Protein AF-A0A1M4WT34-F1 (afdb_monomer)

Foldseek 3Di:
DDDDDDDDDDDDDDDDDDDPDDDDDDDDDDDDDDDDDDDDDDDDDDDDDDDDDDDDDDDDDDDDFPDDFFAFLLQAFAFEDELCLFQADPVHRLGQQAGPVLSVVLNLLHSAYEYEDEVCQQPVDQLAGAAQQGLPSGHHNVRVLVVCVVSVHAYEYEHAFAHPVQLVLDDPVLRDRQFDCFGPPDDLLALLRNQRLQLSLLLCLQAQPQDPPDDLVLHGHHADASDDPHHGDDDHGRNPRHQHYEYYAQLQPPVSPDRNHDALSSQLSNLCQQAQNVVCPNDQSGHNCSSPVRRFYEYHAHAPLDVVRPVNSQVSQCVRVNADPVRARPGSGQAYEHADEAAQCPDPPHDDDGPLEHFQCLPDCNLVSLLVVVVVQVVRGPSHAYEYAEYFAFCQPLASHHADDFDPDDSLRRRQLRSSSVSVSSLASRHHHYYYLHAQAAPPVDSPDSDHSRRGHQADSVGGGLNSLSSLQCCVVRSRWGWDDWPDVAQTWTWIDDPPWIKIKTAGRGRHFDKDKDKDAQQQQQKKWKFARDTPDSYTDIDMDGADRRIDIDIHYSRMMMITGD

pLDDT: mean 86.29, std 23.66, range [21.58, 98.94]

Sequence (566 aa):
MKNLFTLPLYFLIVTSALIMGCHSDKVNHQTEIGEIVNDSIHEDGSHPPVSSKADTSSIAETLPVAAKSGAKMADLTGINAFEWDLLQNPKDPADGSRIYEPKMALAKSFGGVRHYIDWERLEHKPGQYTFNPTNGGGWYFDVMYERFKKEGIPVLSCFQNAPPWLSATYPAKERTFSNIPAPYGSDTEKPTSYLAQAKLGFQFAARYGANKNIDSGLVKVYKEPRWSTDLVNTVKIGLNYVRYVECGNEPDKWWLGKNSQQNGRQYAANLSAFYDGHKGTMGKNVGVKTADPSMKVVMGGIARPDIKFVREMIEWCKENRGYRPDGSVNLCFDVINFHMYSNDYTGWFAKFKSKKRGVAPETNDMGEIADGFVKLARELGHGMEVWTTETGYDLHPKSVQKVIAIGSKSLELTQADWILRTSLMYARHGLDRVFFYQMFDDKDAKLNAGETFGASGLVTLAKRRSAADYLLQVRKLMGEYRYSRTINEDPVVDVYQMGKKSMYILVVPDEKDRKEAYELNMNGAKTATIYYLKPGSDQMEVRQKKTQNGKLKILVSETPVFVQGS

Structure (mmCIF, N/CA/C/O backbone):
data_AF-A0A1M4WT34-F1
#
_entry.id   AF-A0A1M4WT34-F1
#
loop_
_atom_site.group_PDB
_atom_site.id
_atom_site.type_symbol
_atom_site.label_atom_id
_atom_site.label_alt_id
_atom_site.label_comp_id
_atom_site.label_asym_id
_atom_site.label_entity_id
_atom_site.label_seq_id
_atom_site.pdbx_PDB_ins_code
_atom_site.Cartn_x
_atom_site.Cartn_y
_atom_site.Cartn_z
_atom_site.occupancy
_atom_site.B_iso_or_equiv
_atom_site.auth_seq_id
_atom_site.auth_comp_id
_atom_site.auth_asym_id
_atom_site.auth_atom_id
_atom_site.pdbx_PDB_model_num
ATOM 1 N N . MET A 1 1 ? 82.066 26.391 -7.540 1.00 33.06 1 MET A N 1
ATOM 2 C CA . MET A 1 1 ? 81.898 26.518 -9.003 1.00 33.06 1 MET A CA 1
ATOM 3 C C . MET A 1 1 ? 80.533 25.959 -9.380 1.00 33.06 1 MET A C 1
ATOM 5 O O . MET A 1 1 ? 80.299 24.799 -9.093 1.00 33.06 1 MET A O 1
ATOM 9 N N . LYS A 1 2 ? 79.666 26.837 -9.911 1.00 29.38 2 LYS A N 1
ATOM 10 C CA . LYS A 1 2 ? 78.570 26.638 -10.891 1.00 29.38 2 LYS A CA 1
ATOM 11 C C . LYS A 1 2 ? 77.819 25.289 -10.869 1.00 29.38 2 LYS A C 1
ATOM 13 O O . LYS A 1 2 ? 78.396 24.280 -11.238 1.00 29.38 2 LYS A O 1
ATOM 18 N N . ASN A 1 3 ? 76.549 25.273 -10.443 1.00 28.64 3 ASN A N 1
ATOM 19 C CA . ASN A 1 3 ? 75.314 25.374 -11.275 1.00 28.64 3 ASN A CA 1
ATOM 20 C C . ASN A 1 3 ? 74.680 23.972 -11.400 1.00 28.64 3 ASN A C 1
ATOM 22 O O . ASN A 1 3 ? 75.431 23.018 -11.520 1.00 28.64 3 ASN A O 1
ATOM 26 N N . LEU A 1 4 ? 73.377 23.690 -11.454 1.00 28.94 4 LEU A N 1
ATOM 27 C CA . LEU A 1 4 ? 72.051 24.331 -11.337 1.00 28.94 4 LEU A CA 1
ATOM 28 C C . LEU A 1 4 ? 71.101 23.082 -11.321 1.00 28.94 4 LEU A C 1
ATOM 30 O O . LEU A 1 4 ? 71.418 22.101 -11.984 1.00 28.94 4 LEU A O 1
ATOM 34 N N . PHE A 1 5 ? 70.013 22.944 -10.563 1.00 28.08 5 PHE A N 1
ATOM 35 C CA . PHE A 1 5 ? 68.713 23.590 -10.751 1.00 28.08 5 PHE A CA 1
ATOM 36 C C . PHE A 1 5 ? 67.780 23.216 -9.581 1.00 28.08 5 PHE A C 1
ATOM 38 O O . PHE A 1 5 ? 67.841 22.128 -9.015 1.00 28.08 5 PHE A O 1
ATOM 45 N N . THR A 1 6 ? 66.917 24.166 -9.258 1.00 29.25 6 THR A N 1
ATOM 46 C CA . THR A 1 6 ? 65.951 24.268 -8.159 1.00 29.25 6 THR A CA 1
ATOM 47 C C . THR A 1 6 ? 64.620 23.545 -8.391 1.00 29.25 6 THR A C 1
ATOM 49 O O . THR A 1 6 ? 64.102 23.582 -9.504 1.00 29.25 6 THR A O 1
ATOM 52 N N . LEU A 1 7 ? 63.986 23.075 -7.306 1.00 25.02 7 LEU A N 1
ATOM 53 C CA . LEU A 1 7 ? 62.521 23.049 -7.128 1.00 25.02 7 LEU A CA 1
ATOM 54 C C . LEU A 1 7 ? 62.167 23.004 -5.622 1.00 25.02 7 LEU A C 1
ATOM 56 O O . LEU A 1 7 ? 62.684 22.128 -4.927 1.00 25.02 7 LEU A O 1
ATOM 60 N N . PRO A 1 8 ? 61.332 23.925 -5.090 1.00 28.66 8 PRO A N 1
ATOM 61 C CA . PRO A 1 8 ? 60.929 23.921 -3.687 1.00 28.66 8 PRO A CA 1
ATOM 62 C C . PRO A 1 8 ? 59.505 23.381 -3.446 1.00 28.66 8 PRO A C 1
ATOM 64 O O . PRO A 1 8 ? 58.600 23.548 -4.259 1.00 28.66 8 PRO A O 1
ATOM 67 N N . LEU A 1 9 ? 59.370 22.750 -2.274 1.00 23.94 9 LEU A N 1
ATOM 68 C CA . LEU A 1 9 ? 58.255 22.729 -1.312 1.00 23.94 9 LEU A CA 1
ATOM 69 C C . LEU A 1 9 ? 56.954 23.478 -1.690 1.00 23.94 9 LEU A C 1
ATOM 71 O O . LEU A 1 9 ? 56.997 24.676 -1.941 1.00 23.94 9 LEU A O 1
ATOM 75 N N . TYR A 1 10 ? 55.790 22.825 -1.548 1.00 23.31 10 TYR A N 1
ATOM 76 C CA . TYR A 1 10 ? 54.874 23.032 -0.407 1.00 23.31 10 TYR A CA 1
ATOM 77 C C . TYR A 1 10 ? 53.691 22.038 -0.421 1.00 23.31 10 TYR A C 1
ATOM 79 O O . TYR A 1 10 ? 53.159 21.665 -1.461 1.00 23.31 10 TYR A O 1
ATOM 87 N N . PHE A 1 11 ? 53.314 21.616 0.787 1.00 21.81 11 PHE A N 1
ATOM 88 C CA . PHE A 1 11 ? 52.172 20.779 1.164 1.00 21.81 11 PHE A CA 1
ATOM 89 C C . PHE A 1 11 ? 50.816 21.337 0.692 1.00 21.81 11 PHE A C 1
ATOM 91 O O . PHE A 1 11 ? 50.524 22.498 0.963 1.00 21.81 11 PHE A O 1
ATOM 98 N N . LEU A 1 12 ? 49.931 20.477 0.170 1.00 21.62 12 LEU A N 1
ATOM 99 C CA . LEU A 1 12 ? 48.494 20.516 0.479 1.00 21.62 12 LEU A CA 1
ATOM 100 C C . LEU A 1 12 ? 47.875 19.125 0.243 1.00 21.62 12 LEU A C 1
ATOM 102 O O . LEU A 1 12 ? 47.862 18.609 -0.872 1.00 21.62 12 LEU A O 1
ATOM 106 N N . ILE A 1 13 ? 47.388 18.510 1.319 1.00 23.34 13 ILE A N 1
ATOM 107 C CA . ILE A 1 13 ? 46.615 17.265 1.305 1.00 23.34 13 ILE A CA 1
ATOM 108 C C . ILE A 1 13 ? 45.177 17.631 0.924 1.00 23.34 13 ILE A C 1
ATOM 110 O O . ILE A 1 13 ? 44.534 18.392 1.641 1.00 23.34 13 ILE A O 1
ATOM 114 N N . VAL A 1 14 ? 44.670 17.088 -0.185 1.00 22.19 14 VAL A N 1
ATOM 115 C CA . VAL A 1 14 ? 43.246 17.150 -0.547 1.00 22.19 14 VAL A CA 1
ATOM 116 C C . VAL A 1 14 ? 42.664 15.746 -0.437 1.00 22.19 14 VAL A C 1
ATOM 118 O O . VAL A 1 14 ? 42.863 14.893 -1.298 1.00 22.19 14 VAL A O 1
ATOM 121 N N . THR A 1 15 ? 41.945 15.505 0.652 1.00 22.95 15 THR A N 1
ATOM 122 C CA . THR A 1 15 ? 41.002 14.398 0.816 1.00 22.95 15 THR A CA 1
ATOM 123 C C . THR A 1 15 ? 39.659 14.823 0.221 1.00 22.95 15 THR A C 1
ATOM 125 O O . THR A 1 15 ? 38.975 15.678 0.776 1.00 22.95 15 THR A O 1
ATOM 128 N N . SER A 1 16 ? 39.254 14.228 -0.901 1.00 23.42 16 SER A N 1
ATOM 129 C CA . SER A 1 16 ? 37.896 14.372 -1.441 1.00 23.42 16 SER A CA 1
ATOM 130 C C . SER A 1 16 ? 37.067 13.143 -1.074 1.00 23.42 16 SER A C 1
ATOM 132 O O . SER A 1 16 ? 37.122 12.117 -1.745 1.00 23.42 16 SER A O 1
ATOM 134 N N . ALA A 1 17 ? 36.298 13.252 0.009 1.00 21.80 17 ALA A N 1
ATOM 135 C CA . ALA A 1 17 ? 35.186 12.357 0.297 1.00 21.80 17 ALA A CA 1
ATOM 136 C C . ALA A 1 17 ? 33.959 12.844 -0.493 1.00 21.80 17 ALA A C 1
ATOM 138 O O . ALA A 1 17 ? 33.423 13.916 -0.213 1.00 21.80 17 ALA A O 1
ATOM 139 N N . LEU A 1 18 ? 33.529 12.075 -1.498 1.00 21.58 18 LEU A N 1
ATOM 140 C CA . LEU A 1 18 ? 32.251 12.293 -2.177 1.00 21.58 18 LEU A CA 1
ATOM 141 C C . LEU A 1 18 ? 31.113 11.872 -1.237 1.00 21.58 18 LEU A C 1
ATOM 143 O O . LEU A 1 18 ? 30.811 10.691 -1.086 1.00 21.58 18 LEU A O 1
ATOM 147 N N . ILE A 1 19 ? 30.477 12.858 -0.612 1.00 22.27 19 ILE A N 1
ATOM 148 C CA . ILE A 1 19 ? 29.179 12.720 0.047 1.00 22.27 19 ILE A CA 1
ATOM 149 C C . ILE A 1 19 ? 28.119 13.025 -1.018 1.00 22.27 19 ILE A C 1
ATOM 151 O O . ILE A 1 19 ? 27.837 14.184 -1.309 1.00 22.27 19 ILE A O 1
ATOM 155 N N . MET A 1 20 ? 27.542 11.990 -1.633 1.00 23.03 20 MET A N 1
ATOM 156 C CA . MET A 1 20 ? 26.314 12.126 -2.427 1.00 23.03 20 MET A CA 1
ATOM 157 C C . MET A 1 20 ? 25.121 12.161 -1.468 1.00 23.03 20 MET A C 1
ATOM 159 O O . MET A 1 20 ? 24.538 11.135 -1.125 1.00 23.03 20 MET A O 1
ATOM 163 N N . GLY A 1 21 ? 24.791 13.362 -0.993 1.00 22.98 21 GLY A N 1
ATOM 164 C CA . GLY A 1 21 ? 23.510 13.644 -0.356 1.00 22.98 21 GLY A CA 1
ATOM 165 C C . GLY A 1 21 ? 22.432 13.788 -1.427 1.00 22.98 21 GLY A C 1
ATOM 166 O O . GLY A 1 21 ? 22.550 14.650 -2.296 1.00 22.98 21 GLY A O 1
ATOM 167 N N . CYS A 1 22 ? 21.396 12.950 -1.363 1.00 24.23 22 CYS A N 1
ATOM 168 C CA . CYS A 1 22 ? 20.156 13.151 -2.109 1.00 24.23 22 CYS A CA 1
ATOM 169 C C . CYS A 1 22 ? 19.598 14.530 -1.727 1.00 24.23 22 CYS A C 1
ATOM 171 O O . CYS A 1 22 ? 19.214 14.732 -0.580 1.00 24.23 22 CYS A O 1
ATOM 173 N N . HIS A 1 23 ? 19.642 15.483 -2.656 1.00 24.06 23 HIS A N 1
ATOM 174 C CA . HIS A 1 23 ? 18.970 16.771 -2.525 1.00 24.06 23 HIS A CA 1
ATOM 175 C C . HIS A 1 23 ? 17.577 16.626 -3.132 1.00 24.06 23 HIS A C 1
ATOM 177 O O . HIS A 1 23 ? 17.452 16.408 -4.339 1.00 24.06 23 HIS A O 1
ATOM 183 N N . SER A 1 24 ? 16.544 16.760 -2.304 1.00 28.84 24 SER A N 1
ATOM 184 C CA . SER A 1 24 ? 15.274 17.296 -2.771 1.00 28.84 24 SER A CA 1
ATOM 185 C C . SER A 1 24 ? 15.403 18.819 -2.675 1.00 28.84 24 SER A C 1
ATOM 187 O O . SER A 1 24 ? 15.671 19.358 -1.607 1.00 28.84 24 SER A O 1
ATOM 189 N N . ASP A 1 25 ? 15.336 19.533 -3.798 1.00 29.89 25 ASP A N 1
ATOM 190 C CA . ASP A 1 25 ? 15.339 20.995 -3.762 1.00 29.89 25 ASP A CA 1
ATOM 191 C C . ASP A 1 25 ? 14.403 21.583 -4.826 1.00 29.89 25 ASP A C 1
ATOM 193 O O . ASP A 1 25 ? 14.614 21.475 -6.031 1.00 29.89 25 ASP A O 1
ATOM 197 N N . LYS A 1 26 ? 13.342 22.198 -4.294 1.00 24.47 26 LYS A N 1
ATOM 198 C CA . LYS A 1 26 ? 12.779 23.521 -4.601 1.00 24.47 26 LYS A CA 1
ATOM 199 C C . LYS A 1 26 ? 12.735 23.985 -6.059 1.00 24.47 26 LYS A C 1
ATOM 201 O O . LYS A 1 26 ? 13.738 24.382 -6.644 1.00 24.47 26 LYS A O 1
ATOM 206 N N . VAL A 1 27 ? 11.508 24.226 -6.520 1.00 24.80 27 VAL A N 1
ATOM 207 C CA . VAL A 1 27 ? 11.219 25.274 -7.507 1.00 24.80 27 VAL A CA 1
ATOM 208 C C . VAL A 1 27 ? 10.274 26.296 -6.870 1.00 24.80 27 VAL A C 1
ATOM 210 O O . VAL A 1 27 ? 9.103 26.022 -6.625 1.00 24.80 27 VAL A O 1
ATOM 213 N N . ASN A 1 28 ? 10.816 27.481 -6.582 1.00 22.97 28 ASN A N 1
ATOM 214 C CA . ASN A 1 28 ? 10.059 28.703 -6.319 1.00 22.97 28 ASN A CA 1
ATOM 215 C C . ASN A 1 28 ? 9.572 29.259 -7.663 1.00 22.97 28 ASN A C 1
ATOM 217 O O . ASN A 1 28 ? 10.403 29.558 -8.517 1.00 22.97 28 ASN A O 1
ATOM 221 N N . HIS A 1 29 ? 8.272 29.506 -7.818 1.00 26.38 29 HIS A N 1
ATOM 222 C CA . HIS A 1 29 ? 7.788 30.446 -8.829 1.00 26.38 29 HIS A CA 1
ATOM 223 C C . HIS A 1 29 ? 6.887 31.491 -8.178 1.00 26.38 29 HIS A C 1
ATOM 225 O O . HIS A 1 29 ? 5.752 31.221 -7.789 1.00 26.38 29 HIS A O 1
ATOM 231 N N . GLN A 1 30 ? 7.444 32.696 -8.048 1.00 22.56 30 GLN A N 1
ATOM 232 C CA . GLN A 1 30 ? 6.678 33.923 -7.908 1.00 22.56 30 GLN A CA 1
ATOM 233 C C . GLN A 1 30 ? 6.009 34.240 -9.250 1.00 22.56 30 GLN A C 1
ATOM 235 O O . GLN A 1 30 ? 6.614 34.145 -10.314 1.00 22.56 30 GLN A O 1
ATOM 240 N N . THR A 1 31 ? 4.734 34.582 -9.141 1.00 23.81 31 THR A N 1
ATOM 241 C CA . THR A 1 31 ? 3.823 35.126 -10.146 1.00 23.81 31 THR A CA 1
ATOM 242 C C . THR A 1 31 ? 4.336 36.414 -10.786 1.00 23.81 31 THR A C 1
ATOM 244 O O . THR A 1 31 ? 4.588 37.380 -10.072 1.00 23.81 31 THR A O 1
ATOM 247 N N . GLU A 1 32 ? 4.317 36.470 -12.117 1.00 24.19 32 GLU A N 1
ATOM 248 C CA . GLU A 1 32 ? 4.079 37.706 -12.869 1.00 24.19 32 GLU A CA 1
ATOM 249 C C . GLU A 1 32 ? 2.795 37.528 -13.686 1.00 24.19 32 GLU A C 1
ATOM 251 O O . GLU A 1 32 ? 2.607 36.539 -14.395 1.00 24.19 32 GLU A O 1
ATOM 256 N N . ILE A 1 33 ? 1.869 38.462 -13.483 1.00 24.39 33 ILE A N 1
ATOM 257 C CA . ILE A 1 33 ? 0.527 38.497 -14.058 1.00 24.39 33 ILE A CA 1
ATOM 258 C C . ILE A 1 33 ? 0.613 39.389 -15.296 1.00 24.39 33 ILE A C 1
ATOM 260 O O . ILE A 1 33 ? 0.893 40.577 -15.170 1.00 24.39 33 ILE A O 1
ATOM 264 N N . GLY A 1 34 ? 0.382 38.813 -16.475 1.00 22.55 34 GLY A N 1
ATOM 265 C CA . GLY A 1 34 ? 0.143 39.544 -17.717 1.00 22.55 34 GLY A CA 1
ATOM 266 C C . GLY A 1 34 ? -1.341 39.485 -18.066 1.00 22.55 34 GLY A C 1
ATOM 267 O O . GLY A 1 34 ? -1.901 38.399 -18.205 1.00 22.55 34 GLY A O 1
ATOM 268 N N . GLU A 1 35 ? -1.967 40.655 -18.156 1.00 24.48 35 GLU A N 1
ATOM 269 C CA . GLU A 1 35 ? -3.351 40.876 -18.577 1.00 24.48 35 GLU A CA 1
ATOM 270 C C . GLU A 1 35 ? -3.612 40.329 -19.987 1.00 24.48 35 GLU A C 1
ATOM 272 O O . GLU A 1 35 ? -2.896 40.674 -20.925 1.00 24.48 35 GLU A O 1
ATOM 277 N N . ILE A 1 36 ? -4.685 39.547 -20.161 1.00 25.27 36 ILE A N 1
ATOM 278 C CA . ILE A 1 36 ? -5.333 39.359 -21.466 1.00 25.27 36 ILE A CA 1
ATOM 279 C C . ILE A 1 36 ? -6.855 39.456 -21.283 1.00 25.27 36 ILE A C 1
ATOM 281 O O . ILE A 1 36 ? -7.504 38.562 -20.747 1.00 25.27 36 ILE A O 1
ATOM 285 N N . VAL A 1 37 ? -7.342 40.636 -21.669 1.00 24.80 37 VAL A N 1
ATOM 286 C CA . VAL A 1 37 ? -8.584 41.014 -22.367 1.00 24.80 37 VAL A CA 1
ATOM 287 C C . VAL A 1 37 ? -9.747 40.005 -22.391 1.00 24.80 37 VAL A C 1
ATOM 289 O O . VAL A 1 37 ? -9.649 38.905 -22.928 1.00 24.80 37 VAL A O 1
ATOM 292 N N . ASN A 1 38 ? -10.878 40.483 -21.857 1.00 24.05 38 ASN A N 1
ATOM 293 C CA . ASN A 1 38 ? -12.239 39.964 -22.003 1.00 24.05 38 ASN A CA 1
ATOM 294 C C . ASN A 1 38 ? -12.640 39.794 -23.473 1.00 24.05 38 ASN A C 1
ATOM 296 O O . ASN A 1 38 ? -12.589 40.772 -24.210 1.00 24.05 38 ASN A O 1
ATOM 300 N N . ASP A 1 39 ? -13.215 38.642 -23.819 1.00 25.53 39 ASP A N 1
ATOM 301 C CA . ASP A 1 39 ? -14.242 38.585 -24.859 1.00 25.53 39 ASP A CA 1
ATOM 302 C C . ASP A 1 39 ? -15.435 37.751 -24.381 1.00 25.53 39 ASP A C 1
ATOM 304 O O . ASP A 1 39 ? -15.334 36.584 -23.997 1.00 25.53 39 ASP A O 1
ATOM 308 N N . SER A 1 40 ? -16.575 38.431 -24.351 1.00 25.31 40 SER A N 1
ATOM 309 C CA . SER A 1 40 ? -17.911 37.962 -24.007 1.00 25.31 40 SER A CA 1
ATOM 310 C C . SER A 1 40 ? -18.501 37.116 -25.133 1.00 25.31 40 SER A C 1
ATOM 312 O O . SER A 1 40 ? -18.559 37.574 -26.273 1.00 25.31 40 SER A O 1
ATOM 314 N N . ILE A 1 41 ? -19.019 35.929 -24.810 1.00 28.09 41 ILE A N 1
ATOM 315 C CA . ILE A 1 41 ? -19.819 35.123 -25.740 1.00 28.09 41 ILE A CA 1
ATOM 316 C C . ILE A 1 41 ? -21.282 35.162 -25.298 1.00 28.09 41 ILE A C 1
ATOM 318 O O . ILE A 1 41 ? -21.623 34.799 -24.173 1.00 28.09 41 ILE A O 1
ATOM 322 N N . HIS A 1 42 ? -22.106 35.650 -26.222 1.00 26.27 42 HIS A N 1
ATOM 323 C CA . HIS A 1 42 ? -23.561 35.687 -26.200 1.00 26.27 42 HIS A CA 1
ATOM 324 C C . HIS A 1 42 ? -24.172 34.277 -26.201 1.00 26.27 42 HIS A C 1
ATOM 326 O O . HIS A 1 42 ? -23.754 33.412 -26.970 1.00 26.27 42 HIS A O 1
ATOM 332 N N . GLU A 1 43 ? -25.204 34.081 -25.381 1.00 28.69 43 GLU A N 1
ATOM 333 C CA . GLU A 1 43 ? -26.167 32.987 -25.515 1.00 28.69 43 GLU A CA 1
ATOM 334 C C . GLU A 1 43 ? -27.180 33.315 -26.621 1.00 28.69 43 GLU A C 1
ATOM 336 O O . GLU A 1 43 ? -27.781 34.390 -26.599 1.00 28.69 43 GLU A O 1
ATOM 341 N N . ASP A 1 44 ? -27.419 32.369 -27.533 1.00 26.25 44 ASP A N 1
ATOM 342 C CA . ASP A 1 44 ? -28.693 32.260 -28.250 1.00 26.25 44 ASP A CA 1
ATOM 343 C C . ASP A 1 44 ? -29.010 30.795 -28.622 1.00 26.25 44 ASP A C 1
ATOM 345 O O . ASP A 1 44 ? -28.211 30.094 -29.242 1.00 26.25 44 ASP A O 1
ATOM 349 N N . GLY A 1 45 ? -30.184 30.341 -28.174 1.00 23.47 45 GLY A N 1
ATOM 350 C CA . GLY A 1 45 ? -31.224 29.745 -29.017 1.00 23.47 45 GLY A CA 1
ATOM 351 C C . GLY A 1 45 ? -30.993 28.463 -29.831 1.00 23.47 45 GLY A C 1
ATOM 352 O O . GLY A 1 45 ? -30.575 28.503 -30.981 1.00 23.47 45 GLY A O 1
ATOM 353 N N . SER A 1 46 ? -31.641 27.393 -29.346 1.00 22.98 46 SER A N 1
ATOM 354 C CA . SER A 1 46 ? -32.709 26.646 -30.059 1.00 22.98 46 SER A CA 1
ATOM 355 C C . SER A 1 46 ? -32.422 25.331 -30.843 1.00 22.98 46 SER A C 1
ATOM 357 O O . SER A 1 46 ? -31.737 25.303 -31.857 1.00 22.98 46 SER A O 1
ATOM 359 N N . HIS A 1 47 ? -33.153 24.283 -30.394 1.00 26.36 47 HIS A N 1
ATOM 360 C CA . HIS A 1 47 ? -33.704 23.083 -31.086 1.00 26.36 47 HIS A CA 1
ATOM 361 C C . HIS A 1 47 ? -32.800 21.886 -31.484 1.00 26.36 47 HIS A C 1
ATOM 363 O O . HIS A 1 47 ? -31.630 22.082 -31.784 1.00 26.36 47 HIS A O 1
ATOM 369 N N . PRO A 1 48 ? -33.346 20.649 -31.677 1.00 28.66 48 PRO A N 1
ATOM 370 C CA . PRO A 1 48 ? -34.499 19.932 -31.072 1.00 28.66 48 PRO A CA 1
ATOM 371 C C . PRO A 1 48 ? -34.130 18.479 -30.596 1.00 28.66 48 PRO A C 1
ATOM 373 O O . PRO A 1 48 ? -32.983 18.061 -30.753 1.00 28.66 48 PRO A O 1
ATOM 376 N N . PRO A 1 49 ? -35.049 17.669 -30.008 1.00 28.23 49 PRO A N 1
ATOM 377 C CA . PRO A 1 49 ? -34.697 16.366 -29.430 1.00 28.23 49 PRO A CA 1
ATOM 378 C C . PRO A 1 49 ? -34.754 15.225 -30.459 1.00 28.23 49 PRO A C 1
ATOM 380 O O . PRO A 1 49 ? -35.755 15.046 -31.152 1.00 28.23 49 PRO A O 1
ATOM 383 N N . VAL A 1 50 ? -33.705 14.398 -30.510 1.00 29.41 50 VAL A N 1
ATOM 384 C CA . VAL A 1 50 ? -33.679 13.157 -31.299 1.00 29.41 50 VAL A CA 1
ATOM 385 C C . VAL A 1 50 ? -33.921 11.967 -30.375 1.00 29.41 50 VAL A C 1
ATOM 387 O O . VAL A 1 50 ? -33.087 11.619 -29.543 1.00 29.41 50 VAL A O 1
ATOM 390 N N . SER A 1 51 ? -35.078 11.327 -30.544 1.00 27.86 51 SER A N 1
ATOM 391 C CA . SER A 1 51 ? -35.350 9.996 -30.009 1.00 27.86 51 SER A CA 1
ATOM 392 C C . SER A 1 51 ? -34.575 8.951 -30.812 1.00 27.86 51 SER A C 1
ATOM 394 O O . SER A 1 51 ? -34.727 8.891 -32.033 1.00 27.86 51 SER A O 1
ATOM 396 N N . SER A 1 52 ? -33.841 8.062 -30.150 1.00 28.17 52 SER A N 1
ATOM 397 C CA . SER A 1 52 ? -33.503 6.765 -30.739 1.00 28.17 52 SER A CA 1
ATOM 398 C C . SER A 1 52 ? -33.758 5.661 -29.718 1.00 28.17 52 SER A C 1
ATOM 400 O O . SER A 1 52 ? -33.361 5.736 -28.557 1.00 28.17 52 SER A O 1
ATOM 402 N N . LYS A 1 53 ? -34.551 4.687 -30.165 1.00 26.88 53 LYS A N 1
ATOM 403 C CA . LYS A 1 53 ? -34.949 3.484 -29.442 1.00 26.88 53 LYS A CA 1
ATOM 404 C C . LYS A 1 53 ? -33.711 2.613 -29.231 1.00 26.88 53 LYS A C 1
ATOM 406 O O . LYS A 1 53 ? -32.990 2.344 -30.185 1.00 26.88 53 LYS A O 1
ATOM 411 N N . ALA A 1 54 ? -33.492 2.176 -27.996 1.00 27.58 54 ALA A N 1
ATOM 412 C CA . ALA A 1 54 ? -32.494 1.169 -27.675 1.00 27.58 54 ALA A CA 1
ATOM 413 C C . ALA A 1 54 ? -33.011 -0.211 -28.105 1.00 27.58 54 ALA A C 1
ATOM 415 O O . ALA A 1 54 ? -34.047 -0.664 -27.618 1.00 27.58 54 ALA A O 1
ATOM 416 N N . ASP A 1 55 ? -32.282 -0.860 -29.011 1.00 27.55 55 ASP A N 1
ATOM 417 C CA . ASP A 1 55 ? -32.420 -2.283 -29.302 1.00 27.55 55 ASP A CA 1
ATOM 418 C C . ASP A 1 55 ? -31.895 -3.084 -28.106 1.00 27.55 55 ASP A C 1
ATOM 420 O O . ASP A 1 55 ? -30.700 -3.111 -27.808 1.00 27.55 55 ASP A O 1
ATOM 424 N N . THR A 1 56 ? -32.805 -3.739 -27.396 1.00 31.58 56 THR A N 1
ATOM 425 C CA . THR A 1 56 ? -32.488 -4.730 -26.370 1.00 31.58 56 THR A CA 1
ATOM 426 C C . THR A 1 56 ? -32.362 -6.098 -27.032 1.00 31.58 56 THR A C 1
ATOM 428 O O . THR A 1 56 ? -33.376 -6.722 -27.345 1.00 31.58 56 THR A O 1
ATOM 431 N N . SER A 1 57 ? -31.138 -6.602 -27.210 1.00 28.59 57 SER A N 1
ATOM 432 C CA . SER A 1 57 ? -30.920 -8.030 -27.469 1.00 28.59 57 SER A CA 1
ATOM 433 C C . SER A 1 57 ? -29.819 -8.612 -26.572 1.00 28.59 57 SER A C 1
ATOM 435 O O . SER A 1 57 ? -28.688 -8.140 -26.533 1.00 28.59 57 SER A O 1
ATOM 437 N N . SER A 1 58 ? -30.250 -9.610 -25.793 1.00 28.12 58 SER A N 1
ATOM 438 C CA . SER A 1 58 ? -29.514 -10.666 -25.084 1.00 28.12 58 SER A CA 1
ATOM 439 C C . SER A 1 58 ? -28.201 -10.309 -24.376 1.00 28.12 58 SER A C 1
ATOM 441 O O . SER A 1 58 ? -27.109 -10.488 -24.915 1.00 28.12 58 SER A O 1
ATOM 443 N N . ILE A 1 59 ? -28.309 -9.962 -23.093 1.00 33.19 59 ILE A N 1
ATOM 444 C CA . ILE A 1 59 ? -27.220 -10.146 -22.129 1.00 33.19 59 ILE A CA 1
ATOM 445 C C . ILE A 1 59 ? -27.280 -11.616 -21.701 1.00 33.19 59 ILE A C 1
ATOM 447 O O . ILE A 1 59 ? -28.278 -12.050 -21.127 1.00 33.19 59 ILE A O 1
ATOM 451 N N . ALA A 1 60 ? -26.251 -12.393 -22.032 1.00 31.11 60 ALA A N 1
ATOM 452 C CA . ALA A 1 60 ? -26.095 -13.748 -21.521 1.00 31.11 60 ALA A CA 1
ATOM 453 C C . ALA A 1 60 ? -26.037 -13.709 -19.984 1.00 31.11 60 ALA A C 1
ATOM 455 O O . ALA A 1 60 ? -25.293 -12.908 -19.416 1.00 31.11 60 ALA A O 1
ATOM 456 N N . GLU A 1 61 ? -26.829 -14.554 -19.321 1.00 32.00 61 GLU A N 1
ATOM 457 C CA . GLU A 1 61 ? -26.816 -14.721 -17.867 1.00 32.00 61 GLU A CA 1
ATOM 458 C C . GLU A 1 61 ? -25.406 -15.100 -17.395 1.00 32.00 61 GLU A C 1
ATOM 460 O O . GLU A 1 61 ? -24.940 -16.228 -17.561 1.00 32.00 61 GLU A O 1
ATOM 465 N N . THR A 1 62 ? -24.702 -14.137 -16.804 1.00 33.81 62 THR A N 1
ATOM 466 C CA . THR A 1 62 ? -23.448 -14.383 -16.098 1.00 33.81 62 THR A CA 1
ATOM 467 C C . THR A 1 62 ? -23.745 -15.206 -14.851 1.00 33.81 62 THR A C 1
ATOM 469 O O . THR A 1 62 ? -24.514 -14.772 -13.990 1.00 33.81 62 THR A O 1
ATOM 472 N N . LEU A 1 63 ? -23.118 -16.381 -14.748 1.00 33.53 63 LEU A N 1
ATOM 473 C CA . LEU A 1 63 ? -23.104 -17.213 -13.543 1.00 33.53 63 LEU A CA 1
ATOM 474 C C . LEU A 1 63 ? -22.839 -16.351 -12.291 1.00 33.53 63 LEU A C 1
ATOM 476 O O . LEU A 1 63 ? -21.998 -15.447 -12.349 1.00 33.53 63 LEU A O 1
ATOM 480 N N . PRO A 1 64 ? -23.506 -16.617 -11.153 1.00 35.31 64 PRO A N 1
ATOM 481 C CA . PRO A 1 64 ? -23.332 -15.818 -9.949 1.00 35.31 64 PRO A CA 1
ATOM 482 C C . PRO A 1 64 ? -21.879 -15.901 -9.473 1.00 35.31 64 PRO A C 1
ATOM 484 O O . PRO A 1 64 ? -21.395 -16.955 -9.055 1.00 35.31 64 PRO A O 1
ATOM 487 N N . VAL A 1 65 ? -21.176 -14.770 -9.535 1.00 44.75 65 VAL A N 1
ATOM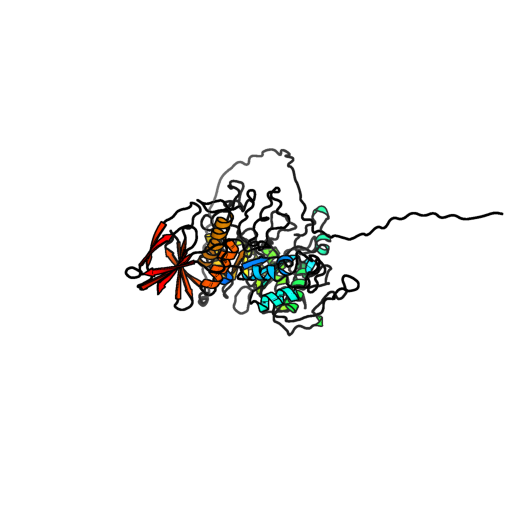 488 C CA . VAL A 1 65 ? -19.848 -14.613 -8.941 1.00 44.75 65 VAL A CA 1
ATOM 489 C C . VAL A 1 65 ? -20.003 -14.829 -7.436 1.00 44.75 65 VAL A C 1
ATOM 491 O O . VAL A 1 65 ? -20.747 -14.103 -6.776 1.00 44.75 65 VAL A O 1
ATOM 494 N N . ALA A 1 66 ? -19.333 -15.847 -6.889 1.00 44.75 66 ALA A N 1
ATOM 495 C CA . ALA A 1 66 ? -19.346 -16.115 -5.455 1.00 44.75 66 ALA A CA 1
ATOM 496 C C . ALA A 1 66 ? -18.985 -14.839 -4.676 1.00 44.75 66 ALA A C 1
ATOM 498 O O . ALA A 1 66 ? -18.000 -14.168 -4.997 1.00 44.75 66 ALA A O 1
ATOM 499 N N . ALA A 1 67 ? -19.783 -14.500 -3.659 1.00 52.69 67 ALA A N 1
ATOM 500 C CA . ALA A 1 67 ? -19.547 -13.318 -2.841 1.00 52.69 67 ALA A CA 1
ATOM 501 C C . ALA A 1 67 ? -18.143 -13.385 -2.220 1.00 52.69 67 ALA A C 1
ATOM 503 O O . ALA A 1 67 ? -17.813 -14.316 -1.482 1.00 52.69 67 ALA A O 1
ATOM 504 N N . LYS A 1 68 ? -17.303 -12.398 -2.539 1.00 66.88 68 LYS A N 1
ATOM 505 C CA . LYS A 1 68 ? -15.956 -12.279 -1.984 1.00 66.88 68 LYS A CA 1
ATOM 506 C C . LYS A 1 68 ? -16.051 -12.107 -0.468 1.00 66.88 68 LYS A C 1
ATOM 508 O O . LYS A 1 68 ? -16.776 -11.240 0.014 1.00 66.88 68 LYS A O 1
ATOM 513 N N . SER A 1 69 ? -15.306 -12.908 0.294 1.00 68.94 69 SER A N 1
ATOM 514 C CA . SER A 1 69 ? -15.158 -12.666 1.731 1.00 68.94 69 SER A CA 1
ATOM 515 C C . SER A 1 69 ? -14.445 -11.325 1.941 1.00 68.94 69 SER A C 1
ATOM 517 O O . SER A 1 69 ? -13.346 -11.165 1.410 1.00 68.94 69 SER A O 1
ATOM 519 N N . GLY A 1 70 ? -15.032 -10.395 2.706 1.00 82.00 70 GLY A N 1
ATOM 520 C CA . GLY A 1 70 ? -14.431 -9.079 2.989 1.00 82.00 70 GLY A CA 1
ATOM 521 C C . GLY A 1 70 ? -13.037 -9.184 3.615 1.00 82.00 70 GLY A C 1
ATOM 522 O O . GLY A 1 70 ? -12.706 -10.233 4.159 1.00 82.00 70 GLY A O 1
ATOM 523 N N . ALA A 1 71 ? -12.205 -8.145 3.535 1.00 94.31 71 ALA A N 1
ATOM 524 C CA . ALA A 1 71 ? -10.791 -8.184 3.931 1.00 94.31 71 ALA A CA 1
ATOM 525 C C . ALA A 1 71 ? -10.544 -8.634 5.378 1.00 94.31 71 ALA A C 1
ATOM 527 O O . ALA A 1 71 ? -11.360 -8.391 6.270 1.00 94.31 71 ALA A O 1
ATOM 528 N N . LYS A 1 72 ? -9.391 -9.272 5.621 1.00 97.44 72 LYS A N 1
ATOM 529 C CA . LYS A 1 72 ? -8.909 -9.463 6.992 1.00 97.44 72 LYS A CA 1
ATOM 530 C C . LYS A 1 72 ? -8.502 -8.103 7.537 1.00 97.44 72 LYS A C 1
ATOM 532 O O . LYS A 1 72 ? -7.826 -7.357 6.834 1.00 97.44 72 LYS A O 1
ATOM 537 N N . MET A 1 73 ? -8.795 -7.815 8.801 1.00 97.94 73 MET A N 1
ATOM 538 C CA . MET A 1 73 ? -8.357 -6.548 9.392 1.00 97.94 73 MET A CA 1
ATOM 539 C C . MET A 1 73 ? -6.844 -6.351 9.327 1.00 97.94 73 MET A C 1
ATOM 541 O O . MET A 1 73 ? -6.399 -5.224 9.152 1.00 97.94 73 MET A O 1
ATOM 545 N N . ALA A 1 74 ? -6.042 -7.420 9.404 1.00 98.00 74 ALA A N 1
ATOM 546 C CA . ALA A 1 74 ? -4.595 -7.302 9.237 1.00 98.00 74 ALA A CA 1
ATOM 547 C C . ALA A 1 74 ? -4.199 -6.692 7.879 1.00 98.00 74 ALA A C 1
ATOM 549 O O . ALA A 1 74 ? -3.275 -5.886 7.829 1.00 98.00 74 ALA A O 1
ATOM 550 N N . ASP A 1 75 ? -4.918 -7.008 6.800 1.00 98.25 75 ASP A N 1
ATOM 551 C CA . ASP A 1 75 ? -4.609 -6.531 5.447 1.00 98.25 75 ASP A CA 1
ATOM 552 C C . ASP A 1 75 ? -4.887 -5.021 5.264 1.00 98.25 75 ASP A C 1
ATOM 554 O O . ASP A 1 75 ? -4.352 -4.400 4.346 1.00 98.25 75 ASP A O 1
ATOM 558 N N . LEU A 1 76 ? -5.644 -4.406 6.180 1.00 98.62 76 LEU A N 1
ATOM 559 C CA . LEU A 1 76 ? -6.020 -2.985 6.178 1.00 98.62 76 LEU A CA 1
ATOM 560 C C . LEU A 1 76 ? -5.121 -2.118 7.079 1.00 98.62 76 LEU A C 1
ATOM 562 O O . LEU A 1 76 ? -5.504 -1.018 7.469 1.00 98.62 76 LEU A O 1
ATOM 566 N N . THR A 1 77 ? -3.943 -2.620 7.461 1.00 98.50 77 THR A N 1
ATOM 567 C CA . THR A 1 77 ? -3.013 -1.949 8.394 1.00 98.50 77 THR A CA 1
ATOM 568 C C . THR A 1 77 ? -1.588 -1.842 7.840 1.00 98.50 77 THR A C 1
ATOM 570 O O . THR A 1 77 ? -0.613 -1.898 8.593 1.00 98.50 77 THR A O 1
ATOM 573 N N . GLY A 1 78 ? -1.447 -1.768 6.515 1.00 98.62 78 GLY A N 1
ATOM 574 C CA . GLY A 1 78 ? -0.157 -1.658 5.841 1.00 98.62 78 GLY A CA 1
ATOM 575 C C . GLY A 1 78 ? 0.494 -0.283 6.003 1.00 98.62 78 GLY A C 1
ATOM 576 O O . GLY A 1 78 ? -0.147 0.687 6.406 1.00 98.62 78 GLY A O 1
ATOM 577 N N . ILE A 1 79 ? 1.777 -0.193 5.661 1.00 98.75 79 ILE A N 1
ATOM 578 C CA . ILE A 1 79 ? 2.571 1.038 5.747 1.00 98.75 79 ILE A CA 1
ATOM 579 C C . ILE A 1 79 ? 3.422 1.227 4.488 1.00 98.75 79 ILE A C 1
ATOM 581 O O . ILE A 1 79 ? 3.932 0.251 3.936 1.00 98.75 79 ILE A O 1
ATOM 585 N N . ASN A 1 80 ? 3.599 2.470 4.053 1.00 98.62 80 ASN A N 1
ATOM 586 C CA . ASN A 1 80 ? 4.620 2.855 3.085 1.00 98.62 80 ASN A CA 1
ATOM 587 C C . ASN A 1 80 ? 5.970 2.971 3.788 1.00 98.62 80 ASN A C 1
ATOM 589 O O . ASN A 1 80 ? 6.068 3.576 4.859 1.00 98.62 80 ASN A O 1
ATOM 593 N N . ALA A 1 81 ? 6.998 2.383 3.192 1.00 97.44 81 ALA A N 1
ATOM 594 C CA . ALA A 1 81 ? 8.357 2.447 3.700 1.00 97.44 81 ALA A CA 1
ATOM 595 C C . ALA A 1 81 ? 9.367 2.407 2.554 1.00 97.44 81 ALA A C 1
ATOM 597 O O . ALA A 1 81 ? 9.095 1.893 1.464 1.00 97.44 81 ALA A O 1
ATOM 598 N N . PHE A 1 82 ? 10.562 2.886 2.853 1.00 96.00 82 PHE A N 1
ATOM 599 C CA . PHE A 1 82 ? 11.717 2.833 1.972 1.00 96.00 82 PHE A CA 1
ATOM 600 C C . PHE A 1 82 ? 12.738 1.822 2.480 1.00 96.00 82 PHE A C 1
ATOM 602 O O . PHE A 1 82 ? 12.735 1.425 3.645 1.00 96.00 82 PHE A O 1
ATOM 609 N N . GLU A 1 83 ? 13.686 1.428 1.642 1.00 95.44 83 GLU A N 1
ATOM 610 C CA . GLU A 1 83 ? 14.720 0.473 2.023 1.00 95.44 83 GLU A CA 1
ATOM 611 C C . GLU A 1 83 ? 15.584 0.944 3.207 1.00 95.44 83 GLU A C 1
ATOM 613 O O . GLU A 1 83 ? 15.983 0.141 4.060 1.00 95.44 83 GLU A O 1
ATOM 618 N N . TRP A 1 84 ? 15.827 2.253 3.333 1.00 95.19 84 TRP A N 1
ATOM 619 C CA . TRP A 1 84 ? 16.570 2.818 4.464 1.00 95.19 84 TRP A CA 1
ATOM 620 C C . TRP A 1 84 ? 15.780 2.784 5.775 1.00 95.19 84 TRP A C 1
ATOM 622 O O . TRP A 1 84 ? 16.380 2.872 6.853 1.00 95.19 84 TRP A O 1
ATOM 632 N N . ASP A 1 85 ? 14.462 2.604 5.722 1.00 95.88 85 ASP A N 1
ATOM 633 C CA . ASP A 1 85 ? 13.626 2.415 6.907 1.00 95.88 85 ASP A CA 1
ATOM 634 C C . ASP A 1 85 ? 13.811 1.028 7.519 1.00 95.88 85 ASP A C 1
ATOM 636 O O . ASP A 1 85 ? 13.306 0.772 8.606 1.00 95.88 85 ASP A O 1
ATOM 640 N N . LEU A 1 86 ? 14.559 0.135 6.865 1.00 96.56 86 LEU A N 1
ATOM 641 C CA . LEU A 1 86 ? 14.841 -1.211 7.356 1.00 96.56 86 LEU A CA 1
ATOM 642 C C . LEU A 1 86 ? 16.342 -1.492 7.445 1.00 96.56 86 LEU A C 1
ATOM 644 O O . LEU A 1 86 ? 16.792 -2.096 8.418 1.00 96.56 86 LEU A O 1
ATOM 648 N N . LEU A 1 87 ? 17.111 -1.075 6.437 1.00 96.88 87 LEU A N 1
ATOM 649 C CA . LEU A 1 87 ? 18.519 -1.451 6.286 1.00 96.88 87 LEU A CA 1
ATOM 650 C C . LEU A 1 87 ? 19.480 -0.437 6.912 1.00 96.88 87 LEU A C 1
ATOM 652 O O . LEU A 1 87 ? 20.500 -0.818 7.476 1.00 96.88 87 LEU A O 1
ATOM 656 N N . GLN A 1 88 ? 19.160 0.860 6.862 1.00 95.12 88 GLN A N 1
ATOM 657 C CA . GLN A 1 88 ? 20.102 1.885 7.311 1.00 95.12 88 GLN A CA 1
ATOM 658 C C . GLN A 1 88 ? 20.228 1.907 8.837 1.00 95.12 88 GLN A C 1
ATOM 660 O O . GLN A 1 88 ? 19.286 2.290 9.546 1.00 95.12 88 GLN A O 1
ATOM 665 N N . ASN A 1 89 ? 21.430 1.613 9.329 1.00 94.06 89 ASN A N 1
ATOM 666 C CA . ASN A 1 89 ? 21.826 1.856 10.709 1.00 94.06 89 ASN A CA 1
ATOM 667 C C . ASN A 1 89 ? 22.185 3.344 10.900 1.00 94.06 89 ASN A C 1
ATOM 669 O O . ASN A 1 89 ? 23.131 3.817 10.280 1.00 94.06 89 ASN A O 1
ATOM 673 N N . PRO A 1 90 ? 21.517 4.102 11.790 1.00 91.56 90 PRO A N 1
ATOM 674 C CA . PRO A 1 90 ? 21.865 5.506 12.032 1.00 91.56 90 PRO A CA 1
ATOM 675 C C . PRO A 1 90 ? 23.306 5.732 12.520 1.00 91.56 90 PRO A C 1
ATOM 677 O O . PRO A 1 90 ? 23.836 6.825 12.355 1.00 91.56 90 PRO A O 1
ATOM 680 N N . LYS A 1 91 ? 23.938 4.717 13.130 1.00 92.69 91 LYS A N 1
ATOM 681 C CA . LYS A 1 91 ? 25.338 4.774 13.591 1.00 92.69 91 LYS A CA 1
ATOM 682 C C . LYS A 1 91 ? 26.354 4.383 12.515 1.00 92.69 91 LYS A C 1
ATOM 684 O O . LYS A 1 91 ? 27.539 4.619 12.705 1.00 92.69 91 LYS A O 1
ATOM 689 N N . ASP A 1 92 ? 25.890 3.768 11.432 1.00 92.81 92 ASP A N 1
ATOM 690 C CA . ASP A 1 92 ? 26.704 3.353 10.291 1.00 92.81 92 ASP A CA 1
ATOM 691 C C . ASP A 1 92 ? 25.871 3.505 9.005 1.00 92.81 92 ASP A C 1
ATOM 693 O O . ASP A 1 92 ? 25.393 2.524 8.433 1.00 92.81 92 ASP A O 1
ATOM 697 N N . PRO A 1 93 ? 25.572 4.755 8.600 1.00 88.50 93 PRO A N 1
ATOM 698 C CA . PRO A 1 93 ? 24.555 5.031 7.589 1.00 88.50 93 PRO A CA 1
ATOM 699 C C . PRO A 1 93 ? 24.954 4.610 6.171 1.00 88.50 93 PRO A C 1
ATOM 701 O O . PRO A 1 93 ? 24.091 4.615 5.292 1.00 88.50 93 PRO A O 1
ATOM 704 N N . ALA A 1 94 ? 26.232 4.278 5.957 1.00 87.25 94 ALA A N 1
ATOM 705 C CA . ALA A 1 94 ? 26.767 3.782 4.693 1.00 87.25 94 ALA A CA 1
ATOM 706 C C . ALA A 1 94 ? 26.557 2.268 4.512 1.00 87.25 94 ALA A C 1
ATOM 708 O O . ALA A 1 94 ? 26.638 1.771 3.389 1.00 87.25 94 ALA A O 1
ATOM 709 N N . ASP A 1 95 ? 26.278 1.536 5.594 1.00 89.81 95 ASP A N 1
ATOM 710 C CA . ASP A 1 95 ? 26.049 0.099 5.547 1.00 89.81 95 ASP A CA 1
ATOM 711 C C . ASP A 1 95 ? 24.560 -0.227 5.363 1.00 89.81 95 ASP A C 1
ATOM 713 O O . ASP A 1 95 ? 23.761 -0.199 6.301 1.00 89.81 95 ASP A O 1
ATOM 717 N N . GLY A 1 96 ? 24.196 -0.557 4.123 1.00 91.94 96 GLY A N 1
ATOM 718 C CA . GLY A 1 96 ? 22.877 -1.065 3.744 1.00 91.94 96 GLY A CA 1
ATOM 719 C C . GLY A 1 96 ? 22.793 -2.592 3.661 1.00 91.94 96 GLY A C 1
ATOM 720 O O . GLY A 1 96 ? 21.832 -3.099 3.080 1.00 91.94 96 GLY A O 1
ATOM 721 N N . SER A 1 97 ? 23.789 -3.333 4.170 1.00 94.69 97 SER A N 1
ATOM 722 C CA . SER A 1 97 ? 23.924 -4.784 3.944 1.00 94.69 97 SER A CA 1
ATOM 723 C C . SER A 1 97 ? 23.151 -5.681 4.905 1.00 94.69 97 SER A C 1
ATOM 725 O O . SER A 1 97 ? 23.015 -6.882 4.664 1.00 94.69 97 SER A O 1
ATOM 727 N N . ARG A 1 98 ? 22.615 -5.117 5.988 1.00 96.12 98 ARG A N 1
ATOM 728 C CA . ARG A 1 98 ? 21.952 -5.861 7.064 1.00 96.12 98 ARG A CA 1
ATOM 729 C C . ARG A 1 98 ? 20.687 -5.170 7.536 1.00 96.12 98 ARG A C 1
ATOM 731 O O . ARG A 1 98 ? 20.545 -3.959 7.436 1.00 96.12 98 ARG A O 1
ATOM 738 N N . ILE A 1 99 ? 19.788 -5.958 8.116 1.00 97.94 99 ILE A N 1
ATOM 739 C CA . ILE A 1 99 ? 18.626 -5.431 8.827 1.00 97.94 99 ILE A CA 1
ATOM 740 C C . ILE A 1 99 ? 19.099 -4.644 10.048 1.00 97.94 99 ILE A C 1
ATOM 742 O O . ILE A 1 99 ? 19.816 -5.171 10.902 1.00 97.94 99 ILE A O 1
ATOM 746 N N . TYR A 1 100 ? 18.630 -3.408 10.179 1.00 97.44 100 TYR A N 1
ATOM 747 C CA . TYR A 1 100 ? 18.729 -2.677 11.427 1.00 97.44 100 TYR A CA 1
ATOM 748 C C . TYR A 1 100 ? 17.557 -3.070 12.336 1.00 97.44 100 TYR A C 1
ATOM 750 O O . TYR A 1 100 ? 16.445 -2.546 12.234 1.00 97.44 100 TYR A O 1
ATOM 758 N N . GLU A 1 101 ? 17.807 -4.036 13.225 1.00 97.12 101 GLU A N 1
ATOM 759 C CA . GLU A 1 101 ? 16.779 -4.686 14.055 1.00 97.12 101 GLU A CA 1
ATOM 760 C C . GLU A 1 101 ? 15.843 -3.721 14.810 1.00 97.12 101 GLU A C 1
ATOM 762 O O . GLU A 1 101 ? 14.642 -3.995 14.828 1.00 97.12 101 GLU A O 1
ATOM 767 N N . PRO A 1 102 ? 16.294 -2.573 15.366 1.00 96.94 102 PRO A N 1
ATOM 768 C CA . PRO A 1 102 ? 15.374 -1.625 15.997 1.00 96.94 102 PRO A CA 1
ATOM 769 C C . PRO A 1 102 ? 14.289 -1.097 15.050 1.00 96.94 102 PRO A C 1
ATOM 771 O O . PRO A 1 102 ? 13.133 -0.981 15.451 1.00 96.94 102 PRO A O 1
ATOM 774 N N . LYS A 1 103 ? 14.615 -0.835 13.778 1.00 97.31 103 LYS A N 1
ATOM 775 C CA . LYS A 1 103 ? 13.612 -0.414 12.792 1.00 97.31 103 LYS A CA 1
ATOM 776 C C . LYS A 1 103 ? 12.737 -1.581 12.325 1.00 97.31 103 LYS A C 1
ATOM 778 O O . LYS A 1 103 ? 11.531 -1.408 12.181 1.00 97.31 103 LYS A O 1
ATOM 783 N N . MET A 1 104 ? 13.290 -2.789 12.186 1.00 97.94 104 MET A N 1
ATOM 784 C CA . MET A 1 104 ? 12.484 -3.986 11.897 1.00 97.94 104 MET A CA 1
ATOM 785 C C . MET A 1 104 ? 11.465 -4.272 13.012 1.00 97.94 104 MET A C 1
ATOM 787 O O . MET A 1 104 ? 10.319 -4.619 12.732 1.00 97.94 104 MET A O 1
ATOM 791 N N . ALA A 1 105 ? 11.832 -4.066 14.280 1.00 97.69 105 ALA A N 1
ATOM 792 C CA . ALA A 1 105 ? 10.905 -4.182 15.405 1.00 97.69 105 ALA A CA 1
ATOM 793 C C . ALA A 1 105 ? 9.727 -3.195 15.300 1.00 97.69 105 ALA A C 1
ATOM 795 O O . ALA A 1 105 ? 8.601 -3.548 15.649 1.00 97.69 105 ALA A O 1
ATOM 796 N N . LEU A 1 106 ? 9.960 -1.991 14.766 1.00 98.12 106 LEU A N 1
ATOM 797 C CA . LEU A 1 106 ? 8.905 -1.019 14.469 1.00 98.12 106 LEU A CA 1
ATOM 798 C C . LEU A 1 106 ? 8.060 -1.447 13.261 1.00 98.12 106 LEU A C 1
ATOM 800 O O . LEU A 1 106 ? 6.835 -1.366 13.331 1.00 98.12 106 LEU A O 1
ATOM 804 N N . ALA A 1 107 ? 8.679 -1.964 12.193 1.00 98.00 107 ALA A N 1
ATOM 805 C CA . ALA A 1 107 ? 7.982 -2.433 10.988 1.00 98.00 107 ALA A CA 1
ATOM 806 C C . ALA A 1 107 ? 6.991 -3.568 11.294 1.00 98.00 107 ALA A C 1
ATOM 808 O O . ALA A 1 107 ? 5.911 -3.642 10.711 1.00 98.00 107 ALA A O 1
ATOM 809 N N . LYS A 1 108 ? 7.302 -4.400 12.297 1.00 97.50 108 LYS A N 1
ATOM 810 C CA . LYS A 1 108 ? 6.394 -5.433 12.814 1.00 97.50 108 LYS A CA 1
ATOM 811 C C . LYS A 1 108 ? 5.088 -4.884 13.380 1.00 97.50 108 LYS A C 1
ATOM 813 O O . LYS A 1 108 ? 4.230 -5.694 13.704 1.00 97.50 108 LYS A O 1
ATOM 818 N N . SER A 1 109 ? 4.883 -3.574 13.491 1.00 97.94 109 SER A N 1
ATOM 819 C CA . SER A 1 109 ? 3.597 -2.987 13.899 1.00 97.94 109 SER A CA 1
ATOM 820 C C . SER A 1 109 ? 2.514 -3.099 12.822 1.00 97.94 109 SER A C 1
ATOM 822 O O . SER A 1 109 ? 1.332 -3.084 13.150 1.00 97.94 109 SER A O 1
ATOM 824 N N . PHE A 1 110 ? 2.911 -3.262 11.558 1.00 98.56 110 PHE A N 1
ATOM 825 C CA . PHE A 1 110 ? 2.037 -3.094 10.395 1.00 98.56 110 PHE A CA 1
ATOM 826 C C . PHE A 1 110 ? 1.711 -4.417 9.705 1.00 98.56 110 PHE A C 1
ATOM 828 O O . PHE A 1 110 ? 2.505 -5.358 9.714 1.00 98.56 110 PHE A O 1
ATOM 835 N N . GLY A 1 111 ? 0.520 -4.523 9.124 1.00 97.50 111 GLY A N 1
ATOM 836 C CA . GLY A 1 111 ? 0.035 -5.744 8.472 1.00 97.50 111 GLY A CA 1
ATOM 837 C C . GLY A 1 111 ? 0.697 -6.077 7.134 1.00 97.50 111 GLY A C 1
ATOM 838 O O . GLY A 1 111 ? 0.544 -7.190 6.642 1.00 97.50 111 GLY A O 1
ATOM 839 N N . GLY A 1 112 ? 1.449 -5.140 6.563 1.00 98.06 112 GLY A N 1
ATOM 840 C CA . GLY A 1 112 ? 2.191 -5.290 5.318 1.00 98.06 112 GLY A CA 1
ATOM 841 C C . GLY A 1 112 ? 3.018 -4.043 5.028 1.00 98.06 112 GLY A C 1
ATOM 842 O O . GLY A 1 112 ? 2.809 -2.998 5.647 1.00 98.06 112 GLY A O 1
ATOM 843 N N . VAL A 1 113 ? 3.954 -4.154 4.090 1.00 98.62 113 VAL A N 1
ATOM 844 C CA . VAL A 1 113 ? 4.822 -3.047 3.677 1.00 98.62 113 VAL A CA 1
ATOM 845 C C . VAL A 1 113 ? 4.667 -2.801 2.184 1.00 98.62 113 VAL A C 1
ATOM 847 O O . VAL A 1 113 ? 4.824 -3.717 1.376 1.00 98.62 113 VAL A O 1
ATOM 850 N N . ARG A 1 114 ? 4.385 -1.554 1.817 1.00 98.75 114 ARG A N 1
ATOM 851 C CA . ARG A 1 114 ? 4.586 -1.053 0.464 1.00 98.75 114 ARG A CA 1
ATOM 852 C C . ARG A 1 114 ? 5.980 -0.450 0.398 1.00 98.75 114 ARG A C 1
ATOM 854 O O . ARG A 1 114 ? 6.242 0.577 1.015 1.00 98.75 114 ARG A O 1
ATOM 861 N N . HIS A 1 115 ? 6.875 -1.138 -0.297 1.00 98.50 115 HIS A N 1
ATOM 862 C CA . HIS A 1 115 ? 8.234 -0.685 -0.530 1.00 98.50 115 HIS A CA 1
ATOM 863 C C . HIS A 1 115 ? 8.245 0.241 -1.745 1.00 98.50 115 HIS A C 1
ATOM 865 O O . HIS A 1 115 ? 7.971 -0.202 -2.865 1.00 98.50 115 HIS A O 1
ATOM 871 N N . TYR A 1 116 ? 8.533 1.515 -1.502 1.00 95.38 116 TYR A N 1
ATOM 872 C CA . TYR A 1 116 ? 8.593 2.555 -2.520 1.00 95.38 116 TYR A CA 1
ATOM 873 C C . TYR A 1 116 ? 10.008 2.629 -3.107 1.00 95.38 116 TYR A C 1
ATOM 875 O O . TYR A 1 116 ? 10.956 2.895 -2.377 1.00 95.38 116 TYR A O 1
ATOM 883 N N . ILE A 1 117 ? 10.168 2.339 -4.406 1.00 95.56 117 ILE A N 1
ATOM 884 C CA . ILE A 1 117 ? 11.482 2.090 -5.025 1.00 95.56 117 ILE A CA 1
ATOM 885 C C . ILE A 1 117 ? 11.667 2.977 -6.248 1.00 95.56 117 ILE A C 1
ATOM 887 O O . ILE A 1 117 ? 10.945 2.825 -7.236 1.00 95.56 117 ILE A O 1
ATOM 891 N N . ASP A 1 118 ? 12.686 3.835 -6.240 1.00 94.88 118 ASP A N 1
ATOM 892 C CA . ASP A 1 118 ? 13.117 4.501 -7.472 1.00 94.88 118 ASP A CA 1
ATOM 893 C C . ASP A 1 118 ? 13.670 3.466 -8.465 1.00 94.88 118 ASP A C 1
ATOM 895 O O . ASP A 1 118 ? 14.571 2.688 -8.128 1.00 94.88 118 ASP A O 1
ATOM 899 N N . TRP A 1 119 ? 13.186 3.470 -9.712 1.00 96.31 119 TRP A N 1
ATOM 900 C CA . TRP A 1 119 ? 13.635 2.541 -10.758 1.00 96.31 119 TRP A CA 1
ATOM 901 C C . TRP A 1 119 ? 15.165 2.548 -10.902 1.00 96.31 119 TRP A C 1
ATOM 903 O O . TRP A 1 119 ? 15.781 1.487 -11.011 1.00 96.31 119 TRP A O 1
ATOM 913 N N . GLU A 1 120 ? 15.827 3.701 -10.789 1.00 95.44 120 GLU A N 1
ATOM 914 C CA . GLU A 1 120 ? 17.292 3.785 -10.884 1.00 95.44 120 GLU A CA 1
ATOM 915 C C . GLU A 1 120 ? 18.049 2.862 -9.907 1.00 95.44 120 GLU A C 1
ATOM 917 O O . GLU A 1 120 ? 19.155 2.416 -10.224 1.00 95.44 120 GLU A O 1
ATOM 922 N N . ARG A 1 121 ? 17.458 2.518 -8.749 1.00 95.56 121 ARG A N 1
ATOM 923 C CA . ARG A 1 121 ? 18.046 1.574 -7.778 1.00 95.56 121 ARG A CA 1
ATOM 924 C C . ARG A 1 121 ? 18.159 0.175 -8.371 1.00 95.56 121 ARG A C 1
ATOM 926 O O . ARG A 1 121 ? 19.110 -0.553 -8.082 1.00 95.56 121 ARG A O 1
ATOM 933 N N . LEU A 1 122 ? 17.189 -0.191 -9.201 1.00 97.25 122 LEU A N 1
ATOM 934 C CA . LEU A 1 122 ? 17.106 -1.484 -9.858 1.00 97.25 122 LEU A CA 1
ATOM 935 C C . LEU A 1 122 ? 17.799 -1.497 -11.224 1.00 97.25 122 LEU A C 1
ATOM 937 O O . LEU A 1 122 ? 18.252 -2.558 -11.632 1.00 97.25 122 LEU A O 1
ATOM 941 N N . GLU A 1 123 ? 17.898 -0.362 -11.924 1.00 97.25 123 GLU A N 1
ATOM 942 C CA . GLU A 1 123 ? 18.487 -0.262 -13.270 1.00 97.25 123 GLU A CA 1
ATOM 943 C C . GLU A 1 123 ? 19.143 1.113 -13.513 1.00 97.25 123 GLU A C 1
ATOM 945 O O . GLU A 1 123 ? 18.616 1.995 -14.196 1.00 97.25 123 GLU A O 1
ATOM 950 N N . HIS A 1 124 ? 20.341 1.298 -12.960 1.00 93.75 124 HIS A N 1
ATOM 951 C CA . HIS A 1 124 ? 21.092 2.557 -13.064 1.00 93.75 124 HIS A CA 1
ATOM 952 C C . HIS A 1 124 ? 21.568 2.898 -14.491 1.00 93.75 124 HIS A C 1
ATOM 954 O O . HIS A 1 124 ? 21.844 4.056 -14.802 1.00 93.75 124 HIS A O 1
ATOM 960 N N . LYS A 1 125 ? 21.679 1.888 -15.361 1.00 95.25 125 LYS A N 1
ATOM 961 C CA . LYS A 1 125 ? 21.990 1.996 -16.792 1.00 95.25 125 LYS A CA 1
ATOM 962 C C . LYS A 1 125 ? 21.127 0.994 -17.561 1.00 95.25 125 LYS A C 1
ATOM 964 O O . LYS A 1 125 ? 20.840 -0.069 -17.005 1.00 95.25 125 LYS A O 1
ATOM 969 N N . PRO A 1 126 ? 20.777 1.266 -18.833 1.00 96.94 126 PRO A N 1
ATOM 970 C CA . PRO A 1 126 ? 19.937 0.369 -19.622 1.00 96.94 126 PRO A CA 1
ATOM 971 C C . PRO A 1 126 ? 20.455 -1.078 -19.625 1.00 96.94 126 PRO A C 1
ATOM 973 O O . PRO A 1 126 ? 21.605 -1.337 -19.984 1.00 96.94 126 PRO A O 1
ATOM 976 N N . GLY A 1 127 ? 19.607 -2.023 -19.218 1.00 96.50 127 GLY A N 1
ATOM 977 C CA . GLY A 1 127 ? 19.900 -3.457 -19.156 1.00 96.50 127 GLY A CA 1
ATOM 978 C C . GLY A 1 127 ? 20.832 -3.897 -18.020 1.00 96.50 127 GLY A C 1
ATOM 979 O O . GLY A 1 127 ? 21.194 -5.075 -17.961 1.00 96.50 127 GLY A O 1
ATOM 980 N N . GLN A 1 128 ? 21.239 -2.989 -17.127 1.00 96.62 128 GLN A N 1
ATOM 981 C CA . GLN A 1 128 ? 22.179 -3.263 -16.037 1.00 96.62 128 GLN A CA 1
ATOM 982 C C . GLN A 1 128 ? 21.463 -3.297 -14.685 1.00 96.62 128 GLN A C 1
ATOM 984 O O . GLN A 1 128 ? 21.453 -2.316 -13.937 1.00 96.62 128 GLN A O 1
ATOM 989 N N . TYR A 1 129 ? 20.880 -4.458 -14.382 1.00 98.25 129 TYR A N 1
ATOM 990 C CA . TYR A 1 129 ? 20.029 -4.635 -13.208 1.00 98.25 129 TYR A CA 1
ATOM 991 C C . TYR A 1 129 ? 20.811 -4.906 -11.921 1.00 98.25 129 TYR A C 1
ATOM 993 O O . TYR A 1 129 ? 21.743 -5.714 -11.910 1.00 98.25 129 TYR A O 1
ATOM 1001 N N . THR A 1 130 ? 20.401 -4.282 -10.821 1.00 97.31 130 THR A N 1
ATOM 1002 C CA . THR A 1 130 ? 21.015 -4.449 -9.499 1.00 97.31 130 THR A CA 1
ATOM 1003 C C . THR A 1 130 ? 19.973 -4.659 -8.413 1.00 97.31 130 THR A C 1
ATOM 1005 O O . THR A 1 130 ? 18.893 -4.085 -8.452 1.00 97.31 130 THR A O 1
ATOM 1008 N N . PHE A 1 131 ? 20.312 -5.477 -7.425 1.00 97.25 131 PHE A N 1
ATOM 1009 C CA . PHE A 1 131 ? 19.398 -5.916 -6.374 1.00 97.25 131 PHE A CA 1
ATOM 1010 C C . PHE A 1 131 ? 20.093 -6.028 -5.019 1.00 97.25 131 PHE A C 1
ATOM 1012 O O . PHE A 1 131 ? 19.507 -5.696 -3.992 1.00 97.25 131 PHE A O 1
ATOM 1019 N N . ASN A 1 132 ? 21.322 -6.551 -5.005 1.00 96.50 132 ASN A N 1
ATOM 1020 C CA . ASN A 1 132 ? 22.009 -6.912 -3.776 1.00 96.50 132 ASN A CA 1
ATOM 1021 C C . ASN A 1 132 ? 23.540 -6.962 -3.976 1.00 96.50 132 ASN A C 1
ATOM 1023 O O . ASN A 1 132 ? 24.076 -8.048 -4.221 1.00 96.50 132 ASN A O 1
ATOM 1027 N N . PRO A 1 133 ? 24.248 -5.825 -3.865 1.00 96.19 133 PRO A N 1
ATOM 1028 C CA . PRO A 1 133 ? 23.724 -4.478 -3.614 1.00 96.19 133 PRO A CA 1
ATOM 1029 C C . PRO A 1 133 ? 23.071 -3.828 -4.847 1.00 96.19 133 PRO A C 1
ATOM 1031 O O . PRO A 1 133 ? 23.420 -4.138 -5.990 1.00 96.19 133 PRO A O 1
ATOM 1034 N N . THR A 1 134 ? 22.155 -2.884 -4.625 1.00 95.88 134 THR A N 1
ATOM 1035 C CA . THR A 1 134 ? 21.733 -1.908 -5.644 1.00 95.88 134 THR A CA 1
ATOM 1036 C C . THR A 1 134 ? 22.893 -0.984 -6.025 1.00 95.88 134 THR A C 1
ATOM 1038 O O . THR A 1 134 ? 23.764 -0.698 -5.198 1.00 95.88 134 THR A O 1
ATOM 1041 N N . ASN A 1 135 ? 22.916 -0.482 -7.267 1.00 91.94 135 ASN A N 1
ATOM 1042 C CA . ASN A 1 135 ? 23.956 0.461 -7.686 1.00 91.94 135 ASN A CA 1
ATOM 1043 C C . ASN A 1 135 ? 23.874 1.762 -6.874 1.00 91.94 135 ASN A C 1
ATOM 1045 O O . ASN A 1 135 ? 24.784 2.086 -6.108 1.00 91.94 135 ASN A O 1
ATOM 1049 N N . GLY A 1 136 ? 22.729 2.441 -6.965 1.00 87.81 136 GLY A N 1
ATOM 1050 C CA . GLY A 1 136 ? 22.429 3.600 -6.138 1.00 87.81 136 GLY A CA 1
ATOM 1051 C C . GLY A 1 136 ? 22.128 3.185 -4.699 1.00 87.81 136 GLY A C 1
ATOM 1052 O O . GLY A 1 136 ? 21.230 2.379 -4.454 1.00 87.81 136 GLY A O 1
ATOM 1053 N N . GLY A 1 137 ? 22.822 3.786 -3.732 1.00 88.31 137 GLY A N 1
ATOM 1054 C CA . GLY A 1 137 ? 22.548 3.645 -2.292 1.00 88.31 137 GLY A CA 1
ATOM 1055 C C . GLY A 1 137 ? 23.105 2.381 -1.631 1.00 88.31 137 GLY A C 1
ATOM 1056 O O . GLY A 1 137 ? 23.301 2.380 -0.424 1.00 88.31 137 GLY A O 1
ATOM 1057 N N . GLY A 1 138 ? 23.441 1.337 -2.396 1.00 93.25 138 GLY A N 1
ATOM 1058 C CA . GLY A 1 138 ? 24.065 0.128 -1.851 1.00 93.25 138 GLY A CA 1
ATOM 1059 C C . GLY A 1 138 ? 23.181 -0.713 -0.959 1.00 93.25 138 GLY A C 1
ATOM 1060 O O . GLY A 1 138 ? 23.655 -1.282 0.021 1.00 93.25 138 GLY A O 1
ATOM 1061 N N . TRP A 1 139 ? 21.910 -0.804 -1.320 1.00 96.31 139 TRP A N 1
ATOM 1062 C CA . TRP A 1 139 ? 20.899 -1.499 -0.551 1.00 96.31 139 TRP A CA 1
ATOM 1063 C C . TRP A 1 139 ? 20.839 -2.977 -0.906 1.00 96.31 139 TRP A C 1
ATOM 1065 O O . TRP A 1 139 ? 20.985 -3.368 -2.065 1.00 96.31 139 TRP A O 1
ATOM 1075 N N . TYR A 1 140 ? 20.615 -3.807 0.106 1.00 97.62 140 TYR A N 1
ATOM 1076 C CA . TYR A 1 140 ? 20.578 -5.258 -0.021 1.00 97.62 140 TYR A CA 1
ATOM 1077 C C . TYR A 1 140 ? 19.127 -5.747 0.007 1.00 97.62 140 TYR A C 1
ATOM 1079 O O . TYR A 1 140 ? 18.605 -6.168 1.043 1.00 97.62 140 TYR A O 1
ATOM 1087 N N . PHE A 1 141 ? 18.440 -5.666 -1.138 1.00 98.31 141 PHE A N 1
ATOM 1088 C CA . PHE A 1 141 ? 17.014 -6.009 -1.223 1.00 98.31 141 PHE A CA 1
ATOM 1089 C C . PHE A 1 141 ? 16.741 -7.491 -0.949 1.00 98.31 141 PHE A C 1
ATOM 1091 O O . PHE A 1 141 ? 15.691 -7.805 -0.387 1.00 98.31 141 PHE A O 1
ATOM 1098 N N . ASP A 1 142 ? 17.684 -8.394 -1.253 1.00 98.50 142 ASP A N 1
ATOM 1099 C CA . ASP A 1 142 ? 17.542 -9.810 -0.889 1.00 98.50 142 ASP A CA 1
ATOM 1100 C C . ASP A 1 142 ? 17.388 -9.961 0.629 1.00 98.50 142 ASP A C 1
ATOM 1102 O O . ASP A 1 142 ? 16.489 -10.663 1.081 1.00 98.50 142 ASP A O 1
ATOM 1106 N N . VAL A 1 143 ? 18.232 -9.267 1.403 1.00 98.31 143 VAL A N 1
ATOM 1107 C CA . VAL A 1 143 ? 18.242 -9.319 2.874 1.00 98.31 143 VAL A CA 1
ATOM 1108 C C . VAL A 1 143 ? 16.932 -8.779 3.442 1.00 98.31 143 VAL A C 1
ATOM 1110 O O . VAL A 1 143 ? 16.338 -9.377 4.342 1.00 98.31 143 VAL A O 1
ATOM 1113 N N . MET A 1 144 ? 16.452 -7.662 2.897 1.00 98.50 144 MET A N 1
ATOM 1114 C CA . MET A 1 144 ? 15.198 -7.053 3.329 1.00 98.50 144 MET A CA 1
ATOM 1115 C C . MET A 1 144 ? 13.987 -7.945 3.043 1.00 98.50 144 MET A C 1
ATOM 1117 O O . MET A 1 144 ? 13.194 -8.219 3.946 1.00 98.50 144 MET A O 1
ATOM 1121 N N . TYR A 1 145 ? 13.838 -8.416 1.805 1.00 98.81 145 TYR A N 1
ATOM 1122 C CA . TYR A 1 145 ? 12.672 -9.206 1.421 1.00 98.81 145 TYR A CA 1
ATOM 1123 C C . TYR A 1 145 ? 12.685 -10.611 2.024 1.00 98.81 145 TYR A C 1
ATOM 1125 O O . TYR A 1 145 ? 11.628 -11.106 2.420 1.00 98.81 145 TYR A O 1
ATOM 1133 N N . GLU A 1 146 ? 13.859 -11.229 2.183 1.00 98.69 146 GLU A N 1
ATOM 1134 C CA . GLU A 1 146 ? 13.994 -12.468 2.951 1.00 98.69 146 GLU A CA 1
ATOM 1135 C C . GLU A 1 146 ? 13.514 -12.265 4.390 1.00 98.69 146 GLU A C 1
ATOM 1137 O O . GLU A 1 146 ? 12.757 -13.086 4.921 1.00 98.69 146 GLU A O 1
ATOM 1142 N N . ARG A 1 147 ? 13.893 -11.142 5.021 1.00 98.50 147 ARG A N 1
ATOM 1143 C CA . ARG A 1 147 ? 13.450 -10.866 6.385 1.00 98.50 147 ARG A CA 1
ATOM 1144 C C . ARG A 1 147 ? 11.943 -10.664 6.467 1.00 98.50 147 ARG A C 1
ATOM 1146 O O . ARG A 1 147 ? 11.323 -11.263 7.343 1.00 98.50 147 ARG A O 1
ATOM 1153 N N . PHE A 1 148 ? 11.337 -9.891 5.569 1.00 98.56 148 PHE A N 1
ATOM 1154 C CA . PHE A 1 148 ? 9.880 -9.734 5.554 1.00 98.56 148 PHE A CA 1
ATOM 1155 C C . PHE A 1 148 ? 9.155 -11.069 5.370 1.00 98.56 148 PHE A C 1
ATOM 1157 O O . PHE A 1 148 ? 8.221 -11.366 6.119 1.00 98.56 148 PHE A O 1
ATOM 1164 N N . LYS A 1 149 ? 9.641 -11.923 4.461 1.00 98.19 149 LYS A N 1
ATOM 1165 C CA . LYS A 1 149 ? 9.098 -13.271 4.262 1.00 98.19 149 LYS A CA 1
ATOM 1166 C C . LYS A 1 149 ? 9.160 -14.105 5.542 1.00 98.19 149 LYS A C 1
ATOM 1168 O O . LYS A 1 149 ? 8.164 -14.732 5.899 1.00 98.19 149 LYS A O 1
ATOM 1173 N N . LYS A 1 150 ? 10.300 -14.095 6.241 1.00 98.25 150 LYS A N 1
ATOM 1174 C CA . LYS A 1 150 ? 10.501 -14.828 7.503 1.00 98.25 150 LYS A CA 1
ATOM 1175 C C . LYS A 1 150 ? 9.556 -14.362 8.614 1.00 98.25 150 LYS A C 1
ATOM 1177 O O . LYS A 1 150 ? 9.111 -15.177 9.413 1.00 98.25 150 LYS A O 1
ATOM 1182 N N . GLU A 1 151 ? 9.252 -13.070 8.657 1.00 97.69 151 GLU A N 1
ATOM 1183 C CA . GLU A 1 151 ? 8.345 -12.470 9.646 1.00 97.69 151 GLU A CA 1
ATOM 1184 C C . GLU A 1 151 ? 6.864 -12.581 9.248 1.00 97.69 151 GLU A C 1
ATOM 1186 O O . GLU A 1 151 ? 5.991 -12.147 9.997 1.00 97.69 151 GLU A O 1
ATOM 1191 N N . GLY A 1 152 ? 6.563 -13.146 8.072 1.00 96.94 152 GLY A N 1
ATOM 1192 C CA . GLY A 1 152 ? 5.200 -13.233 7.553 1.00 96.94 152 GLY A CA 1
ATOM 1193 C C . GLY A 1 152 ? 4.598 -11.875 7.181 1.00 96.94 152 GLY A C 1
ATOM 1194 O O . GLY A 1 152 ? 3.378 -11.753 7.158 1.00 96.94 152 GLY A O 1
ATOM 1195 N N . ILE A 1 153 ? 5.431 -10.867 6.896 1.00 97.69 153 ILE A N 1
ATOM 1196 C CA . ILE A 1 153 ? 5.004 -9.521 6.493 1.00 97.69 153 ILE A CA 1
ATOM 1197 C C . ILE A 1 153 ? 4.896 -9.491 4.959 1.00 97.69 153 ILE A C 1
ATOM 1199 O O . ILE A 1 153 ? 5.916 -9.614 4.277 1.00 97.69 153 ILE A O 1
ATOM 1203 N N . PRO A 1 154 ? 3.689 -9.347 4.381 1.00 97.12 154 PRO A N 1
ATOM 1204 C CA . PRO A 1 154 ? 3.519 -9.213 2.940 1.00 97.12 154 PRO A CA 1
ATOM 1205 C C . PRO A 1 154 ? 4.159 -7.925 2.419 1.00 97.12 154 PRO A C 1
ATOM 1207 O O . PRO A 1 154 ? 4.076 -6.879 3.064 1.00 97.12 154 PRO A O 1
ATOM 1210 N N . VAL A 1 155 ? 4.738 -8.004 1.220 1.00 98.00 155 VAL A N 1
ATOM 1211 C CA . VAL A 1 155 ? 5.371 -6.867 0.545 1.00 98.00 155 VAL A CA 1
ATOM 1212 C C . VAL A 1 155 ? 4.689 -6.590 -0.791 1.00 98.00 155 VAL A C 1
ATOM 1214 O O . VAL A 1 155 ? 4.488 -7.510 -1.591 1.00 98.00 155 VAL A O 1
ATOM 1217 N N . LEU A 1 156 ? 4.377 -5.316 -1.017 1.00 98.75 156 LEU A N 1
ATOM 1218 C CA . LEU A 1 156 ? 4.102 -4.724 -2.323 1.00 98.75 156 LEU A CA 1
ATOM 1219 C C . LEU A 1 156 ? 5.316 -3.891 -2.740 1.00 98.75 156 LEU A C 1
ATOM 1221 O O . LEU A 1 156 ? 5.706 -2.991 -2.007 1.00 98.75 156 LEU A O 1
ATOM 1225 N N . SER A 1 157 ? 5.910 -4.169 -3.897 1.00 98.62 157 SER A N 1
ATOM 1226 C CA . SER A 1 157 ? 7.023 -3.368 -4.425 1.00 98.62 157 SER A CA 1
ATOM 1227 C C . SER A 1 157 ? 6.529 -2.408 -5.503 1.00 98.62 157 SER A C 1
ATOM 1229 O O . SER A 1 157 ? 6.073 -2.869 -6.546 1.00 98.62 157 SER A O 1
ATOM 1231 N N . CYS A 1 158 ? 6.638 -1.101 -5.272 1.00 98.44 158 CYS A N 1
ATOM 1232 C CA . CYS A 1 158 ? 6.246 -0.061 -6.223 1.00 98.44 158 CYS A CA 1
ATOM 1233 C C . CYS A 1 158 ? 7.468 0.489 -6.957 1.00 98.44 158 CYS A C 1
ATOM 1235 O O . CYS A 1 158 ? 8.366 1.047 -6.326 1.00 98.44 158 CYS A O 1
ATOM 1237 N N . PHE A 1 159 ? 7.501 0.349 -8.286 1.00 96.44 159 PHE A N 1
ATOM 1238 C CA . PHE A 1 159 ? 8.559 0.938 -9.114 1.00 96.44 159 PHE A CA 1
ATOM 1239 C C . PHE A 1 159 ? 8.123 2.306 -9.599 1.00 96.44 159 PHE A C 1
ATOM 1241 O O . PHE A 1 159 ? 7.268 2.408 -10.474 1.00 96.44 159 PHE A O 1
ATOM 1248 N N . GLN A 1 160 ? 8.730 3.351 -9.063 1.00 92.88 160 GLN A N 1
ATOM 1249 C CA . GLN A 1 160 ? 8.418 4.732 -9.406 1.00 92.88 160 GLN A CA 1
ATOM 1250 C C . GLN A 1 160 ? 9.639 5.443 -9.983 1.00 92.88 160 GLN A C 1
ATOM 1252 O O . GLN A 1 160 ? 10.760 4.938 -9.920 1.00 92.88 160 GLN A O 1
ATOM 1257 N N . ASN A 1 161 ? 9.388 6.618 -10.553 1.00 92.88 161 ASN A N 1
ATOM 1258 C CA . ASN A 1 161 ? 10.371 7.484 -11.195 1.00 92.88 161 ASN A CA 1
ATOM 1259 C C . ASN A 1 161 ? 11.044 6.909 -12.454 1.00 92.88 161 ASN A C 1
ATOM 1261 O O . ASN A 1 161 ? 11.263 5.709 -12.619 1.00 92.88 161 ASN A O 1
ATOM 1265 N N . ALA A 1 162 ? 11.346 7.805 -13.387 1.00 94.00 162 ALA A N 1
ATOM 1266 C CA . ALA A 1 162 ? 12.163 7.523 -14.549 1.00 94.00 162 ALA A CA 1
ATOM 1267 C C . ALA A 1 162 ? 13.643 7.600 -14.142 1.00 94.00 162 ALA A C 1
ATOM 1269 O O . ALA A 1 162 ? 14.053 8.569 -13.497 1.00 94.00 162 ALA A O 1
ATOM 1270 N N . PRO A 1 163 ? 14.470 6.611 -14.517 1.00 96.00 163 PRO A N 1
ATOM 1271 C CA . PRO A 1 163 ? 15.890 6.665 -14.226 1.00 96.00 163 PRO A CA 1
ATOM 1272 C C . PRO A 1 163 ? 16.554 7.793 -15.035 1.00 96.00 163 PRO A C 1
ATOM 1274 O O . PRO A 1 163 ? 16.103 8.102 -16.145 1.00 96.00 163 PRO A O 1
ATOM 1277 N N . PRO A 1 164 ? 17.675 8.366 -14.558 1.00 95.88 164 PRO A N 1
ATOM 1278 C CA . PRO A 1 164 ? 18.312 9.517 -15.200 1.00 95.88 164 PRO A CA 1
ATOM 1279 C C . PRO A 1 164 ? 18.632 9.323 -16.687 1.00 95.88 164 PRO A C 1
ATOM 1281 O O . PRO A 1 164 ? 18.511 10.261 -17.471 1.00 95.88 164 PRO A O 1
ATOM 1284 N N . TRP A 1 165 ? 19.001 8.106 -17.104 1.00 96.75 165 TRP A N 1
ATOM 1285 C CA . TRP A 1 165 ? 19.282 7.795 -18.510 1.00 96.75 165 TRP A CA 1
ATOM 1286 C C . TRP A 1 165 ? 18.036 7.868 -19.404 1.00 96.75 165 TRP A C 1
ATOM 1288 O O . TRP A 1 165 ? 18.157 8.173 -20.589 1.00 96.75 165 TRP A O 1
ATOM 1298 N N . LEU A 1 166 ? 16.847 7.617 -18.852 1.00 97.31 166 LEU A N 1
ATOM 1299 C CA . LEU A 1 166 ? 15.582 7.739 -19.568 1.00 97.31 166 LEU A CA 1
ATOM 1300 C C . LEU A 1 166 ? 15.142 9.200 -19.610 1.00 97.31 166 LEU A C 1
ATOM 1302 O O . LEU A 1 166 ? 14.849 9.716 -20.688 1.00 97.31 166 LEU A O 1
ATOM 1306 N N . SER A 1 167 ? 15.186 9.896 -18.470 1.00 96.00 167 SER A N 1
ATOM 1307 C CA . SER A 1 167 ? 14.905 11.335 -18.409 1.00 96.00 167 SER A CA 1
ATOM 1308 C C . SER A 1 167 ? 15.856 12.137 -19.304 1.00 96.00 167 SER A C 1
ATOM 1310 O O . SER A 1 167 ? 15.459 13.142 -19.882 1.00 96.00 167 SER A O 1
ATOM 1312 N N . ALA A 1 168 ? 17.095 11.678 -19.514 1.00 97.00 168 ALA A N 1
ATOM 1313 C CA . ALA A 1 168 ? 18.043 12.314 -20.430 1.00 97.00 168 ALA A CA 1
ATOM 1314 C C . ALA A 1 168 ? 17.574 12.343 -21.898 1.00 97.00 168 ALA A C 1
ATOM 1316 O O . ALA A 1 168 ? 18.054 13.188 -22.657 1.00 97.00 168 ALA A O 1
ATOM 1317 N N . THR A 1 169 ? 16.627 11.481 -22.290 1.00 97.38 169 THR A N 1
ATOM 1318 C CA . THR A 1 169 ? 16.018 11.516 -23.632 1.00 97.38 169 THR A CA 1
ATOM 1319 C C . THR A 1 169 ? 15.112 12.735 -23.837 1.00 97.38 169 THR A C 1
ATOM 1321 O O . THR A 1 169 ? 14.915 13.152 -24.974 1.00 97.38 169 THR A O 1
ATOM 1324 N N . TYR A 1 170 ? 14.607 13.340 -22.756 1.00 97.69 170 TYR A N 1
ATOM 1325 C CA . TYR A 1 170 ? 13.759 14.532 -22.795 1.00 97.69 170 TYR A CA 1
ATOM 1326 C C . TYR A 1 170 ? 14.598 15.806 -22.996 1.00 97.69 170 TYR A C 1
ATOM 1328 O O . TYR A 1 170 ? 15.760 15.861 -22.558 1.00 97.69 170 TYR A O 1
ATOM 1336 N N . PRO A 1 171 ? 14.027 16.864 -23.608 1.00 96.69 171 PRO A N 1
ATOM 1337 C CA . PRO A 1 171 ? 14.639 18.187 -23.651 1.00 96.69 171 PRO A CA 1
ATOM 1338 C C . PRO A 1 171 ? 15.009 18.658 -22.247 1.00 96.69 171 PRO A C 1
ATOM 1340 O O . PRO A 1 171 ? 14.254 18.441 -21.307 1.00 96.69 171 PRO A O 1
ATOM 1343 N N . ALA A 1 172 ? 16.151 19.334 -22.087 1.00 95.62 172 ALA A N 1
ATOM 1344 C CA . ALA A 1 172 ? 16.711 19.661 -20.770 1.00 95.62 172 ALA A CA 1
ATOM 1345 C C . ALA A 1 172 ? 15.724 20.360 -19.810 1.00 95.62 172 ALA A C 1
ATOM 1347 O O . ALA A 1 172 ? 15.744 20.077 -18.618 1.00 95.62 172 ALA A O 1
ATOM 1348 N N . LYS A 1 173 ? 14.843 21.226 -20.333 1.00 94.19 173 LYS A N 1
ATOM 1349 C CA . LYS A 1 173 ? 13.822 21.963 -19.561 1.00 94.19 173 LYS A CA 1
ATOM 1350 C C . LYS A 1 173 ? 12.588 21.128 -19.188 1.00 94.19 173 LYS A C 1
ATOM 1352 O O . LYS A 1 173 ? 11.773 21.572 -18.392 1.00 94.19 173 LYS A O 1
ATOM 1357 N N . GLU A 1 174 ? 12.442 19.949 -19.781 1.00 93.56 174 GLU A N 1
ATOM 1358 C CA . GLU A 1 174 ? 11.310 19.030 -19.619 1.00 93.56 174 GLU A CA 1
ATOM 1359 C C . GLU A 1 174 ? 11.682 17.775 -18.813 1.00 93.56 174 GLU A C 1
ATOM 1361 O O . GLU A 1 174 ? 10.834 16.910 -18.567 1.00 93.56 174 GLU A O 1
ATOM 1366 N N . ARG A 1 175 ? 12.954 17.665 -18.408 1.00 93.44 175 ARG A N 1
ATOM 1367 C CA . ARG A 1 175 ? 13.457 16.554 -17.603 1.00 93.44 175 ARG A CA 1
ATOM 1368 C C . ARG A 1 175 ? 12.940 16.672 -16.181 1.00 93.44 175 ARG A C 1
ATOM 1370 O O . ARG A 1 175 ? 13.135 17.681 -15.512 1.00 93.44 175 ARG A O 1
ATOM 1377 N N . THR A 1 176 ? 12.359 15.590 -15.700 1.00 89.81 176 THR A N 1
ATOM 1378 C CA . THR A 1 176 ? 12.023 15.388 -14.298 1.00 89.81 176 THR A CA 1
ATOM 1379 C C . THR A 1 176 ? 12.273 13.928 -13.942 1.00 89.81 176 THR A C 1
ATOM 1381 O O . THR A 1 176 ? 12.224 13.033 -14.789 1.00 89.81 176 THR A O 1
ATOM 1384 N N . PHE A 1 177 ? 12.546 13.669 -12.668 1.00 85.75 177 PHE A N 1
ATOM 1385 C CA . PHE A 1 177 ? 12.637 12.307 -12.148 1.00 85.75 177 PHE A CA 1
ATOM 1386 C C . PHE A 1 177 ? 11.307 11.551 -12.317 1.00 85.75 177 PHE A C 1
ATOM 1388 O O . PHE A 1 177 ? 11.280 10.332 -12.289 1.00 85.75 177 PHE A O 1
ATOM 1395 N N . SER A 1 178 ? 10.196 12.259 -12.536 1.00 91.25 178 SER A N 1
ATOM 1396 C CA . SER A 1 178 ? 8.857 11.687 -12.660 1.00 91.25 178 SER A CA 1
ATOM 1397 C C . SER A 1 178 ? 8.322 11.623 -14.097 1.00 91.25 178 SER A C 1
ATOM 1399 O O . SER A 1 178 ? 7.115 11.422 -14.264 1.00 91.25 178 SER A O 1
ATOM 1401 N N . ASN A 1 179 ? 9.185 11.768 -15.115 1.00 95.31 179 ASN A N 1
ATOM 1402 C CA . ASN A 1 179 ? 8.784 11.647 -16.520 1.00 95.31 179 ASN A CA 1
ATOM 1403 C C . ASN A 1 179 ? 8.066 10.309 -16.788 1.00 95.31 179 ASN A C 1
ATOM 1405 O O . ASN A 1 179 ? 8.316 9.310 -16.110 1.00 95.31 179 ASN A O 1
ATOM 1409 N N . ILE A 1 180 ? 7.195 10.280 -17.803 1.00 96.75 180 ILE A N 1
ATOM 1410 C CA . ILE A 1 180 ? 6.571 9.045 -18.295 1.00 96.75 180 ILE A CA 1
ATOM 1411 C C . ILE A 1 180 ? 7.683 8.018 -18.575 1.00 96.75 180 ILE A C 1
ATOM 1413 O O . ILE A 1 180 ? 8.705 8.385 -19.164 1.00 96.75 180 ILE A O 1
ATOM 1417 N N . PRO A 1 181 ? 7.513 6.737 -18.190 1.00 96.31 181 PRO A N 1
ATOM 1418 C CA . PRO A 1 181 ? 8.541 5.699 -18.314 1.00 96.31 181 PRO A CA 1
ATOM 1419 C C . PRO A 1 181 ? 8.737 5.199 -19.764 1.00 96.31 181 PRO A C 1
ATOM 1421 O O . PRO A 1 181 ? 8.850 4.002 -20.024 1.00 96.31 181 PRO A O 1
ATOM 1424 N N . ALA A 1 182 ? 8.804 6.132 -20.714 1.00 97.56 182 ALA A N 1
ATOM 1425 C CA . ALA A 1 182 ? 9.087 5.935 -22.128 1.00 97.56 182 ALA A CA 1
ATOM 1426 C C . ALA A 1 182 ? 10.040 7.040 -22.633 1.00 97.56 182 ALA A C 1
ATOM 1428 O O . ALA A 1 182 ? 10.022 8.152 -22.092 1.00 97.56 182 ALA A O 1
ATOM 1429 N N . PRO A 1 183 ? 10.873 6.768 -23.658 1.00 97.50 183 PRO A N 1
ATOM 1430 C CA . PRO A 1 183 ? 11.728 7.786 -24.264 1.00 97.50 183 PRO A CA 1
ATOM 1431 C C . PRO A 1 183 ? 10.923 8.981 -24.781 1.00 97.50 183 PRO A C 1
ATOM 1433 O O . PRO A 1 183 ? 9.790 8.817 -25.240 1.00 97.50 183 PRO A O 1
ATOM 1436 N N . TYR A 1 184 ? 11.516 10.171 -24.765 1.00 97.69 184 TYR A N 1
ATOM 1437 C CA . TYR A 1 184 ? 10.868 11.369 -25.294 1.00 97.69 184 TYR A CA 1
ATOM 1438 C C . TYR A 1 184 ? 10.396 11.200 -26.744 1.00 97.69 184 TYR A C 1
ATOM 1440 O O . TYR A 1 184 ? 11.079 10.589 -27.565 1.00 97.69 184 TYR A O 1
ATOM 1448 N N . GLY A 1 185 ? 9.219 11.748 -27.051 1.00 96.06 185 GLY A N 1
ATOM 1449 C CA . GLY A 1 185 ? 8.592 11.639 -28.371 1.00 96.06 185 GLY A CA 1
ATOM 1450 C C . GLY A 1 185 ? 7.993 10.263 -28.689 1.00 96.06 185 GLY A C 1
ATOM 1451 O O . GLY A 1 185 ? 7.474 10.079 -29.788 1.00 96.06 185 GLY A O 1
ATOM 1452 N N . SER A 1 186 ? 8.041 9.300 -27.760 1.00 97.62 186 SER A N 1
ATOM 1453 C CA . SER A 1 186 ? 7.383 8.002 -27.944 1.00 97.62 186 SER A CA 1
ATOM 1454 C C . SER A 1 186 ? 5.863 8.142 -28.011 1.00 97.62 186 SER A C 1
ATOM 1456 O O . SER A 1 186 ? 5.265 8.983 -27.342 1.00 97.62 186 SER A O 1
ATOM 1458 N N . ASP A 1 187 ? 5.230 7.245 -28.763 1.00 98.06 187 ASP A N 1
ATOM 1459 C CA . ASP A 1 187 ? 3.778 7.084 -28.766 1.00 98.06 187 ASP A CA 1
ATOM 1460 C C . ASP A 1 187 ? 3.340 6.387 -27.470 1.00 98.06 187 ASP A C 1
ATOM 1462 O O . ASP A 1 187 ? 3.550 5.185 -27.283 1.00 98.06 187 ASP A O 1
ATOM 1466 N N . THR A 1 188 ? 2.773 7.152 -26.544 1.00 97.38 188 THR A N 1
ATOM 1467 C CA . THR A 1 188 ? 2.417 6.683 -25.200 1.00 97.38 188 THR A CA 1
ATOM 1468 C C . THR A 1 188 ? 1.174 5.791 -25.165 1.00 97.38 188 THR A C 1
ATOM 1470 O O . THR A 1 188 ? 0.896 5.199 -24.129 1.00 97.38 188 THR A O 1
ATOM 1473 N N . GLU A 1 189 ? 0.453 5.615 -26.278 1.00 97.81 189 GLU A N 1
ATOM 1474 C CA . GLU A 1 189 ? -0.613 4.605 -26.388 1.00 97.81 189 GLU A CA 1
ATOM 1475 C C . GLU A 1 189 ? -0.110 3.260 -26.945 1.00 97.81 189 GLU A C 1
ATOM 1477 O O . GLU A 1 189 ? -0.878 2.297 -27.027 1.00 97.81 189 GLU A O 1
ATOM 1482 N N . LYS A 1 190 ? 1.188 3.140 -27.271 1.00 98.56 190 LYS A N 1
ATOM 1483 C CA . LYS A 1 190 ? 1.802 1.880 -27.717 1.00 98.56 190 LYS A CA 1
ATOM 1484 C C . LYS A 1 190 ? 2.553 1.163 -26.591 1.00 98.56 190 LYS A C 1
ATOM 1486 O O . LYS A 1 190 ? 3.506 1.722 -26.047 1.00 98.56 190 LYS A O 1
ATOM 1491 N N . PRO A 1 191 ? 2.257 -0.124 -26.318 1.00 98.81 191 PRO A N 1
ATOM 1492 C CA . PRO A 1 191 ? 2.991 -0.909 -25.321 1.00 98.81 191 PRO A CA 1
ATOM 1493 C C . PRO A 1 191 ? 4.501 -0.979 -25.576 1.00 98.81 191 PRO A C 1
ATOM 1495 O O . PRO A 1 191 ? 5.300 -0.960 -24.643 1.00 98.81 191 PRO A O 1
ATOM 1498 N N . THR A 1 192 ? 4.924 -1.001 -26.842 1.00 98.50 192 THR A N 1
ATOM 1499 C CA . THR A 1 192 ? 6.344 -1.079 -27.220 1.00 98.50 192 THR A CA 1
ATOM 1500 C C . THR A 1 192 ? 7.179 0.104 -26.731 1.00 98.50 192 THR A C 1
ATOM 1502 O O . THR A 1 192 ? 8.383 -0.058 -26.539 1.00 98.50 192 THR A O 1
ATOM 1505 N N . SER A 1 193 ? 6.559 1.257 -26.468 1.00 98.62 193 SER A N 1
ATOM 1506 C CA . SER A 1 193 ? 7.223 2.440 -25.905 1.00 98.62 193 SER A CA 1
ATOM 1507 C C . SER A 1 193 ? 7.762 2.199 -24.488 1.00 98.62 193 SER A C 1
ATOM 1509 O O . SER A 1 193 ? 8.716 2.850 -24.067 1.00 98.62 193 SER A O 1
ATOM 1511 N N . TYR A 1 194 ? 7.206 1.213 -23.778 1.00 98.69 194 TYR A N 1
ATOM 1512 C CA . TYR A 1 194 ? 7.495 0.898 -22.375 1.00 98.69 194 TYR A CA 1
ATOM 1513 C C . TYR A 1 194 ? 8.387 -0.343 -22.204 1.00 98.69 194 TYR A C 1
ATOM 1515 O O . TYR A 1 194 ? 8.457 -0.939 -21.126 1.00 98.69 194 TYR A O 1
ATOM 1523 N N . LEU A 1 195 ? 9.097 -0.759 -23.263 1.00 98.69 195 LEU A N 1
ATOM 1524 C CA . LEU A 1 195 ? 9.910 -1.982 -23.273 1.00 98.69 195 LEU A CA 1
ATOM 1525 C C . LEU A 1 195 ? 10.921 -2.052 -22.118 1.00 98.69 195 LEU A C 1
ATOM 1527 O O . LEU A 1 195 ? 11.119 -3.123 -21.547 1.00 98.69 195 LEU A O 1
ATOM 1531 N N . ALA A 1 196 ? 11.567 -0.936 -21.772 1.00 98.31 196 ALA A N 1
ATOM 1532 C CA . ALA A 1 196 ? 12.561 -0.919 -20.702 1.00 98.31 196 ALA A CA 1
ATOM 1533 C C . ALA A 1 196 ? 11.932 -1.196 -19.326 1.00 98.31 196 ALA A C 1
ATOM 1535 O O . ALA A 1 196 ? 12.410 -2.072 -18.605 1.00 98.31 196 ALA A O 1
ATOM 1536 N N . GLN A 1 197 ? 10.809 -0.543 -19.005 1.00 98.31 197 GLN A N 1
ATOM 1537 C CA . GLN A 1 197 ? 10.095 -0.772 -17.745 1.00 98.31 197 GLN A CA 1
ATOM 1538 C C . GLN A 1 197 ? 9.538 -2.202 -17.673 1.00 98.31 197 GLN A C 1
ATOM 1540 O O . GLN A 1 197 ? 9.592 -2.856 -16.633 1.00 98.31 197 GLN A O 1
ATOM 1545 N N . ALA A 1 198 ? 9.059 -2.738 -18.796 1.00 98.75 198 ALA A N 1
ATOM 1546 C CA . ALA A 1 198 ? 8.576 -4.111 -18.861 1.00 98.75 198 ALA A CA 1
ATOM 1547 C C . ALA A 1 198 ? 9.695 -5.155 -18.681 1.00 98.75 198 ALA A C 1
ATOM 1549 O O . ALA A 1 198 ? 9.473 -6.196 -18.055 1.00 98.75 198 ALA A O 1
ATOM 1550 N N . LYS A 1 199 ? 10.911 -4.882 -19.177 1.00 98.75 199 LYS A N 1
ATOM 1551 C CA . LYS A 1 199 ? 12.093 -5.713 -18.899 1.00 98.75 199 LYS A CA 1
ATOM 1552 C C . LYS A 1 199 ? 12.497 -5.642 -17.431 1.00 98.75 199 LYS A C 1
ATOM 1554 O O . LYS A 1 199 ? 12.763 -6.687 -16.845 1.00 98.75 199 LYS A O 1
ATOM 1559 N N . LEU A 1 200 ? 12.478 -4.459 -16.816 1.00 98.62 200 LEU A N 1
ATOM 1560 C CA . LEU A 1 200 ? 12.669 -4.321 -15.369 1.00 98.62 200 LEU A CA 1
ATOM 1561 C C . LEU A 1 200 ? 11.685 -5.211 -14.593 1.00 98.62 200 LEU A C 1
ATOM 1563 O O . LEU A 1 200 ? 12.108 -5.984 -13.731 1.00 98.62 200 LEU A O 1
ATOM 1567 N N . GLY A 1 201 ? 10.393 -5.137 -14.934 1.00 98.69 201 GLY A N 1
ATOM 1568 C CA . GLY A 1 201 ? 9.342 -5.962 -14.334 1.00 98.69 201 GLY A CA 1
ATOM 1569 C C . GLY A 1 201 ? 9.649 -7.457 -14.414 1.00 98.69 201 GLY A C 1
ATOM 1570 O O . GLY A 1 201 ? 9.581 -8.152 -13.400 1.00 98.69 201 GLY A O 1
ATOM 1571 N N . PHE A 1 202 ? 10.081 -7.940 -15.585 1.00 98.88 202 PHE A N 1
ATOM 1572 C CA . PHE A 1 202 ? 10.522 -9.326 -15.762 1.00 98.88 202 PHE A CA 1
ATOM 1573 C C . PHE A 1 202 ? 11.699 -9.685 -14.848 1.00 98.88 202 PHE A C 1
ATOM 1575 O O . PHE A 1 202 ? 11.651 -10.710 -14.174 1.00 98.88 202 PHE A O 1
ATOM 1582 N N . GLN A 1 203 ? 12.758 -8.868 -14.801 1.00 98.81 203 GLN A N 1
ATOM 1583 C CA . GLN A 1 203 ? 13.958 -9.186 -14.013 1.00 98.81 203 GLN A CA 1
ATOM 1584 C C . GLN A 1 203 ? 13.660 -9.247 -12.514 1.00 98.81 203 GLN A C 1
ATOM 1586 O O . GLN A 1 203 ? 14.123 -10.156 -11.820 1.00 98.81 203 GLN A O 1
ATOM 1591 N N . PHE A 1 204 ? 12.850 -8.311 -12.016 1.00 98.81 204 PHE A N 1
ATOM 1592 C CA . PHE A 1 204 ? 12.427 -8.308 -10.622 1.00 98.81 204 PHE A CA 1
ATOM 1593 C C . PHE A 1 204 ? 11.563 -9.529 -10.293 1.00 98.81 204 PHE A C 1
ATOM 1595 O O . PHE A 1 204 ? 11.823 -10.223 -9.307 1.00 98.81 204 PHE A O 1
ATOM 1602 N N . ALA A 1 205 ? 10.566 -9.823 -11.133 1.00 98.88 205 ALA A N 1
ATOM 1603 C CA . ALA A 1 205 ? 9.679 -10.967 -10.954 1.00 98.88 205 ALA A CA 1
ATOM 1604 C C . ALA A 1 205 ? 10.429 -12.301 -11.056 1.00 98.88 205 ALA A C 1
ATOM 1606 O O . ALA A 1 205 ? 10.188 -13.200 -10.255 1.00 98.88 205 ALA A O 1
ATOM 1607 N N . ALA A 1 206 ? 11.400 -12.412 -11.966 1.00 98.81 206 ALA A N 1
ATOM 1608 C CA . ALA A 1 206 ? 12.225 -13.605 -12.104 1.00 98.81 206 ALA A CA 1
ATOM 1609 C C . ALA A 1 206 ? 13.034 -13.882 -10.836 1.00 98.81 206 ALA A C 1
ATOM 1611 O O . ALA A 1 206 ? 13.140 -15.030 -10.406 1.00 98.81 206 ALA A O 1
ATOM 1612 N N . ARG A 1 207 ? 13.572 -12.829 -10.209 1.00 98.75 207 ARG A N 1
ATOM 1613 C CA . ARG A 1 207 ? 14.337 -12.944 -8.968 1.00 98.75 207 ARG A CA 1
ATOM 1614 C C . ARG A 1 207 ? 13.449 -13.236 -7.761 1.00 98.75 207 ARG A C 1
ATOM 1616 O O . ARG A 1 207 ? 13.688 -14.217 -7.060 1.00 98.75 207 ARG A O 1
ATOM 1623 N N . TYR A 1 208 ? 12.468 -12.377 -7.490 1.00 98.88 208 TYR A N 1
ATOM 1624 C CA . TYR A 1 208 ? 11.730 -12.370 -6.220 1.00 98.88 208 TYR A CA 1
ATOM 1625 C C . TYR A 1 208 ? 10.393 -13.107 -6.246 1.00 98.88 208 TYR A C 1
ATOM 1627 O O . TYR A 1 208 ? 9.843 -13.371 -5.173 1.00 98.88 208 TYR A O 1
ATOM 1635 N N . GLY A 1 209 ? 9.892 -13.456 -7.431 1.00 98.62 209 GLY A N 1
ATOM 1636 C CA . GLY A 1 209 ? 8.713 -14.296 -7.605 1.00 98.62 209 GLY A CA 1
ATOM 1637 C C . GLY A 1 209 ? 8.949 -15.745 -7.189 1.00 98.62 209 GLY A C 1
ATOM 1638 O O . GLY A 1 209 ? 10.040 -16.129 -6.770 1.00 98.62 209 GLY A O 1
ATOM 1639 N N . ALA A 1 210 ? 7.907 -16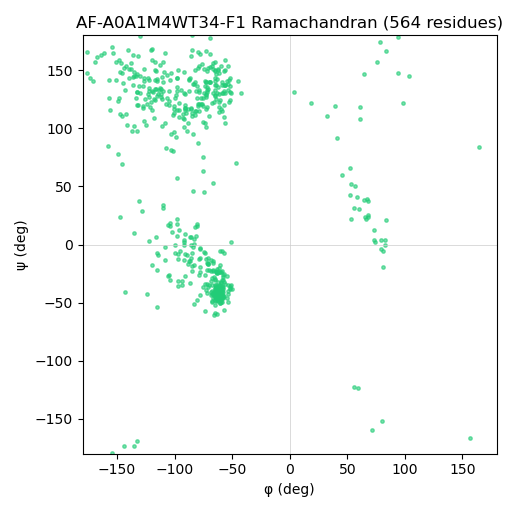.560 -7.273 1.00 98.31 210 ALA A N 1
ATOM 1640 C CA . ALA A 1 210 ? 7.906 -17.963 -6.885 1.00 98.31 210 ALA A CA 1
ATOM 1641 C C . ALA A 1 210 ? 8.335 -18.918 -8.011 1.00 98.31 210 ALA A C 1
ATOM 1643 O O . ALA A 1 210 ? 8.677 -20.070 -7.729 1.00 98.31 210 ALA A O 1
ATOM 1644 N N . ASN A 1 211 ? 8.328 -18.475 -9.273 1.00 98.38 211 ASN A N 1
ATOM 1645 C CA . ASN A 1 211 ? 8.681 -19.336 -10.399 1.00 98.38 211 ASN A CA 1
ATOM 1646 C C . ASN A 1 211 ? 10.189 -19.643 -10.438 1.00 98.38 211 ASN A C 1
ATOM 1648 O O . ASN A 1 211 ? 11.015 -18.754 -10.629 1.00 98.38 211 ASN A O 1
ATOM 1652 N N . LYS A 1 212 ? 10.542 -20.926 -10.310 1.00 97.75 212 LYS A N 1
ATOM 1653 C CA . LYS A 1 212 ? 11.927 -21.421 -10.418 1.00 97.75 212 LYS A CA 1
ATOM 1654 C C . LYS A 1 212 ? 12.311 -21.859 -11.834 1.00 97.75 212 LYS A C 1
ATOM 1656 O O . LYS A 1 212 ? 13.489 -22.051 -12.112 1.00 97.75 212 LYS A O 1
ATOM 1661 N N . ASN A 1 213 ? 11.332 -22.005 -12.724 1.00 96.94 213 ASN A N 1
ATOM 1662 C CA . ASN A 1 213 ? 11.498 -22.560 -14.065 1.00 96.94 213 ASN A CA 1
ATOM 1663 C C . ASN A 1 213 ? 11.642 -21.439 -15.101 1.00 96.94 213 ASN A C 1
ATOM 1665 O O . ASN A 1 213 ? 10.849 -21.330 -16.035 1.00 96.94 213 ASN A O 1
ATOM 1669 N N . ILE A 1 214 ? 12.636 -20.576 -14.905 1.00 96.81 214 ILE A N 1
ATOM 1670 C CA . ILE A 1 214 ? 12.979 -19.498 -15.835 1.00 96.81 214 ILE A CA 1
ATOM 1671 C C . ILE A 1 214 ? 14.340 -19.823 -16.438 1.00 96.81 214 ILE A C 1
ATOM 1673 O O . ILE A 1 214 ? 15.270 -20.183 -15.716 1.00 96.81 214 ILE A O 1
ATOM 1677 N N . ASP A 1 215 ? 14.467 -19.679 -17.755 1.00 97.06 215 ASP A N 1
ATOM 1678 C CA . ASP A 1 215 ? 15.761 -19.769 -18.429 1.00 97.06 215 ASP A CA 1
ATOM 1679 C C . ASP A 1 215 ? 16.715 -18.711 -17.852 1.00 97.06 215 ASP A C 1
ATOM 1681 O O . ASP A 1 215 ? 16.503 -17.503 -17.999 1.00 97.06 215 ASP A O 1
ATOM 1685 N N . SER A 1 216 ? 17.780 -19.167 -17.190 1.00 96.75 216 SER A N 1
ATOM 1686 C CA . SER A 1 216 ? 18.762 -18.296 -16.545 1.00 96.75 216 SER A CA 1
ATOM 1687 C C . SER A 1 216 ? 19.500 -17.399 -17.540 1.00 96.75 216 SER A C 1
ATOM 1689 O O . SER A 1 216 ? 19.966 -16.326 -17.156 1.00 96.75 216 SER A O 1
ATOM 1691 N N . GLY A 1 217 ? 19.533 -17.762 -18.828 1.00 97.12 217 GLY A N 1
ATOM 1692 C CA . GLY A 1 217 ? 20.045 -16.919 -19.903 1.00 97.12 217 GLY A CA 1
ATOM 1693 C C . GLY A 1 217 ? 19.233 -15.636 -20.117 1.00 97.12 217 GLY A C 1
ATOM 1694 O O . GLY A 1 217 ? 19.783 -14.643 -20.608 1.00 97.12 217 GLY A O 1
ATOM 1695 N N . LEU A 1 218 ? 17.959 -15.609 -19.711 1.00 97.69 218 LEU A N 1
ATOM 1696 C CA . LEU A 1 218 ? 17.077 -14.437 -19.800 1.00 97.69 218 LEU A CA 1
ATOM 1697 C C . LEU A 1 218 ? 17.224 -13.479 -18.612 1.00 97.69 218 LEU A C 1
ATOM 1699 O O . LEU A 1 218 ? 16.840 -12.310 -18.725 1.00 97.69 218 LEU A O 1
ATOM 1703 N N . VAL A 1 219 ? 17.791 -13.949 -17.500 1.00 98.00 219 VAL A N 1
ATOM 1704 C CA . VAL A 1 219 ? 17.948 -13.169 -16.270 1.00 98.00 219 VAL A CA 1
ATOM 1705 C C . VAL A 1 219 ? 19.290 -12.444 -16.289 1.00 98.00 219 VAL A C 1
ATOM 1707 O O . VAL A 1 219 ? 20.356 -13.051 -16.401 1.00 98.00 219 VAL A O 1
ATOM 1710 N N . LYS A 1 220 ? 19.243 -11.116 -16.223 1.00 97.56 220 LYS A N 1
ATOM 1711 C CA . LYS A 1 220 ? 20.393 -10.224 -16.370 1.00 97.56 220 LYS A CA 1
ATOM 1712 C C . LYS A 1 220 ? 20.643 -9.479 -15.066 1.00 97.56 220 LYS A C 1
ATOM 1714 O O . LYS A 1 220 ? 19.713 -9.050 -14.397 1.00 97.56 220 LYS A O 1
ATOM 1719 N N . VAL A 1 221 ? 21.918 -9.312 -14.732 1.00 96.81 221 VAL A N 1
ATOM 1720 C CA . VAL A 1 221 ? 22.389 -8.525 -13.586 1.00 96.81 221 VAL A CA 1
ATOM 1721 C C . VAL A 1 221 ? 23.687 -7.814 -13.959 1.00 96.81 221 VAL A C 1
ATOM 1723 O O . VAL A 1 221 ? 24.444 -8.307 -14.798 1.00 96.81 221 VAL A O 1
ATOM 1726 N N . TYR A 1 222 ? 23.953 -6.675 -13.330 1.00 96.25 222 TYR A N 1
ATOM 1727 C CA . TYR A 1 222 ? 25.216 -5.956 -13.435 1.00 96.25 222 TYR A CA 1
ATOM 1728 C C . TYR A 1 222 ? 26.281 -6.618 -12.554 1.00 96.25 222 TYR A C 1
ATOM 1730 O O . TYR A 1 222 ? 26.143 -6.664 -11.331 1.00 96.25 222 TYR A O 1
ATOM 1738 N N . LYS A 1 223 ? 27.326 -7.165 -13.180 1.00 93.75 223 LYS A N 1
ATOM 1739 C CA . LYS A 1 223 ? 28.329 -8.017 -12.517 1.00 93.75 223 LYS A CA 1
ATOM 1740 C C . LYS A 1 223 ? 29.624 -7.299 -12.145 1.00 93.75 223 LYS A C 1
ATOM 1742 O O . LYS A 1 223 ? 30.500 -7.938 -11.575 1.00 93.75 223 LYS A O 1
ATOM 1747 N N . GLU A 1 224 ? 29.741 -6.010 -12.442 1.00 93.56 224 GLU A N 1
ATOM 1748 C CA . GLU A 1 224 ? 30.921 -5.236 -12.059 1.00 93.56 224 GLU A CA 1
ATOM 1749 C C . GLU A 1 224 ? 30.751 -4.663 -10.648 1.00 93.56 224 GLU A C 1
ATOM 1751 O O . GLU A 1 224 ? 29.649 -4.221 -10.291 1.00 93.56 224 GLU A O 1
ATOM 1756 N N . PRO A 1 225 ? 31.818 -4.643 -9.837 1.00 91.56 225 PRO A N 1
ATOM 1757 C CA . PRO A 1 225 ? 31.758 -4.074 -8.503 1.00 91.56 225 PRO A CA 1
ATOM 1758 C C . PRO A 1 225 ? 31.675 -2.543 -8.578 1.00 91.56 225 PRO A C 1
ATOM 1760 O O . PRO A 1 225 ? 32.216 -1.916 -9.491 1.00 91.56 225 PRO A O 1
ATOM 1763 N N . ARG A 1 226 ? 31.010 -1.913 -7.603 1.00 89.31 226 ARG A N 1
ATOM 1764 C CA . ARG A 1 226 ? 30.902 -0.441 -7.551 1.00 89.31 226 ARG A CA 1
ATOM 1765 C C . ARG A 1 226 ? 32.220 0.216 -7.122 1.00 89.31 226 ARG A C 1
ATOM 1767 O O . ARG A 1 226 ? 32.483 1.357 -7.487 1.00 89.31 226 ARG A O 1
ATOM 1774 N N . TRP A 1 227 ? 33.052 -0.515 -6.377 1.00 89.12 227 TRP A N 1
ATOM 1775 C CA . TRP A 1 227 ? 34.432 -0.182 -5.999 1.00 89.12 227 TRP A CA 1
ATOM 1776 C C . TRP A 1 227 ? 35.229 -1.469 -5.729 1.00 89.12 227 TRP A C 1
ATOM 1778 O O . TRP A 1 227 ? 34.648 -2.543 -5.633 1.00 89.12 227 TRP A O 1
ATOM 1788 N N . SER A 1 228 ? 36.555 -1.374 -5.575 1.00 88.31 228 SER A N 1
ATOM 1789 C CA . SER A 1 228 ? 37.513 -2.500 -5.653 1.00 88.31 228 SER A CA 1
ATOM 1790 C C . SER A 1 228 ? 37.301 -3.697 -4.700 1.00 88.31 228 SER A C 1
ATOM 1792 O O . SER A 1 228 ? 38.009 -4.692 -4.829 1.00 88.31 228 SER A O 1
ATOM 1794 N N . THR A 1 229 ? 36.374 -3.622 -3.746 1.00 86.25 229 THR A N 1
ATOM 1795 C CA . THR A 1 229 ? 36.096 -4.666 -2.740 1.00 86.25 229 THR A CA 1
ATOM 1796 C C . THR A 1 229 ? 34.603 -4.936 -2.547 1.00 86.25 229 THR A C 1
ATOM 1798 O O . THR A 1 229 ? 34.209 -5.621 -1.606 1.00 86.25 229 THR A O 1
ATOM 1801 N N . ASP A 1 230 ? 33.761 -4.374 -3.410 1.00 88.69 230 ASP A N 1
ATOM 1802 C CA . ASP A 1 230 ? 32.315 -4.487 -3.291 1.00 88.69 230 ASP A CA 1
ATOM 1803 C C . ASP A 1 230 ? 31.787 -5.842 -3.783 1.00 88.69 230 ASP A C 1
ATOM 1805 O O . ASP A 1 230 ? 32.373 -6.484 -4.659 1.00 88.69 230 ASP A O 1
ATOM 1809 N N . LEU A 1 231 ? 30.642 -6.262 -3.243 1.00 91.50 231 LEU A N 1
ATOM 1810 C CA . LEU A 1 231 ? 29.952 -7.457 -3.717 1.00 91.50 231 LEU A CA 1
ATOM 1811 C C . LEU A 1 231 ? 29.288 -7.190 -5.070 1.00 91.50 231 LEU A C 1
ATOM 1813 O O . LEU A 1 231 ? 28.687 -6.144 -5.303 1.00 91.50 231 LEU A O 1
ATOM 1817 N N . VAL A 1 232 ? 29.351 -8.183 -5.953 1.00 93.88 232 VAL A N 1
ATOM 1818 C CA . VAL A 1 232 ? 28.736 -8.122 -7.282 1.00 93.88 232 VAL A CA 1
ATOM 1819 C C . VAL A 1 232 ? 27.374 -8.804 -7.284 1.00 93.88 232 VAL A C 1
ATOM 1821 O O . VAL A 1 232 ? 27.139 -9.772 -6.554 1.00 93.88 232 VAL A O 1
ATOM 1824 N N . ASN A 1 233 ? 26.465 -8.338 -8.142 1.00 96.88 233 ASN A N 1
ATOM 1825 C CA . ASN A 1 233 ? 25.170 -8.992 -8.274 1.00 96.88 233 ASN A CA 1
ATOM 1826 C C . ASN A 1 233 ? 25.321 -10.358 -8.954 1.00 96.88 233 ASN A C 1
ATOM 1828 O O . ASN A 1 233 ? 26.031 -10.522 -9.947 1.00 96.88 233 ASN A O 1
ATOM 1832 N N . THR A 1 234 ? 24.574 -11.336 -8.450 1.00 96.75 234 THR A N 1
ATOM 1833 C CA . THR A 1 234 ? 24.490 -12.688 -9.009 1.00 96.75 234 THR A CA 1
ATOM 1834 C C . THR A 1 234 ? 23.073 -12.992 -9.477 1.00 96.75 234 THR A C 1
ATOM 1836 O O . THR A 1 234 ? 22.089 -12.469 -8.940 1.00 96.75 234 THR A O 1
ATOM 1839 N N . VAL A 1 235 ? 22.960 -13.845 -10.496 1.00 97.81 235 VAL A N 1
ATOM 1840 C CA . VAL A 1 235 ? 21.661 -14.342 -10.963 1.00 97.81 235 VAL A CA 1
ATOM 1841 C C . VAL A 1 235 ? 21.046 -15.197 -9.854 1.00 97.81 235 VAL A C 1
ATOM 1843 O O . VAL A 1 235 ? 21.646 -16.175 -9.417 1.00 97.81 235 VAL A O 1
ATOM 1846 N N . LYS A 1 236 ? 19.845 -14.819 -9.409 1.00 98.31 236 LYS A N 1
ATOM 1847 C CA . LYS A 1 236 ? 18.975 -15.618 -8.537 1.00 98.31 236 LYS A CA 1
ATOM 1848 C C . LYS A 1 236 ? 17.587 -15.652 -9.160 1.00 98.31 236 LYS A C 1
ATOM 1850 O O . LYS A 1 236 ? 17.184 -14.668 -9.778 1.00 98.31 236 LYS A O 1
ATOM 1855 N N . ILE A 1 237 ? 16.897 -16.777 -9.010 1.00 98.62 237 ILE A N 1
ATOM 1856 C CA . ILE A 1 237 ? 15.604 -17.046 -9.639 1.00 98.62 237 ILE A CA 1
ATOM 1857 C C . ILE A 1 237 ? 14.680 -17.680 -8.603 1.00 98.62 237 ILE A C 1
ATOM 1859 O O . ILE A 1 237 ? 15.109 -18.567 -7.863 1.00 98.62 237 ILE A O 1
ATOM 1863 N N . GLY A 1 238 ? 13.419 -17.255 -8.573 1.00 98.44 238 GLY A N 1
ATOM 1864 C CA . GLY A 1 238 ? 12.375 -17.953 -7.829 1.00 98.44 238 GLY A CA 1
ATOM 1865 C C . GLY A 1 238 ? 12.550 -17.919 -6.307 1.00 98.44 238 GLY A C 1
ATOM 1866 O O . GLY A 1 238 ? 12.321 -18.939 -5.649 1.00 98.44 238 GLY A O 1
ATOM 1867 N N . LEU A 1 239 ? 12.994 -16.788 -5.738 1.00 98.62 239 LEU A N 1
ATOM 1868 C CA . LEU A 1 239 ? 13.212 -16.645 -4.289 1.00 98.62 239 LEU A CA 1
ATOM 1869 C C . LEU A 1 239 ? 11.909 -16.705 -3.473 1.00 98.62 239 LEU A C 1
ATOM 1871 O O . LEU A 1 239 ? 11.941 -17.064 -2.299 1.00 98.62 239 LEU A O 1
ATOM 1875 N N . ASN A 1 240 ? 10.759 -16.409 -4.088 1.00 98.50 240 ASN A N 1
ATOM 1876 C CA . ASN A 1 240 ? 9.433 -16.400 -3.463 1.00 98.50 240 ASN A CA 1
ATOM 1877 C C . ASN A 1 240 ? 9.328 -15.431 -2.270 1.00 98.50 240 ASN A C 1
ATOM 1879 O O . ASN A 1 240 ? 8.734 -15.746 -1.227 1.00 98.50 240 ASN A O 1
ATOM 1883 N N . TYR A 1 241 ? 9.927 -14.251 -2.409 1.00 98.62 241 TYR A N 1
ATOM 1884 C CA . TYR A 1 241 ? 9.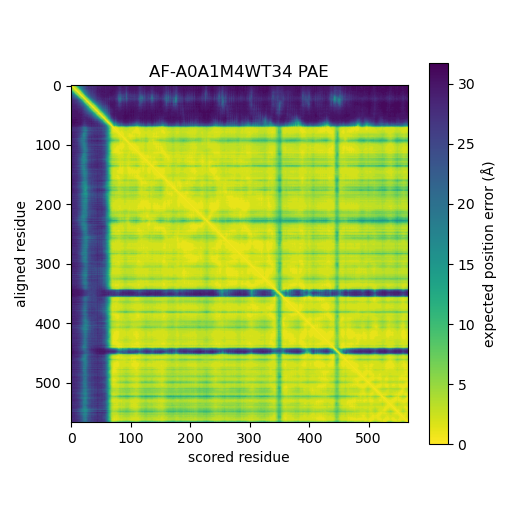920 -13.226 -1.366 1.00 98.62 241 TYR A CA 1
ATOM 1885 C C . TYR A 1 241 ? 8.829 -12.178 -1.578 1.00 98.62 241 TYR A C 1
ATOM 1887 O O . TYR A 1 241 ? 8.227 -11.731 -0.604 1.00 98.62 241 TYR A O 1
ATOM 1895 N N . VAL A 1 242 ? 8.531 -11.822 -2.830 1.00 98.62 242 VAL A N 1
ATOM 1896 C CA . VAL A 1 242 ? 7.558 -10.774 -3.167 1.00 98.62 242 VAL A CA 1
ATOM 1897 C C . VAL A 1 242 ? 6.399 -11.386 -3.941 1.00 98.62 242 VAL A C 1
ATOM 1899 O O . VAL A 1 242 ? 6.600 -12.173 -4.862 1.00 98.62 242 VAL A O 1
ATOM 1902 N N . ARG A 1 243 ? 5.170 -11.031 -3.551 1.00 97.56 243 ARG A N 1
ATOM 1903 C CA . ARG A 1 243 ? 3.937 -11.514 -4.194 1.00 97.56 243 ARG A CA 1
ATOM 1904 C C . ARG A 1 243 ? 3.274 -10.456 -5.071 1.00 97.56 243 ARG A C 1
ATOM 1906 O O . ARG A 1 243 ? 2.562 -10.826 -6.002 1.00 97.56 243 ARG A O 1
ATOM 1913 N N . TYR A 1 244 ? 3.490 -9.179 -4.769 1.00 98.69 244 TYR A N 1
ATOM 1914 C CA . TYR A 1 244 ? 2.816 -8.068 -5.427 1.00 98.69 244 TYR A CA 1
ATOM 1915 C C . TYR A 1 244 ? 3.829 -7.054 -5.946 1.00 98.69 244 TYR A C 1
ATOM 1917 O O . TYR A 1 244 ? 4.770 -6.689 -5.237 1.00 98.69 244 TYR A O 1
ATOM 1925 N N . VAL A 1 245 ? 3.606 -6.581 -7.166 1.00 98.81 245 VAL A N 1
ATOM 1926 C CA . VAL A 1 245 ? 4.393 -5.521 -7.793 1.00 98.81 245 VAL A CA 1
ATOM 1927 C C . VAL A 1 245 ? 3.458 -4.466 -8.366 1.00 98.81 245 VAL A C 1
ATOM 1929 O O . VAL A 1 245 ? 2.446 -4.800 -8.978 1.00 98.81 245 VAL A O 1
ATOM 1932 N N . GLU A 1 246 ? 3.793 -3.203 -8.156 1.00 98.75 246 GLU A N 1
ATOM 1933 C CA . GLU A 1 246 ? 3.051 -2.042 -8.629 1.00 98.75 246 GLU A CA 1
ATOM 1934 C C . GLU A 1 246 ? 3.858 -1.299 -9.697 1.00 98.75 246 GLU A C 1
ATOM 1936 O O . GLU A 1 246 ? 5.067 -1.080 -9.563 1.00 98.75 246 GLU A O 1
ATOM 1941 N N . CYS A 1 247 ? 3.179 -0.949 -10.787 1.00 97.50 247 CYS A N 1
ATOM 1942 C CA . CYS A 1 247 ? 3.794 -0.350 -11.965 1.00 97.50 247 CYS A CA 1
ATOM 1943 C C . CYS A 1 247 ? 3.625 1.170 -11.969 1.00 97.50 247 CYS A C 1
ATOM 1945 O O . CYS A 1 247 ? 2.657 1.696 -12.522 1.00 97.50 247 CYS A O 1
ATOM 1947 N N . GLY A 1 248 ? 4.600 1.892 -11.433 1.00 95.12 248 GLY A N 1
ATOM 1948 C CA . GLY A 1 248 ? 4.510 3.343 -11.311 1.00 95.12 248 GLY A CA 1
ATOM 1949 C C . GLY A 1 248 ? 3.740 3.778 -10.071 1.00 95.12 248 GLY A C 1
ATOM 1950 O O . GLY A 1 248 ? 3.041 2.994 -9.440 1.00 95.12 248 GLY A O 1
ATOM 1951 N N . ASN A 1 249 ? 3.863 5.063 -9.768 1.00 96.69 249 ASN A N 1
ATOM 1952 C CA . ASN A 1 249 ? 3.094 5.753 -8.746 1.00 96.69 249 ASN A CA 1
ATOM 1953 C C . ASN A 1 249 ? 2.363 6.920 -9.402 1.00 96.69 249 ASN A C 1
ATOM 1955 O O . ASN A 1 249 ? 2.995 7.631 -10.194 1.00 96.69 249 ASN A O 1
ATOM 1959 N N . GLU A 1 250 ? 1.079 7.098 -9.086 1.00 95.88 250 GLU A N 1
ATOM 1960 C CA . GLU A 1 250 ? 0.276 8.254 -9.508 1.00 95.88 250 GLU A CA 1
ATOM 1961 C C . GLU A 1 250 ? 0.475 8.584 -10.991 1.00 95.88 250 GLU A C 1
ATOM 1963 O O . GLU A 1 250 ? 0.967 9.662 -11.346 1.00 95.88 250 GLU A O 1
ATOM 1968 N N . PRO A 1 251 ? 0.171 7.631 -11.896 1.00 96.31 251 PRO A N 1
ATOM 1969 C CA . PRO A 1 251 ? 0.415 7.823 -13.321 1.00 96.31 251 PRO A CA 1
ATOM 1970 C C . PRO A 1 251 ? -0.338 9.039 -13.871 1.00 96.31 251 PRO A C 1
ATOM 1972 O O . PRO A 1 251 ? 0.077 9.612 -14.869 1.00 96.31 251 PRO A O 1
ATOM 1975 N N . ASP A 1 252 ? -1.407 9.469 -13.208 1.00 95.06 252 ASP A N 1
ATOM 1976 C CA . ASP A 1 252 ? -2.256 10.599 -13.554 1.00 95.06 252 ASP A CA 1
ATOM 1977 C C . ASP A 1 252 ? -1.762 11.959 -13.034 1.00 95.06 252 ASP A C 1
ATOM 1979 O O . ASP A 1 252 ? -2.481 12.935 -13.231 1.00 95.06 252 ASP A O 1
ATOM 1983 N N . LYS A 1 253 ? -0.562 12.047 -12.430 1.00 88.75 253 LYS A N 1
ATOM 1984 C CA . LYS A 1 253 ? 0.073 13.229 -11.797 1.00 88.75 253 LYS A CA 1
ATOM 1985 C C . LYS A 1 253 ? 0.051 14.547 -12.591 1.00 88.75 253 LYS A C 1
ATOM 1987 O O . LYS A 1 253 ? 1.075 15.074 -13.033 1.00 88.75 253 LYS A O 1
ATOM 1992 N N . TRP A 1 254 ? -1.130 15.145 -12.726 1.00 88.31 254 TRP A N 1
ATOM 1993 C CA . TRP A 1 254 ? -1.381 16.334 -13.549 1.00 88.31 254 TRP A CA 1
ATOM 1994 C C . TRP A 1 254 ? -0.600 17.558 -13.067 1.00 88.31 254 TRP A C 1
ATOM 1996 O O . TRP A 1 254 ? -0.299 18.448 -13.862 1.00 88.31 254 TRP A O 1
ATOM 2006 N N . TRP A 1 255 ? -0.232 17.602 -11.782 1.00 86.62 255 TRP A N 1
ATOM 2007 C CA . TRP A 1 255 ? 0.538 18.702 -11.199 1.00 86.62 255 TRP A CA 1
ATOM 2008 C C . TRP A 1 255 ? 1.999 18.747 -11.672 1.00 86.62 255 TRP A C 1
ATOM 2010 O O . TRP A 1 255 ? 2.633 19.789 -11.538 1.00 86.62 255 TRP A O 1
ATOM 2020 N N . LEU A 1 256 ? 2.530 17.664 -12.256 1.00 86.75 256 LEU A N 1
ATOM 2021 C CA . LEU A 1 256 ? 3.887 17.608 -12.826 1.00 86.75 256 LEU A CA 1
ATOM 2022 C C . LEU A 1 256 ? 3.917 17.812 -14.350 1.00 86.75 256 LEU A C 1
ATOM 2024 O O . LEU A 1 256 ? 4.968 17.661 -14.980 1.00 86.75 256 LEU A O 1
ATOM 2028 N N . GLY A 1 257 ? 2.776 18.165 -14.948 1.00 90.00 257 GLY A N 1
ATOM 2029 C CA . GLY A 1 257 ? 2.647 18.467 -16.369 1.00 90.00 257 GLY A CA 1
ATOM 2030 C C . GLY A 1 257 ? 2.597 17.238 -17.285 1.00 90.00 257 GLY A C 1
ATOM 2031 O O . GLY A 1 257 ? 2.782 16.093 -16.873 1.00 90.00 257 GLY A O 1
ATOM 2032 N N . LYS A 1 258 ? 2.355 17.494 -18.578 1.00 92.44 258 LYS A N 1
ATOM 2033 C CA . LYS A 1 258 ? 2.055 16.462 -19.592 1.00 92.44 258 LYS A CA 1
ATOM 2034 C C . LYS A 1 258 ? 3.136 15.389 -19.752 1.00 92.44 258 LYS A C 1
ATOM 2036 O O . LYS A 1 258 ? 2.808 14.253 -20.056 1.00 92.44 258 LYS A O 1
ATOM 2041 N N . ASN A 1 259 ? 4.404 15.722 -19.519 1.00 94.56 259 ASN A N 1
ATOM 2042 C CA . ASN A 1 259 ? 5.511 14.765 -19.637 1.00 94.56 259 ASN A CA 1
ATOM 2043 C C . ASN A 1 259 ? 5.640 13.814 -18.444 1.00 94.56 259 ASN A C 1
ATOM 2045 O O . ASN A 1 259 ? 6.520 12.957 -18.458 1.00 94.56 259 ASN A O 1
ATOM 2049 N N . SER A 1 260 ? 4.803 13.980 -17.422 1.00 94.62 260 SER A N 1
ATOM 2050 C CA . SER A 1 260 ? 4.743 13.121 -16.238 1.00 94.62 260 SER A CA 1
ATOM 2051 C C . SER A 1 260 ? 3.372 12.461 -16.072 1.00 94.62 260 SER A C 1
ATOM 2053 O O . SER A 1 260 ? 3.259 11.486 -15.338 1.00 94.62 260 SER A O 1
ATOM 2055 N N . GLN A 1 261 ? 2.348 12.986 -16.749 1.00 95.81 261 GLN A N 1
ATOM 2056 C CA . GLN A 1 261 ? 0.959 12.555 -16.650 1.00 95.81 261 GLN A CA 1
ATOM 2057 C C . GLN A 1 261 ? 0.577 11.619 -17.803 1.00 95.81 261 GLN A C 1
ATOM 2059 O O . GLN A 1 261 ? 0.716 11.966 -18.973 1.00 95.81 261 GLN A O 1
ATOM 2064 N N . GLN A 1 262 ? -0.002 10.473 -17.465 1.00 97.81 262 GLN A N 1
ATOM 2065 C CA . GLN A 1 262 ? -0.686 9.558 -18.371 1.00 97.81 262 GLN A CA 1
ATOM 2066 C C . GLN A 1 262 ? -2.202 9.653 -18.148 1.00 97.81 262 GLN A C 1
ATOM 2068 O O . GLN A 1 262 ? -2.652 9.850 -17.022 1.00 97.81 262 GLN A O 1
ATOM 2073 N N . ASN A 1 263 ? -2.997 9.496 -19.206 1.00 97.94 263 ASN A N 1
ATOM 2074 C CA . ASN A 1 263 ? -4.427 9.173 -19.083 1.00 97.94 263 ASN A CA 1
ATOM 2075 C C . ASN A 1 263 ? -4.635 7.648 -18.943 1.00 97.94 263 ASN A C 1
ATOM 2077 O O . ASN A 1 263 ? -3.666 6.881 -18.978 1.00 97.94 263 ASN A O 1
ATOM 2081 N N . GLY A 1 264 ? -5.887 7.189 -18.819 1.00 98.50 264 GLY A N 1
ATOM 2082 C CA . GLY A 1 264 ? -6.174 5.767 -18.621 1.00 98.50 264 GLY A CA 1
ATOM 2083 C C . GLY A 1 264 ? -5.724 4.894 -19.796 1.00 98.50 264 GLY A C 1
ATOM 2084 O O . GLY A 1 264 ? -5.173 3.813 -19.594 1.00 98.50 264 GLY A O 1
ATOM 2085 N N . ARG A 1 265 ? -5.859 5.376 -21.035 1.00 98.69 265 ARG A N 1
ATOM 2086 C CA . ARG A 1 265 ? -5.431 4.643 -22.241 1.00 98.69 265 ARG A CA 1
ATOM 2087 C C . ARG A 1 265 ? -3.912 4.486 -22.325 1.00 98.69 265 ARG A C 1
ATOM 2089 O O . ARG A 1 265 ? -3.408 3.377 -22.495 1.00 98.69 265 ARG A O 1
ATOM 2096 N N . GLN A 1 266 ? -3.174 5.578 -22.141 1.00 98.75 266 GLN A N 1
ATOM 2097 C CA . GLN A 1 266 ? -1.709 5.581 -22.130 1.00 98.75 266 GLN A CA 1
ATOM 2098 C C . GLN A 1 266 ? -1.164 4.708 -20.999 1.00 98.75 266 GLN A C 1
ATOM 2100 O O . GLN A 1 266 ? -0.194 3.965 -21.168 1.00 98.75 266 GLN A O 1
ATOM 2105 N N . TYR A 1 267 ? -1.798 4.770 -19.828 1.00 98.81 267 TYR A N 1
ATOM 2106 C CA . TYR A 1 267 ? -1.395 3.940 -18.708 1.00 98.81 267 TYR A CA 1
ATOM 2107 C C . TYR A 1 267 ? -1.725 2.457 -18.932 1.00 98.81 267 TYR A C 1
ATOM 2109 O O . TYR A 1 267 ? -0.913 1.604 -18.585 1.00 98.81 267 TYR A O 1
ATOM 2117 N N . ALA A 1 268 ? -2.833 2.119 -19.599 1.00 98.88 268 ALA A N 1
ATOM 2118 C CA . ALA A 1 268 ? -3.114 0.741 -20.007 1.00 98.88 268 ALA A CA 1
ATOM 2119 C C . ALA A 1 268 ? -2.102 0.201 -21.026 1.00 98.88 268 ALA A C 1
ATOM 2121 O O . ALA A 1 268 ? -1.708 -0.961 -20.925 1.00 98.88 268 ALA A O 1
ATOM 2122 N N . ALA A 1 269 ? -1.620 1.028 -21.957 1.00 98.94 269 ALA A N 1
ATOM 2123 C CA . ALA A 1 269 ? -0.544 0.642 -22.867 1.00 98.94 269 ALA A CA 1
ATOM 2124 C C . ALA A 1 269 ? 0.753 0.317 -22.109 1.00 98.94 269 ALA A C 1
ATOM 2126 O O . ALA A 1 269 ? 1.351 -0.741 -22.338 1.00 98.94 269 ALA A O 1
ATOM 2127 N N . ASN A 1 270 ? 1.137 1.175 -21.157 1.00 98.81 270 ASN A N 1
ATOM 2128 C CA . ASN A 1 270 ? 2.263 0.926 -20.257 1.00 98.81 270 ASN A CA 1
ATOM 2129 C C . ASN A 1 270 ? 2.087 -0.386 -19.487 1.00 98.81 270 ASN A C 1
ATOM 2131 O O . ASN A 1 270 ? 2.891 -1.318 -19.591 1.00 98.81 270 ASN A O 1
ATOM 2135 N N . LEU A 1 271 ? 0.972 -0.495 -18.772 1.00 98.69 271 LEU A N 1
ATOM 2136 C CA . LEU A 1 271 ? 0.698 -1.628 -17.911 1.00 98.69 271 LEU A CA 1
ATOM 2137 C C . LEU A 1 271 ? 0.559 -2.921 -18.714 1.00 98.69 271 LEU A C 1
ATOM 2139 O O . LEU A 1 271 ? 0.973 -3.974 -18.254 1.00 98.69 271 LEU A O 1
ATOM 2143 N N . SER A 1 272 ? 0.082 -2.864 -19.957 1.00 98.94 272 SER A N 1
ATOM 2144 C CA . SER A 1 272 ? 0.068 -4.014 -20.852 1.00 98.94 272 SER A CA 1
ATOM 2145 C C . SER A 1 272 ? 1.467 -4.513 -21.209 1.00 98.94 272 SER A C 1
ATOM 2147 O O . SER A 1 272 ? 1.636 -5.725 -21.346 1.00 98.94 272 SER A O 1
ATOM 2149 N N . ALA A 1 273 ? 2.450 -3.632 -21.393 1.00 98.94 273 ALA A N 1
ATOM 2150 C CA . ALA A 1 273 ? 3.837 -4.048 -21.579 1.00 98.94 273 ALA A CA 1
ATOM 2151 C C . ALA A 1 273 ? 4.386 -4.662 -20.285 1.00 98.94 273 ALA A C 1
ATOM 2153 O O . ALA A 1 273 ? 4.929 -5.767 -20.297 1.00 98.94 273 ALA A O 1
ATOM 2154 N N . PHE A 1 274 ? 4.185 -3.971 -19.162 1.00 98.88 274 PHE A N 1
ATOM 2155 C CA . PHE A 1 274 ? 4.672 -4.389 -17.850 1.00 98.88 274 PHE A CA 1
ATOM 2156 C C . PHE A 1 274 ? 4.050 -5.700 -17.350 1.00 98.88 274 PHE A C 1
ATOM 2158 O O . PHE A 1 274 ? 4.730 -6.500 -16.712 1.00 98.88 274 PHE A O 1
ATOM 2165 N N . TYR A 1 275 ? 2.777 -5.949 -17.657 1.00 98.88 275 TYR A N 1
ATOM 2166 C CA . TYR A 1 275 ? 2.034 -7.117 -17.198 1.00 98.88 275 TYR A CA 1
ATOM 2167 C C . TYR A 1 275 ? 2.611 -8.399 -17.788 1.00 98.88 275 TYR A C 1
ATOM 2169 O O . TYR A 1 275 ? 3.090 -9.253 -17.054 1.00 98.88 275 TYR A O 1
ATOM 2177 N N . ASP A 1 276 ? 2.620 -8.534 -19.111 1.00 98.75 276 ASP A N 1
ATOM 2178 C CA . ASP A 1 276 ? 2.969 -9.785 -19.792 1.00 98.75 276 ASP A CA 1
ATOM 2179 C C . ASP A 1 276 ? 3.659 -9.566 -21.148 1.00 98.75 276 ASP A C 1
ATOM 2181 O O . ASP A 1 276 ? 3.592 -10.425 -22.027 1.00 98.75 276 ASP A O 1
ATOM 2185 N N . GLY A 1 277 ? 4.289 -8.403 -21.352 1.00 98.75 277 GLY A N 1
ATOM 2186 C CA . GLY A 1 277 ? 4.901 -8.051 -22.633 1.00 98.75 277 GLY A CA 1
ATOM 2187 C C . GLY A 1 277 ? 3.868 -7.927 -23.750 1.00 98.75 277 GLY A C 1
ATOM 2188 O O . GLY A 1 277 ? 4.119 -8.378 -24.866 1.00 98.75 277 GLY A O 1
ATOM 2189 N N . HIS A 1 278 ? 2.697 -7.372 -23.421 1.00 98.69 278 HIS A N 1
ATOM 2190 C CA . HIS A 1 278 ? 1.525 -7.261 -24.285 1.00 98.69 278 HIS A CA 1
ATOM 2191 C C . HIS A 1 278 ? 1.129 -8.607 -24.903 1.00 98.69 278 HIS A C 1
ATOM 2193 O O . HIS A 1 278 ? 1.205 -8.814 -26.110 1.00 98.69 278 HIS A O 1
ATOM 2199 N N . LYS A 1 279 ? 0.700 -9.545 -24.051 1.00 97.94 279 LYS A N 1
ATOM 2200 C CA . LYS A 1 279 ? 0.339 -10.920 -24.439 1.00 97.94 279 LYS A CA 1
ATOM 2201 C C . LYS A 1 279 ? 1.520 -11.673 -25.075 1.00 97.94 279 LYS A C 1
ATOM 2203 O O . LYS A 1 279 ? 1.329 -12.518 -25.944 1.00 97.94 279 LYS A O 1
ATOM 2208 N N . GLY A 1 280 ? 2.745 -11.340 -24.666 1.00 97.44 280 GLY A N 1
ATOM 2209 C CA . GLY A 1 280 ? 3.984 -11.944 -25.156 1.00 97.44 280 GLY A CA 1
ATOM 2210 C C . GLY A 1 280 ? 4.486 -11.443 -26.515 1.00 97.44 280 GLY A C 1
ATOM 2211 O O . GLY A 1 280 ? 5.505 -11.946 -26.990 1.00 97.44 280 GLY A O 1
ATOM 2212 N N . THR A 1 281 ? 3.845 -10.456 -27.155 1.00 98.31 281 THR A N 1
ATOM 2213 C CA . THR A 1 281 ? 4.277 -9.971 -28.482 1.00 98.31 281 THR A CA 1
ATOM 2214 C C . THR A 1 281 ? 5.580 -9.171 -28.441 1.00 98.31 281 THR A C 1
ATOM 2216 O O . THR A 1 281 ? 6.206 -8.961 -29.475 1.00 98.31 281 THR A O 1
ATOM 2219 N N . MET A 1 282 ? 6.008 -8.720 -27.259 1.00 98.38 282 MET A N 1
ATOM 2220 C CA . MET A 1 282 ? 7.227 -7.923 -27.074 1.00 98.38 282 MET A CA 1
ATOM 2221 C C . MET A 1 282 ? 8.502 -8.768 -26.898 1.00 98.38 282 MET A C 1
ATOM 2223 O O . MET A 1 282 ? 9.577 -8.220 -26.655 1.00 98.38 282 MET A O 1
ATOM 2227 N N . GLY A 1 283 ? 8.398 -10.090 -27.053 1.00 95.88 283 GLY A N 1
ATOM 2228 C CA . GLY A 1 283 ? 9.518 -11.022 -26.973 1.00 95.88 283 GLY A CA 1
ATOM 2229 C C . GLY A 1 283 ? 9.724 -11.630 -25.584 1.00 95.88 283 GLY A C 1
ATOM 2230 O O . GLY A 1 283 ? 9.006 -11.355 -24.625 1.00 95.88 283 GLY A O 1
ATOM 2231 N N . LYS A 1 284 ? 10.726 -12.511 -25.489 1.00 95.31 284 LYS A N 1
ATOM 2232 C CA . LYS A 1 284 ? 11.147 -13.119 -24.216 1.00 95.31 284 LYS A CA 1
ATOM 2233 C C . LYS A 1 284 ? 11.711 -12.044 -23.294 1.00 95.31 284 LYS A C 1
ATOM 2235 O O . LYS A 1 284 ? 12.229 -11.066 -23.802 1.00 95.31 284 LYS A O 1
ATOM 2240 N N . ASN A 1 285 ? 11.700 -12.288 -21.983 1.00 97.38 285 ASN A N 1
ATOM 2241 C CA . ASN A 1 285 ? 12.224 -11.398 -20.936 1.00 97.38 285 ASN A CA 1
ATOM 2242 C C . ASN A 1 285 ? 11.507 -10.053 -20.746 1.00 97.38 285 ASN A C 1
ATOM 2244 O O . ASN A 1 285 ? 12.086 -9.113 -20.202 1.00 97.38 285 ASN A O 1
ATOM 2248 N N . VAL A 1 286 ? 10.241 -9.980 -21.155 1.00 98.62 286 VAL A N 1
ATOM 2249 C CA . VAL A 1 286 ? 9.415 -8.776 -21.060 1.00 98.62 286 VAL A CA 1
ATOM 2250 C C . VAL A 1 286 ? 8.121 -9.093 -20.314 1.00 98.62 286 VAL A C 1
ATOM 2252 O O . VAL A 1 286 ? 7.383 -9.999 -20.700 1.00 98.62 286 VAL A O 1
ATOM 2255 N N . GLY A 1 287 ? 7.841 -8.331 -19.259 1.00 98.75 287 GLY A N 1
ATOM 2256 C CA . GLY A 1 287 ? 6.622 -8.432 -18.462 1.00 98.75 287 GLY A CA 1
ATOM 2257 C C . GLY A 1 287 ? 6.741 -9.331 -17.227 1.00 98.75 287 GLY A C 1
ATOM 2258 O O . GLY A 1 287 ? 7.446 -10.336 -17.216 1.00 98.75 287 GLY A O 1
ATOM 2259 N N . VAL A 1 288 ? 6.017 -8.975 -16.170 1.00 98.88 288 VAL A N 1
ATOM 2260 C CA . VAL A 1 288 ? 6.009 -9.677 -14.878 1.00 98.88 288 VAL A CA 1
ATOM 2261 C C . VAL A 1 288 ? 5.501 -11.111 -15.017 1.00 98.88 288 VAL A C 1
ATOM 2263 O O . VAL A 1 288 ? 6.146 -12.049 -14.555 1.00 98.88 288 VAL A O 1
ATOM 2266 N N . LYS A 1 289 ? 4.370 -11.303 -15.699 1.00 98.69 289 LYS A N 1
ATOM 2267 C CA . LYS A 1 289 ? 3.703 -12.602 -15.854 1.00 98.69 289 LYS A CA 1
ATOM 2268 C C . LYS A 1 289 ? 4.486 -13.588 -16.708 1.00 98.69 289 LYS A C 1
ATOM 2270 O O . LYS A 1 289 ? 4.274 -14.789 -16.573 1.00 98.69 289 LYS A O 1
ATOM 2275 N N . THR A 1 290 ? 5.380 -13.109 -17.575 1.00 98.25 290 THR A N 1
ATOM 2276 C CA . THR A 1 290 ? 6.245 -13.996 -18.368 1.00 98.25 290 THR A CA 1
ATOM 2277 C C . THR A 1 290 ? 7.408 -14.545 -17.537 1.00 98.25 290 THR A C 1
ATOM 2279 O O . THR A 1 290 ? 7.913 -15.621 -17.850 1.00 98.25 290 THR A O 1
ATOM 2282 N N . ALA A 1 291 ? 7.800 -13.858 -16.457 1.00 98.56 291 ALA A N 1
ATOM 2283 C CA . ALA A 1 291 ? 8.708 -14.391 -15.443 1.00 98.56 291 ALA A CA 1
ATOM 2284 C C . ALA A 1 291 ? 7.963 -15.249 -14.413 1.00 98.56 291 ALA A C 1
ATOM 2286 O O . ALA A 1 291 ? 8.350 -16.388 -14.159 1.00 98.56 291 ALA A O 1
ATOM 2287 N N . ASP A 1 292 ? 6.887 -14.724 -13.826 1.00 98.69 292 ASP A N 1
ATOM 2288 C CA . ASP A 1 292 ? 6.098 -15.407 -12.805 1.00 98.69 292 ASP A CA 1
ATOM 2289 C C . ASP A 1 292 ? 4.593 -15.129 -12.981 1.00 98.69 292 ASP A C 1
ATOM 2291 O O . ASP A 1 292 ? 4.100 -14.073 -12.572 1.00 98.69 292 ASP A O 1
ATOM 2295 N N . PRO A 1 293 ? 3.826 -16.090 -13.529 1.00 97.81 293 PRO A N 1
ATOM 2296 C CA . PRO A 1 293 ? 2.379 -15.954 -13.690 1.00 97.81 293 PRO A CA 1
ATOM 2297 C C . PRO A 1 293 ? 1.612 -15.756 -12.369 1.00 97.81 293 PRO A C 1
ATOM 2299 O O . PRO A 1 293 ? 0.500 -15.218 -12.375 1.00 97.81 293 PRO A O 1
ATOM 2302 N N . SER A 1 294 ? 2.184 -16.193 -11.239 1.00 98.19 294 SER A N 1
ATOM 2303 C CA . SER A 1 294 ? 1.547 -16.139 -9.918 1.00 98.19 294 SER A CA 1
ATOM 2304 C C . SER A 1 294 ? 1.726 -14.796 -9.204 1.00 98.19 294 SER A C 1
ATOM 2306 O O . SER A 1 294 ? 0.893 -14.442 -8.361 1.00 98.19 294 SER A O 1
ATOM 2308 N N . MET A 1 295 ? 2.762 -14.027 -9.562 1.00 98.75 295 MET A N 1
ATOM 2309 C CA . MET A 1 295 ? 2.987 -12.682 -9.032 1.00 98.75 295 MET A CA 1
ATOM 2310 C C . MET A 1 295 ? 1.859 -11.755 -9.480 1.00 98.75 295 MET A C 1
ATOM 2312 O O . MET A 1 295 ? 1.477 -11.749 -10.648 1.00 98.75 295 MET A O 1
ATOM 2316 N N . LYS A 1 296 ? 1.298 -10.980 -8.555 1.00 98.56 296 LYS A N 1
ATOM 2317 C CA . LYS A 1 296 ? 0.166 -10.088 -8.810 1.00 98.56 296 LYS A CA 1
ATOM 2318 C C . LYS A 1 296 ? 0.653 -8.698 -9.214 1.00 98.56 296 LYS A C 1
ATOM 2320 O O . LYS A 1 296 ? 1.485 -8.115 -8.522 1.00 98.56 296 LYS A O 1
ATOM 2325 N N . VAL A 1 297 ? 0.121 -8.184 -10.318 1.00 98.81 297 VAL A N 1
ATOM 2326 C CA . VAL A 1 297 ? 0.414 -6.842 -10.830 1.00 98.81 297 VAL A CA 1
ATOM 2327 C C . VAL A 1 297 ? -0.687 -5.893 -10.379 1.00 98.81 297 VAL A C 1
ATOM 2329 O O . VAL A 1 297 ? -1.850 -6.046 -10.757 1.00 98.81 297 VAL A O 1
ATOM 2332 N N . VAL A 1 298 ? -0.303 -4.923 -9.564 1.00 98.81 298 VAL A N 1
ATOM 2333 C CA . VAL A 1 298 ? -1.161 -3.868 -9.032 1.00 98.81 298 VAL A CA 1
ATOM 2334 C C . VAL A 1 298 ? -1.026 -2.652 -9.943 1.00 98.81 298 VAL A C 1
ATOM 2336 O O . VAL A 1 298 ? 0.089 -2.291 -10.332 1.00 98.81 298 VAL A O 1
ATOM 2339 N N . MET A 1 299 ? -2.147 -2.038 -10.328 1.00 98.19 299 MET A N 1
ATOM 2340 C CA . MET A 1 299 ? -2.068 -0.739 -10.996 1.00 98.19 299 MET A CA 1
ATOM 2341 C C . MET A 1 299 ? -1.426 0.287 -10.048 1.00 98.19 299 MET A C 1
ATOM 2343 O O . MET A 1 299 ? -1.591 0.206 -8.833 1.00 98.19 299 MET A O 1
ATOM 2347 N N . GLY A 1 300 ? -0.698 1.249 -10.594 1.00 97.62 300 GLY A N 1
ATOM 2348 C CA . GLY A 1 300 ? -0.207 2.398 -9.845 1.00 97.62 300 GLY A CA 1
ATOM 2349 C C . GLY A 1 300 ? -1.392 3.116 -9.221 1.00 97.62 300 GLY A C 1
ATOM 2350 O O . GLY A 1 300 ? -2.402 3.325 -9.901 1.00 97.62 300 GLY A O 1
ATOM 2351 N N . GLY A 1 301 ? -1.297 3.443 -7.935 1.00 97.00 301 GLY A N 1
ATOM 2352 C CA . GLY A 1 301 ? -2.360 4.175 -7.259 1.00 97.00 301 GLY A CA 1
ATOM 2353 C C . GLY A 1 301 ? -2.578 5.523 -7.937 1.00 97.00 301 GLY A C 1
ATOM 2354 O O . GLY A 1 301 ? -1.659 6.333 -7.992 1.00 97.00 301 GLY A O 1
ATOM 2355 N N . ILE A 1 302 ? -3.765 5.744 -8.508 1.00 96.44 302 ILE A N 1
ATOM 2356 C CA . ILE A 1 302 ? -4.116 7.029 -9.130 1.00 96.44 302 ILE A CA 1
ATOM 2357 C C . ILE A 1 302 ? -4.339 8.093 -8.054 1.00 96.44 302 ILE A C 1
ATOM 2359 O O . ILE A 1 302 ? -5.040 7.840 -7.074 1.00 96.44 302 ILE A O 1
ATOM 2363 N N . ALA A 1 303 ? -3.752 9.273 -8.241 1.00 91.88 303 ALA A N 1
ATOM 2364 C CA . ALA A 1 303 ? -3.809 10.380 -7.288 1.00 91.88 303 ALA A CA 1
ATOM 2365 C C . ALA A 1 303 ? -5.176 11.059 -7.263 1.00 91.88 303 ALA A C 1
ATOM 2367 O O . ALA A 1 303 ? -5.644 11.522 -6.223 1.00 91.88 303 ALA A O 1
ATOM 2368 N N . ARG A 1 304 ? -5.832 11.123 -8.424 1.00 90.38 304 ARG A N 1
ATOM 2369 C CA . ARG A 1 304 ? -7.238 11.479 -8.535 1.00 90.38 304 ARG A CA 1
ATOM 2370 C C . ARG A 1 304 ? -8.028 10.177 -8.596 1.00 90.38 304 ARG A C 1
ATOM 2372 O O . ARG A 1 304 ? -7.970 9.500 -9.623 1.00 90.38 304 ARG A O 1
ATOM 2379 N N . PRO A 1 305 ? -8.795 9.824 -7.549 1.00 91.88 305 PRO A N 1
ATOM 2380 C CA . PRO A 1 305 ? -9.548 8.574 -7.499 1.00 91.88 305 PRO A CA 1
ATOM 2381 C C . PRO A 1 305 ? -10.801 8.648 -8.394 1.00 91.88 305 PRO A C 1
ATOM 2383 O O . PRO A 1 305 ? -11.935 8.584 -7.929 1.00 91.88 305 PRO A O 1
ATOM 2386 N N . ASP A 1 306 ? -10.595 8.806 -9.703 1.00 92.19 306 ASP A N 1
ATOM 2387 C CA . ASP A 1 306 ? -11.634 8.864 -10.727 1.00 92.19 306 ASP A CA 1
ATOM 2388 C C . ASP A 1 306 ? -11.749 7.514 -11.441 1.00 92.19 306 ASP A C 1
ATOM 2390 O O . ASP A 1 306 ? -10.872 7.082 -12.191 1.00 92.19 306 ASP A O 1
ATOM 2394 N N . ILE A 1 307 ? -12.890 6.861 -11.244 1.00 95.69 307 ILE A N 1
ATOM 2395 C CA . ILE A 1 307 ? -13.224 5.569 -11.850 1.00 95.69 307 ILE A CA 1
ATOM 2396 C C . ILE A 1 307 ? -13.178 5.628 -13.383 1.00 95.69 307 ILE A C 1
ATOM 2398 O O . ILE A 1 307 ? -12.921 4.604 -14.022 1.00 95.69 307 ILE A O 1
ATOM 2402 N N . LYS A 1 308 ? -13.387 6.801 -13.999 1.00 97.06 308 LYS A N 1
ATOM 2403 C CA . LYS A 1 308 ? -13.282 6.966 -15.457 1.00 97.06 308 LYS A CA 1
ATOM 2404 C C . LYS A 1 308 ? -11.899 6.586 -15.974 1.00 97.06 308 LYS A C 1
ATOM 2406 O O . LYS A 1 308 ? -11.824 5.937 -17.011 1.00 97.06 308 LYS A O 1
ATOM 2411 N N . PHE A 1 309 ? -10.838 6.881 -15.221 1.00 98.19 309 PHE A N 1
ATOM 2412 C CA . PHE A 1 309 ? -9.473 6.494 -15.577 1.00 98.19 309 PHE A CA 1
ATOM 2413 C C . PHE A 1 309 ? -9.348 4.973 -15.739 1.00 98.19 309 PHE A C 1
ATOM 2415 O O . PHE A 1 309 ? -8.811 4.477 -16.727 1.00 98.19 309 PHE A O 1
ATOM 2422 N N . VAL A 1 310 ? -9.916 4.208 -14.801 1.00 98.56 310 VAL A N 1
ATOM 2423 C CA . VAL A 1 310 ? -9.893 2.738 -14.857 1.00 98.56 310 VAL A CA 1
ATOM 2424 C C . VAL A 1 310 ? -10.800 2.215 -15.974 1.00 98.56 310 VAL A C 1
ATOM 2426 O O . VAL A 1 310 ? -10.444 1.254 -16.653 1.00 98.56 310 VAL A O 1
ATOM 2429 N N . ARG A 1 311 ? -11.948 2.857 -16.229 1.00 98.56 311 ARG A N 1
ATOM 2430 C CA . ARG A 1 311 ? -12.815 2.499 -17.366 1.00 98.56 311 ARG A CA 1
ATOM 2431 C C . ARG A 1 311 ? -12.110 2.707 -18.707 1.00 98.56 311 ARG A C 1
ATOM 2433 O O . ARG A 1 311 ? -12.169 1.814 -19.544 1.00 98.56 311 ARG A O 1
ATOM 2440 N N . GLU A 1 312 ? -11.370 3.799 -18.883 1.00 98.62 312 GLU A N 1
ATOM 2441 C CA . GLU A 1 312 ? -10.523 4.013 -20.066 1.00 98.62 312 GLU A CA 1
ATOM 2442 C C . GLU A 1 312 ? -9.474 2.906 -20.232 1.00 98.62 312 GLU A C 1
ATOM 2444 O O . GLU A 1 312 ? -9.261 2.429 -21.348 1.00 98.62 312 GLU A O 1
ATOM 2449 N N . MET A 1 313 ? -8.857 2.449 -19.134 1.00 98.81 313 MET A N 1
ATOM 2450 C CA . MET A 1 313 ? -7.925 1.318 -19.186 1.00 98.81 313 MET A CA 1
ATOM 2451 C C . MET A 1 313 ? -8.607 0.026 -19.652 1.00 98.81 313 MET A C 1
ATOM 2453 O O . MET A 1 313 ? -8.035 -0.734 -20.435 1.00 98.81 313 MET A O 1
ATOM 2457 N N . ILE A 1 314 ? -9.823 -0.238 -19.164 1.00 98.75 314 ILE A N 1
ATOM 2458 C CA . ILE A 1 314 ? -10.611 -1.423 -19.525 1.00 98.75 314 ILE A CA 1
ATOM 2459 C C . ILE A 1 314 ? -10.995 -1.382 -21.008 1.00 98.75 314 ILE A C 1
ATOM 2461 O O . ILE A 1 314 ? -10.818 -2.388 -21.694 1.00 98.75 314 ILE A O 1
ATOM 2465 N N . GLU A 1 315 ? -11.464 -0.240 -21.518 1.00 98.75 315 GLU A N 1
ATOM 2466 C CA . GLU A 1 315 ? -11.785 -0.082 -22.944 1.00 98.75 315 GLU A CA 1
ATOM 2467 C C . GLU A 1 315 ? -10.541 -0.251 -23.821 1.00 98.75 315 GLU A C 1
ATOM 2469 O O . GLU A 1 315 ? -10.559 -1.029 -24.775 1.00 98.75 315 GLU A O 1
ATOM 2474 N N . TRP A 1 316 ? -9.410 0.347 -23.433 1.00 98.81 316 TRP A N 1
ATOM 2475 C CA . TRP A 1 316 ? -8.145 0.125 -24.134 1.00 98.81 316 TRP A CA 1
ATOM 2476 C C . TRP A 1 316 ? -7.761 -1.365 -24.153 1.00 98.81 316 TRP A C 1
ATOM 2478 O O . TRP A 1 316 ? -7.328 -1.883 -25.186 1.00 98.81 316 TRP A O 1
ATOM 2488 N N . CYS A 1 317 ? -7.958 -2.091 -23.043 1.00 98.88 317 CYS A N 1
ATOM 2489 C CA . CYS A 1 317 ? -7.719 -3.536 -22.992 1.00 98.88 317 CYS A CA 1
ATOM 2490 C C . CYS A 1 317 ? -8.665 -4.312 -23.918 1.00 98.88 317 CYS A C 1
ATOM 2492 O O . CYS A 1 317 ? -8.211 -5.239 -24.585 1.00 98.88 317 CYS A O 1
ATOM 2494 N N . LYS A 1 318 ? -9.948 -3.948 -24.013 1.00 98.62 318 LYS A N 1
ATOM 2495 C CA . LYS A 1 318 ? -10.873 -4.584 -24.967 1.00 98.62 318 LYS A CA 1
ATOM 2496 C C . LYS A 1 318 ? -10.385 -4.419 -26.404 1.00 98.62 318 LYS A C 1
ATOM 2498 O O . LYS A 1 318 ? -10.310 -5.404 -27.130 1.00 98.62 318 LYS A O 1
ATOM 2503 N N . GLU A 1 319 ? -9.999 -3.203 -26.777 1.00 98.62 319 GLU A N 1
ATOM 2504 C CA . GLU A 1 319 ? -9.551 -2.864 -28.132 1.00 98.62 319 GLU A CA 1
ATOM 2505 C C . GLU A 1 319 ? -8.214 -3.531 -28.502 1.00 98.62 319 GLU A C 1
ATOM 2507 O O . GLU A 1 319 ? -8.062 -4.054 -29.603 1.00 98.62 319 GLU A O 1
ATOM 2512 N N . ASN A 1 320 ? -7.242 -3.544 -27.583 1.00 98.75 320 ASN A N 1
ATOM 2513 C CA . ASN A 1 320 ? -5.853 -3.912 -27.899 1.00 98.75 320 ASN A CA 1
ATOM 2514 C C . ASN A 1 320 ? -5.459 -5.306 -27.382 1.00 98.75 320 ASN A C 1
ATOM 2516 O O . ASN A 1 320 ? -4.579 -5.985 -27.927 1.00 98.75 320 ASN A O 1
ATOM 2520 N N . ARG A 1 321 ? -6.098 -5.781 -26.309 1.00 98.50 321 ARG A N 1
ATOM 2521 C CA . ARG A 1 321 ? -5.824 -7.097 -25.711 1.00 98.50 321 ARG A CA 1
ATOM 2522 C C . ARG A 1 321 ? -6.899 -8.127 -26.054 1.00 98.50 321 ARG A C 1
ATOM 2524 O O . ARG A 1 321 ? -6.534 -9.293 -26.225 1.00 98.50 321 ARG A O 1
ATOM 2531 N N . GLY A 1 322 ? -8.145 -7.698 -26.244 1.00 98.31 322 GLY A N 1
ATOM 2532 C CA . GLY A 1 322 ? -9.289 -8.553 -26.551 1.00 98.31 322 GLY A CA 1
ATOM 2533 C C . GLY A 1 322 ? -9.854 -9.239 -25.307 1.00 98.31 322 GLY A C 1
ATOM 2534 O O . GLY A 1 322 ? -9.736 -8.738 -24.186 1.00 98.31 322 GLY A O 1
ATOM 2535 N N . TYR A 1 323 ? -10.448 -10.411 -25.507 1.00 97.69 323 TYR A N 1
ATOM 2536 C CA . TYR A 1 323 ? -11.110 -11.193 -24.463 1.00 97.69 323 TYR A CA 1
ATOM 2537 C C . TYR A 1 323 ? -10.355 -12.495 -24.182 1.00 97.69 323 TYR A C 1
ATOM 2539 O O . TYR A 1 323 ? -9.618 -13.010 -25.025 1.00 97.69 323 TYR A O 1
ATOM 2547 N N . ARG A 1 324 ? -10.518 -13.018 -22.970 1.00 95.50 324 ARG A N 1
ATOM 2548 C CA . ARG A 1 324 ? -10.073 -14.354 -22.570 1.00 95.50 324 ARG A CA 1
ATOM 2549 C C . ARG A 1 324 ? -11.067 -15.415 -23.070 1.00 95.50 324 ARG A C 1
ATOM 2551 O O . ARG A 1 324 ? -12.189 -15.066 -23.437 1.00 95.50 324 ARG A O 1
ATOM 2558 N N . PRO A 1 325 ? -10.697 -16.712 -23.057 1.00 95.19 325 PRO A N 1
ATOM 2559 C CA . PRO A 1 325 ? -11.599 -17.791 -23.473 1.00 95.19 325 PRO A CA 1
ATOM 2560 C C . PRO A 1 325 ? -12.922 -17.860 -22.697 1.00 95.19 325 PRO A C 1
ATOM 2562 O O . PRO A 1 325 ? -13.906 -18.360 -23.226 1.00 95.19 325 PRO A O 1
ATOM 2565 N N . ASP A 1 326 ? -12.955 -17.353 -21.463 1.00 93.31 326 ASP A N 1
ATOM 2566 C CA . ASP A 1 326 ? -14.159 -17.275 -20.624 1.00 93.31 326 ASP A CA 1
ATOM 2567 C C . ASP A 1 326 ? -15.043 -16.046 -20.919 1.00 93.31 326 ASP A C 1
ATOM 2569 O O . ASP A 1 326 ? -16.020 -15.806 -20.215 1.00 93.31 326 ASP A O 1
ATOM 2573 N N . GLY A 1 327 ? -14.704 -15.256 -21.943 1.00 95.06 327 GLY A N 1
ATOM 2574 C CA . GLY A 1 327 ? -15.426 -14.046 -22.332 1.00 95.06 327 GLY A CA 1
ATOM 2575 C C . GLY A 1 327 ? -15.081 -12.804 -21.505 1.00 95.06 327 GLY A C 1
ATOM 2576 O O . GLY A 1 327 ? -15.528 -11.712 -21.851 1.00 95.06 327 GLY A O 1
ATOM 2577 N N . SER A 1 328 ? -14.261 -12.917 -20.454 1.00 96.06 328 SER A N 1
ATOM 2578 C CA . SER A 1 328 ? -13.800 -11.755 -19.686 1.00 96.06 328 SER A CA 1
ATOM 2579 C C . SER A 1 328 ? -12.806 -10.909 -20.490 1.00 96.06 328 SER A C 1
ATOM 2581 O O . SER A 1 328 ? -12.076 -11.415 -21.344 1.00 96.06 328 SER A O 1
ATOM 2583 N N . VAL A 1 329 ? -12.732 -9.601 -20.225 1.00 98.06 329 VAL A N 1
ATOM 2584 C CA . VAL A 1 329 ? -11.715 -8.737 -20.851 1.00 98.06 329 VAL A CA 1
ATOM 2585 C C . VAL A 1 329 ? -10.322 -9.206 -20.426 1.00 98.06 329 VAL A C 1
ATOM 2587 O O . VAL A 1 329 ? -10.068 -9.444 -19.242 1.00 98.06 329 VAL A O 1
ATOM 2590 N N . ASN A 1 330 ? -9.380 -9.296 -21.368 1.00 98.12 330 ASN A N 1
ATOM 2591 C CA . ASN A 1 330 ? -7.982 -9.585 -21.059 1.00 98.12 330 ASN A CA 1
ATOM 2592 C C . ASN A 1 330 ? -7.297 -8.341 -20.468 1.00 98.12 330 ASN A C 1
ATOM 2594 O O . ASN A 1 330 ? -6.533 -7.652 -21.141 1.00 98.12 330 ASN A O 1
ATOM 2598 N N . LEU A 1 331 ? -7.600 -8.046 -19.204 1.00 98.50 331 LEU A N 1
ATOM 2599 C CA . LEU A 1 331 ? -7.024 -6.931 -18.451 1.00 98.50 331 LEU A CA 1
ATOM 2600 C C . LEU A 1 331 ? -5.507 -7.085 -18.278 1.00 98.50 331 LEU A C 1
ATOM 2602 O O . LEU A 1 331 ? -4.989 -8.199 -18.183 1.00 98.50 331 LEU A O 1
ATOM 2606 N N . CYS A 1 332 ? -4.808 -5.954 -18.187 1.00 98.38 332 CYS A N 1
ATOM 2607 C CA . CYS A 1 332 ? -3.369 -5.875 -17.921 1.00 98.38 332 CYS A CA 1
ATOM 2608 C C . CYS A 1 332 ? -3.024 -5.608 -16.444 1.00 98.38 332 CYS A C 1
ATOM 2610 O O . CYS A 1 332 ? -1.953 -5.092 -16.148 1.00 98.38 332 CYS A O 1
ATOM 2612 N N . PHE A 1 333 ? -3.925 -5.917 -15.512 1.00 98.50 333 PHE A N 1
ATOM 2613 C CA . PHE A 1 333 ? -3.718 -5.770 -14.070 1.00 98.50 333 PHE A CA 1
ATOM 2614 C C . PHE A 1 333 ? -4.541 -6.804 -13.301 1.00 98.50 333 PHE A C 1
ATOM 2616 O O . PHE A 1 333 ? -5.537 -7.318 -13.812 1.00 98.50 333 PHE A O 1
ATOM 2623 N N . ASP A 1 334 ? -4.117 -7.106 -12.073 1.00 98.56 334 ASP A N 1
ATOM 2624 C CA . ASP A 1 334 ? -4.808 -8.032 -11.168 1.00 98.56 334 ASP A CA 1
ATOM 2625 C C . ASP A 1 334 ? -5.492 -7.333 -9.981 1.00 98.56 334 ASP A C 1
ATOM 2627 O O . ASP A 1 334 ? -6.254 -7.982 -9.264 1.00 98.56 334 ASP A O 1
ATOM 2631 N N . VAL A 1 335 ? -5.176 -6.056 -9.737 1.00 98.62 335 VAL A N 1
ATOM 2632 C CA . VAL A 1 335 ? -5.668 -5.265 -8.599 1.00 98.62 335 VAL A CA 1
ATOM 2633 C C . VAL A 1 335 ? -5.905 -3.822 -9.043 1.00 98.62 335 VAL A C 1
ATOM 2635 O O . VAL A 1 335 ? -5.036 -3.227 -9.688 1.00 98.62 335 VAL A O 1
ATOM 2638 N N . ILE A 1 336 ? -7.063 -3.272 -8.672 1.00 98.75 336 ILE A N 1
ATOM 2639 C CA . ILE A 1 336 ? -7.396 -1.850 -8.802 1.00 98.75 336 ILE A CA 1
ATOM 2640 C C . ILE A 1 336 ? -6.835 -1.102 -7.595 1.00 98.75 336 ILE A C 1
ATOM 2642 O O . ILE A 1 336 ? -6.950 -1.567 -6.462 1.00 98.75 336 ILE A O 1
ATOM 2646 N N . ASN A 1 337 ? -6.257 0.069 -7.828 1.00 98.75 337 ASN A N 1
ATOM 2647 C CA . ASN A 1 337 ? -5.577 0.833 -6.798 1.00 98.75 337 ASN A CA 1
ATOM 2648 C C . ASN A 1 337 ? -5.768 2.336 -7.007 1.00 98.75 337 ASN A C 1
ATOM 2650 O O . ASN A 1 337 ? -5.695 2.829 -8.133 1.00 98.75 337 ASN A O 1
ATOM 2654 N N . PHE A 1 338 ? -5.994 3.059 -5.917 1.00 97.94 338 PHE A N 1
ATOM 2655 C CA . PHE A 1 338 ? -6.154 4.509 -5.910 1.00 97.94 338 PHE A CA 1
ATOM 2656 C C . PHE A 1 338 ? -5.593 5.107 -4.621 1.00 97.94 338 PHE A C 1
ATOM 2658 O O . PHE A 1 338 ? -5.522 4.445 -3.584 1.00 97.94 338 PHE A O 1
ATOM 2665 N N . HIS A 1 339 ? -5.226 6.379 -4.664 1.00 95.50 339 HIS A N 1
ATOM 2666 C CA . HIS A 1 339 ? -4.835 7.143 -3.490 1.00 95.50 339 HIS A CA 1
ATOM 2667 C C . HIS A 1 339 ? -5.956 8.094 -3.116 1.00 95.50 339 HIS A C 1
ATOM 2669 O O . HIS A 1 339 ? -6.506 8.803 -3.959 1.00 95.50 339 HIS A O 1
ATOM 2675 N N . MET A 1 340 ? -6.314 8.104 -1.837 1.00 91.50 340 MET A N 1
ATOM 2676 C CA . MET A 1 340 ? -7.277 9.071 -1.342 1.00 91.50 340 MET A CA 1
ATOM 2677 C C . MET A 1 340 ? -6.932 9.475 0.080 1.00 91.50 340 MET A C 1
ATOM 2679 O O . MET A 1 340 ? -7.052 8.702 1.028 1.00 91.50 340 MET A O 1
ATOM 2683 N N . TYR A 1 341 ? -6.502 10.720 0.219 1.00 91.44 341 TYR A N 1
ATOM 2684 C CA . TYR A 1 341 ? -6.219 11.341 1.501 1.00 91.44 341 TYR A CA 1
ATOM 2685 C C . TYR A 1 341 ? -7.465 12.069 2.004 1.00 91.44 341 TYR A C 1
ATOM 2687 O O . TYR A 1 341 ? -8.058 12.864 1.274 1.00 91.44 341 TYR A O 1
ATOM 2695 N N . SER A 1 342 ? -7.850 11.825 3.260 1.00 91.56 342 SER A N 1
ATOM 2696 C CA . SER A 1 342 ? -9.023 12.478 3.841 1.00 91.56 342 SER A CA 1
ATOM 2697 C C . SER A 1 342 ? -8.733 13.927 4.194 1.00 91.56 342 SER A C 1
ATOM 2699 O O . SER A 1 342 ? -8.069 14.212 5.193 1.00 91.56 342 SER A O 1
ATOM 2701 N N . ASN A 1 343 ? -9.240 14.862 3.408 1.00 86.31 343 ASN A N 1
ATOM 2702 C CA . ASN A 1 343 ? -9.159 16.284 3.710 1.00 86.31 343 ASN A CA 1
ATOM 2703 C C . ASN A 1 343 ? -10.457 16.998 3.341 1.00 86.31 343 ASN A C 1
ATOM 2705 O O . ASN A 1 343 ? -11.328 16.452 2.667 1.00 86.31 343 ASN A O 1
ATOM 2709 N N . ASP A 1 344 ? -10.580 18.237 3.811 1.00 71.81 344 ASP A N 1
ATOM 2710 C CA . ASP A 1 344 ? -11.683 19.132 3.445 1.00 71.81 344 ASP A CA 1
ATOM 2711 C C . ASP A 1 344 ? -11.471 19.819 2.089 1.00 71.81 344 ASP A C 1
ATOM 2713 O O . ASP A 1 344 ? -12.120 20.819 1.770 1.00 71.81 344 ASP A O 1
ATOM 2717 N N . TYR A 1 345 ? -10.535 19.302 1.292 1.00 66.81 345 TYR A N 1
ATOM 2718 C CA . TYR A 1 345 ? -10.307 19.719 -0.074 1.00 66.81 345 TYR A CA 1
ATOM 2719 C C . TYR A 1 345 ? -10.950 18.699 -1.015 1.00 66.81 345 TYR A C 1
ATOM 2721 O O . TYR A 1 345 ? -10.292 17.863 -1.614 1.00 66.81 345 TYR A O 1
ATOM 2729 N N . THR A 1 346 ? -12.262 18.810 -1.210 1.00 52.44 346 THR A N 1
ATOM 2730 C CA . THR A 1 346 ? -12.973 18.074 -2.275 1.00 52.44 346 THR A CA 1
ATOM 2731 C C . THR A 1 346 ? -12.767 18.716 -3.661 1.00 52.44 346 THR A C 1
ATOM 2733 O O . THR A 1 346 ? -13.180 18.186 -4.689 1.00 52.44 346 THR A O 1
ATOM 2736 N N . GLY A 1 347 ? -12.064 19.855 -3.714 1.00 48.81 347 GLY A N 1
ATOM 2737 C CA . GLY A 1 347 ? -11.839 20.685 -4.899 1.00 48.81 347 GLY A CA 1
ATOM 2738 C C . GLY A 1 347 ? -10.735 20.225 -5.858 1.00 48.81 347 GLY A C 1
ATOM 2739 O O . GLY A 1 347 ? -10.325 21.024 -6.698 1.00 48.81 347 GLY A O 1
ATOM 2740 N N . TRP A 1 348 ? -10.277 18.968 -5.814 1.00 49.38 348 TRP A N 1
ATOM 2741 C CA . TRP A 1 348 ? -9.417 18.388 -6.869 1.00 49.38 348 TRP A CA 1
ATOM 2742 C C . TRP A 1 348 ? -10.098 18.421 -8.267 1.00 49.38 348 TRP A C 1
ATOM 2744 O O . TRP A 1 348 ? -9.473 18.121 -9.282 1.00 49.38 348 TRP A O 1
ATOM 2754 N N . PHE A 1 349 ? -11.375 18.838 -8.316 1.00 49.66 349 PHE A N 1
ATOM 2755 C CA . PHE A 1 349 ? -12.243 18.960 -9.488 1.00 49.66 349 PHE A CA 1
ATOM 2756 C C . PHE A 1 349 ? -12.663 20.407 -9.851 1.00 49.66 349 PHE A C 1
ATOM 2758 O O . PHE A 1 349 ? -13.233 20.593 -10.923 1.00 49.66 349 PHE A O 1
ATOM 2765 N N . ALA A 1 350 ? -12.391 21.437 -9.029 1.00 35.44 350 ALA A N 1
ATOM 2766 C CA . ALA A 1 350 ? -12.685 22.848 -9.350 1.00 35.44 350 ALA A CA 1
ATOM 2767 C C . ALA A 1 350 ? -12.044 23.853 -8.361 1.00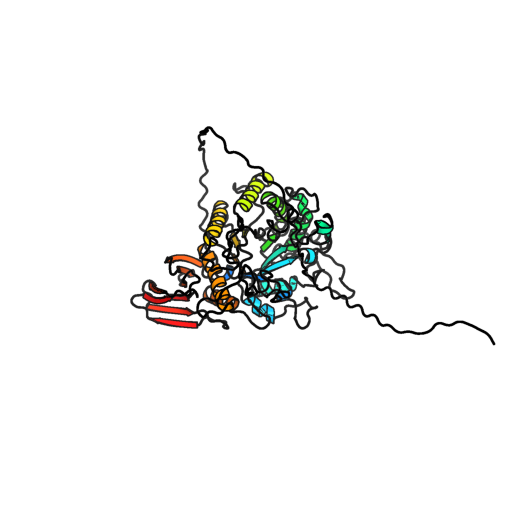 35.44 350 ALA A C 1
ATOM 2769 O O . ALA A 1 350 ? -11.757 23.543 -7.206 1.00 35.44 350 ALA A O 1
ATOM 2770 N N . LYS A 1 351 ? -11.855 25.099 -8.822 1.00 35.78 351 LYS A N 1
ATOM 2771 C CA . LYS A 1 351 ? -11.288 26.247 -8.085 1.00 35.78 351 LYS A CA 1
ATOM 2772 C C . LYS A 1 351 ? -11.980 26.522 -6.718 1.00 35.78 351 LYS A C 1
ATOM 2774 O O . LYS A 1 351 ? -13.150 26.870 -6.689 1.00 35.78 351 LYS A O 1
ATOM 2779 N N . PHE A 1 352 ? -11.180 26.502 -5.639 1.00 45.72 352 PHE A N 1
ATOM 2780 C CA . PHE A 1 352 ? -11.322 27.142 -4.302 1.00 45.72 352 PHE A CA 1
ATOM 2781 C C . PHE A 1 352 ? -12.509 26.822 -3.348 1.00 45.72 352 PHE A C 1
ATOM 2783 O O . PHE A 1 352 ? -13.633 27.241 -3.587 1.00 45.72 352 PHE A O 1
ATOM 2790 N N . LYS A 1 353 ? -12.179 26.266 -2.156 1.00 43.62 353 LYS A N 1
ATOM 2791 C CA . LYS A 1 353 ? -12.558 26.659 -0.757 1.00 43.62 353 LYS A CA 1
ATOM 2792 C C . LYS A 1 353 ? -12.252 25.490 0.215 1.00 43.62 353 LYS A C 1
ATOM 2794 O O . LYS A 1 353 ? -13.126 24.700 0.530 1.00 43.62 353 LYS A O 1
ATOM 2799 N N . SER A 1 354 ? -11.010 25.365 0.690 1.00 53.91 354 SER A N 1
ATOM 2800 C CA . SER A 1 354 ? -10.583 24.343 1.676 1.00 53.91 354 SER A CA 1
ATOM 2801 C C . SER A 1 354 ? -10.134 25.019 2.979 1.00 53.91 354 SER A C 1
ATOM 2803 O O . SER A 1 354 ? -9.601 26.133 2.919 1.00 53.91 354 SER A O 1
ATOM 2805 N N . LYS A 1 355 ? -10.301 24.372 4.151 1.00 57.59 355 LYS A N 1
ATOM 2806 C CA . LYS A 1 355 ? -9.673 24.844 5.409 1.00 57.59 355 LYS A CA 1
ATOM 2807 C C . LYS A 1 355 ? -8.205 24.396 5.521 1.00 57.59 355 LYS A C 1
ATOM 2809 O O . LYS A 1 355 ? -7.567 24.648 6.544 1.00 57.59 355 LYS A O 1
ATOM 2814 N N . LYS A 1 356 ? -7.656 23.809 4.450 1.00 77.12 356 LYS A N 1
ATOM 2815 C CA . LYS A 1 356 ? -6.259 23.398 4.266 1.00 77.12 356 LYS A CA 1
ATOM 2816 C C . LYS A 1 356 ? -5.814 22.434 5.367 1.00 77.12 356 LYS A C 1
ATOM 2818 O O . LYS A 1 356 ? -4.804 22.686 6.030 1.00 77.12 356 LYS A O 1
ATOM 2823 N N . ARG A 1 357 ? -6.608 21.386 5.613 1.00 88.75 357 ARG A N 1
ATOM 2824 C CA . ARG A 1 357 ? -6.303 20.346 6.606 1.00 88.75 357 ARG A CA 1
ATOM 2825 C C . ARG A 1 357 ? -6.945 18.995 6.286 1.00 88.75 357 ARG A C 1
ATOM 2827 O O . ARG A 1 357 ? -7.916 18.916 5.533 1.00 88.75 357 ARG A O 1
ATOM 2834 N N . GLY A 1 358 ? -6.456 17.962 6.967 1.00 92.00 358 GLY A N 1
ATOM 2835 C CA . GLY A 1 358 ? -7.125 16.672 7.053 1.00 92.00 358 GLY A CA 1
ATOM 2836 C C . GLY A 1 358 ? -8.441 16.751 7.836 1.00 92.00 358 GLY A C 1
ATOM 2837 O O . GLY A 1 358 ? -8.634 17.645 8.673 1.00 92.00 358 GLY A O 1
ATOM 2838 N N . VAL A 1 359 ? -9.334 15.800 7.569 1.00 94.31 359 VAL A N 1
ATOM 2839 C CA . VAL A 1 359 ? -10.615 15.614 8.275 1.00 94.31 359 VAL A CA 1
ATOM 2840 C C . VAL A 1 359 ? -10.814 14.154 8.674 1.00 94.31 359 VAL A C 1
ATOM 2842 O O . VAL A 1 359 ? -10.170 13.258 8.119 1.00 94.31 359 VAL A O 1
ATOM 2845 N N . ALA A 1 360 ? -11.724 13.900 9.613 1.00 96.19 360 ALA A N 1
ATOM 2846 C CA . ALA A 1 360 ? -12.153 12.537 9.923 1.00 96.19 360 ALA A CA 1
ATOM 2847 C C . ALA A 1 360 ? -12.633 11.806 8.647 1.00 96.19 360 ALA A C 1
ATOM 2849 O O . ALA A 1 360 ? -13.315 12.424 7.823 1.00 96.19 360 ALA A O 1
ATOM 2850 N N . PRO A 1 361 ? -12.287 10.521 8.451 1.00 95.81 361 PRO A N 1
ATOM 2851 C CA . PRO A 1 361 ? -12.517 9.817 7.184 1.00 95.81 361 PRO A CA 1
ATOM 2852 C C . PRO A 1 361 ? -13.998 9.677 6.806 1.00 95.81 361 PRO A C 1
ATOM 2854 O O . PRO A 1 361 ? -14.320 9.599 5.631 1.00 95.81 361 PRO A O 1
ATOM 2857 N N . GLU A 1 362 ? -14.907 9.724 7.778 1.00 95.31 362 GLU A N 1
ATOM 2858 C CA . GLU A 1 362 ? -16.355 9.631 7.568 1.00 95.31 362 GLU A CA 1
ATOM 2859 C C . GLU A 1 362 ? -17.017 10.986 7.242 1.00 95.31 362 GLU A C 1
ATOM 2861 O O . GLU A 1 362 ? -18.227 11.050 7.057 1.00 95.31 362 GLU A O 1
ATOM 2866 N N . THR A 1 363 ? -16.253 12.086 7.197 1.00 92.94 363 THR A N 1
ATOM 2867 C CA . THR A 1 363 ? -16.797 13.451 7.014 1.00 92.94 363 THR A CA 1
ATOM 2868 C C . THR A 1 363 ? -16.638 14.011 5.599 1.00 92.94 363 THR A C 1
ATOM 2870 O O . THR A 1 363 ? -16.863 15.202 5.370 1.00 92.94 363 THR A O 1
ATOM 2873 N N . ASN A 1 364 ? -16.249 13.163 4.649 1.00 89.50 364 ASN A N 1
ATOM 2874 C CA . ASN A 1 364 ? -16.150 13.477 3.229 1.00 89.50 364 ASN A CA 1
ATOM 2875 C C . ASN A 1 364 ? -16.558 12.259 2.381 1.00 89.50 364 ASN A C 1
ATOM 2877 O O . ASN A 1 364 ? -16.966 11.222 2.903 1.00 89.50 364 ASN A O 1
ATOM 2881 N N . ASP A 1 365 ? -16.388 12.374 1.068 1.00 89.56 365 ASP A N 1
ATOM 2882 C CA . ASP A 1 365 ? -16.903 11.403 0.100 1.00 89.56 365 ASP A CA 1
ATOM 2883 C C . ASP A 1 365 ? -15.997 10.161 -0.075 1.00 89.56 365 ASP A C 1
ATOM 2885 O O . ASP A 1 365 ? -16.137 9.414 -1.045 1.00 89.56 365 ASP A O 1
ATOM 2889 N N . MET A 1 366 ? -15.039 9.911 0.833 1.00 91.38 366 MET A N 1
ATOM 2890 C CA . MET A 1 366 ? -14.107 8.773 0.727 1.00 91.38 366 MET A CA 1
ATOM 2891 C C . MET A 1 366 ? -14.803 7.417 0.675 1.00 91.38 366 MET A C 1
ATOM 2893 O O . MET A 1 366 ? -14.367 6.538 -0.075 1.00 91.38 366 MET A O 1
ATOM 2897 N N . GLY A 1 367 ? -15.863 7.245 1.467 1.00 93.06 367 GLY A N 1
ATOM 2898 C CA . GLY A 1 367 ? -16.671 6.027 1.460 1.00 93.06 367 GLY A CA 1
ATOM 2899 C C . GLY A 1 367 ? -17.367 5.811 0.115 1.00 93.06 367 GLY A C 1
ATOM 2900 O O . GLY A 1 367 ? -17.236 4.747 -0.487 1.00 93.06 367 GLY A O 1
ATOM 2901 N N . GLU A 1 368 ? -18.018 6.849 -0.413 1.00 93.50 368 GLU A N 1
ATOM 2902 C CA . GLU A 1 368 ? -18.734 6.784 -1.695 1.00 93.50 368 GLU A CA 1
ATOM 2903 C C . GLU A 1 368 ? -17.789 6.520 -2.877 1.00 93.50 368 GLU A C 1
ATOM 2905 O O . GLU A 1 368 ? -18.093 5.733 -3.778 1.00 93.50 368 GLU A O 1
ATOM 2910 N N . ILE A 1 369 ? -16.603 7.135 -2.862 1.00 94.62 369 ILE A N 1
ATOM 2911 C CA . ILE A 1 369 ? -15.569 6.894 -3.871 1.00 94.62 369 ILE A CA 1
ATOM 2912 C C . ILE A 1 369 ? -15.095 5.436 -3.814 1.00 94.62 369 ILE A C 1
ATOM 2914 O O . ILE A 1 369 ? -15.027 4.775 -4.856 1.00 94.62 369 ILE A O 1
ATOM 2918 N N . ALA A 1 370 ? -14.830 4.902 -2.617 1.00 96.62 370 ALA A N 1
ATOM 2919 C CA . ALA A 1 370 ? -14.478 3.495 -2.435 1.00 96.62 370 ALA A CA 1
ATOM 2920 C C . ALA A 1 370 ? -15.564 2.547 -2.965 1.00 96.62 370 ALA A C 1
ATOM 2922 O O . ALA A 1 370 ? -15.242 1.608 -3.701 1.00 96.62 370 ALA A O 1
ATOM 2923 N N . ASP A 1 371 ? -16.838 2.822 -2.671 1.00 97.12 371 ASP A N 1
ATOM 2924 C CA . ASP A 1 371 ? -17.966 2.026 -3.163 1.00 97.12 371 ASP A CA 1
ATOM 2925 C C . ASP A 1 371 ? -17.995 1.961 -4.690 1.00 97.12 371 ASP A C 1
ATOM 2927 O O . ASP A 1 371 ? -18.264 0.904 -5.269 1.00 97.12 371 ASP A O 1
ATOM 2931 N N . GLY A 1 372 ? -17.668 3.063 -5.366 1.00 97.50 372 GLY A N 1
ATOM 2932 C CA . GLY A 1 372 ? -17.598 3.098 -6.820 1.00 97.50 372 GLY A CA 1
ATOM 2933 C C . GLY A 1 372 ? -16.498 2.193 -7.399 1.00 97.50 372 GLY A C 1
ATOM 2934 O O . GLY A 1 372 ? -16.754 1.463 -8.363 1.00 97.50 372 GLY A O 1
ATOM 2935 N N . PHE A 1 373 ? -15.297 2.175 -6.810 1.00 98.31 373 PHE A N 1
ATOM 2936 C CA . PHE A 1 373 ? -14.224 1.264 -7.239 1.00 98.31 373 PHE A CA 1
ATOM 2937 C C . PHE A 1 373 ? -14.548 -0.196 -6.923 1.00 98.31 373 PHE A C 1
ATOM 2939 O O . PHE A 1 373 ? -14.320 -1.074 -7.756 1.00 98.31 373 PHE A O 1
ATOM 2946 N N . VAL A 1 374 ? -15.126 -0.468 -5.752 1.00 97.75 374 VAL A N 1
ATOM 2947 C CA . VAL A 1 374 ? -15.554 -1.818 -5.361 1.00 97.75 374 VAL A CA 1
ATOM 2948 C C . VAL A 1 374 ? -16.678 -2.320 -6.261 1.00 97.75 374 VAL A C 1
ATOM 2950 O O . VAL A 1 374 ? -16.668 -3.484 -6.667 1.00 97.75 374 VAL A O 1
ATOM 2953 N N . LYS A 1 375 ? -17.614 -1.452 -6.653 1.00 97.62 375 LYS A N 1
ATOM 2954 C CA . LYS A 1 375 ? -18.629 -1.772 -7.659 1.00 97.62 375 LYS A CA 1
ATOM 2955 C C . LYS A 1 375 ? -17.986 -2.122 -9.001 1.00 97.62 375 LYS A C 1
ATOM 2957 O O . LYS A 1 375 ? -18.319 -3.167 -9.554 1.00 97.62 375 LYS A O 1
ATOM 2962 N N . LEU A 1 376 ? -17.034 -1.321 -9.488 1.00 97.88 376 LEU A N 1
ATOM 2963 C CA . LEU A 1 376 ? -16.307 -1.632 -10.724 1.00 97.88 376 LEU A CA 1
ATOM 2964 C C . LEU A 1 376 ? -15.567 -2.978 -10.630 1.00 97.88 376 LEU A C 1
ATOM 2966 O O . LEU A 1 376 ? -15.644 -3.788 -11.547 1.00 97.88 376 LEU A O 1
ATOM 2970 N N . ALA A 1 377 ? -14.888 -3.261 -9.518 1.00 97.12 377 ALA A N 1
ATOM 2971 C CA . ALA A 1 377 ? -14.211 -4.542 -9.317 1.00 97.12 377 ALA A CA 1
ATOM 2972 C C . ALA A 1 377 ? -15.184 -5.732 -9.359 1.00 97.12 377 ALA A C 1
ATOM 2974 O O . ALA A 1 377 ? -14.869 -6.768 -9.943 1.00 97.12 377 ALA A O 1
ATOM 2975 N N . ARG A 1 378 ? -16.388 -5.578 -8.787 1.00 95.00 378 ARG A N 1
ATOM 2976 C CA . ARG A 1 378 ? -17.455 -6.589 -8.869 1.00 95.00 378 ARG A CA 1
ATOM 2977 C C . ARG A 1 378 ? -17.962 -6.772 -10.301 1.00 95.00 378 ARG A C 1
ATOM 2979 O O . ARG A 1 378 ? -18.144 -7.914 -10.706 1.00 95.00 378 ARG A O 1
ATOM 2986 N N . GLU A 1 379 ? -18.133 -5.685 -11.061 1.00 95.06 379 GLU A N 1
ATOM 2987 C CA . GLU A 1 379 ? -18.499 -5.722 -12.491 1.00 95.06 379 GLU A CA 1
ATOM 2988 C C . GLU A 1 379 ? -17.465 -6.505 -13.325 1.00 95.06 379 GLU A C 1
ATOM 2990 O O . GLU A 1 379 ? -17.836 -7.219 -14.252 1.00 95.06 379 GLU A O 1
ATOM 2995 N N . LEU A 1 380 ? -16.174 -6.412 -12.980 1.00 94.06 380 LEU A N 1
ATOM 2996 C CA . LEU A 1 380 ? -15.091 -7.141 -13.656 1.00 94.06 380 LEU A CA 1
ATOM 2997 C C . LEU A 1 380 ? -14.979 -8.621 -13.252 1.00 94.06 380 LEU A C 1
ATOM 2999 O O . LEU A 1 380 ? -14.360 -9.403 -13.974 1.00 94.06 380 LEU A O 1
ATOM 3003 N N . GLY A 1 381 ? -15.551 -9.016 -12.113 1.00 89.56 381 GLY A N 1
ATOM 3004 C CA . GLY A 1 381 ? -15.559 -10.398 -11.637 1.00 89.56 381 GLY A CA 1
ATOM 3005 C C . GLY A 1 381 ? -14.203 -10.925 -11.139 1.00 89.56 381 GLY A C 1
ATOM 3006 O O . GLY A 1 381 ? -13.311 -10.180 -10.733 1.00 89.56 381 GLY A O 1
ATOM 3007 N N . HIS A 1 382 ? -14.074 -12.257 -11.100 1.00 86.44 382 HIS A N 1
ATOM 3008 C CA . HIS A 1 382 ? -12.852 -13.007 -10.740 1.00 86.44 382 HIS A CA 1
ATOM 3009 C C . HIS A 1 382 ? -12.195 -12.645 -9.393 1.00 86.44 382 HIS A C 1
ATOM 3011 O O . HIS A 1 382 ? -11.011 -12.911 -9.180 1.00 86.44 382 HIS A O 1
ATOM 3017 N N . GLY A 1 383 ? -12.958 -12.058 -8.468 1.00 89.00 383 GLY A N 1
ATOM 3018 C CA . GLY A 1 383 ? -12.452 -11.654 -7.158 1.00 89.00 383 GLY A CA 1
ATOM 3019 C C . GLY A 1 383 ? -11.452 -10.495 -7.203 1.00 89.00 383 GLY A C 1
ATOM 3020 O O . GLY A 1 383 ? -10.639 -10.406 -6.283 1.00 89.00 383 GLY A O 1
ATOM 3021 N N . MET A 1 384 ? -11.511 -9.636 -8.235 1.00 95.56 384 MET A N 1
ATOM 3022 C CA . MET A 1 384 ? -10.684 -8.428 -8.373 1.00 95.56 384 MET A CA 1
ATOM 3023 C C . MET A 1 384 ? -10.574 -7.683 -7.035 1.00 95.56 384 MET A C 1
ATOM 3025 O O . MET A 1 384 ? -11.572 -7.478 -6.334 1.00 95.56 384 MET A O 1
ATOM 3029 N N . GLU A 1 385 ? -9.348 -7.343 -6.643 1.00 97.56 385 GLU A N 1
ATOM 3030 C CA . GLU A 1 385 ? -9.095 -6.616 -5.400 1.00 97.56 385 GLU A CA 1
ATOM 3031 C C . GLU A 1 385 ? -9.078 -5.105 -5.632 1.00 97.56 385 GLU A C 1
ATOM 3033 O O . GLU A 1 385 ? -8.682 -4.644 -6.705 1.00 97.56 385 GLU A O 1
ATOM 3038 N N . VAL A 1 386 ? -9.508 -4.353 -4.615 1.00 98.50 386 VAL A N 1
ATOM 3039 C CA . VAL A 1 386 ? -9.452 -2.885 -4.588 1.00 98.50 386 VAL A CA 1
ATOM 3040 C C . VAL A 1 386 ? -8.635 -2.443 -3.394 1.00 98.50 386 VAL A C 1
ATOM 3042 O O . VAL A 1 386 ? -8.958 -2.767 -2.248 1.00 98.50 386 VAL A O 1
ATOM 3045 N N . TRP A 1 387 ? -7.537 -1.751 -3.661 1.00 98.56 387 TRP A N 1
ATOM 3046 C CA . TRP A 1 387 ? -6.587 -1.308 -2.651 1.00 98.56 387 TRP A CA 1
ATOM 3047 C C . TRP A 1 387 ? -6.532 0.215 -2.614 1.00 98.56 387 TRP A C 1
ATOM 3049 O O . TRP A 1 387 ? -6.823 0.889 -3.602 1.00 98.56 387 TRP A O 1
ATOM 3059 N N . THR A 1 388 ? -6.096 0.740 -1.474 1.00 97.94 388 THR A N 1
ATOM 3060 C CA . THR A 1 388 ? -5.477 2.060 -1.430 1.00 97.94 388 THR A CA 1
ATOM 3061 C C . THR A 1 388 ? -4.060 1.931 -0.901 1.00 97.94 388 THR A C 1
ATOM 3063 O O . THR A 1 388 ? -3.821 1.467 0.219 1.00 97.94 388 THR A O 1
ATOM 3066 N N . THR A 1 389 ? -3.093 2.255 -1.748 1.00 98.44 389 THR A N 1
ATOM 3067 C CA . THR A 1 389 ? -1.675 2.123 -1.409 1.00 98.44 389 THR A CA 1
ATOM 3068 C C . THR A 1 389 ? -1.072 3.353 -0.761 1.00 98.44 389 THR A C 1
ATOM 3070 O O . THR A 1 389 ? 0.038 3.265 -0.239 1.00 98.44 389 THR A O 1
ATOM 3073 N N . GLU A 1 390 ? -1.800 4.466 -0.736 1.00 96.88 390 GLU A N 1
ATOM 3074 C CA . GLU A 1 390 ? -1.419 5.662 -0.001 1.00 96.88 390 GLU A CA 1
ATOM 3075 C C . GLU A 1 390 ? -2.653 6.418 0.501 1.00 96.88 390 GLU A C 1
ATOM 3077 O O . GLU A 1 390 ? -3.565 6.777 -0.247 1.00 96.88 390 GLU A O 1
ATOM 3082 N N . THR A 1 391 ? -2.657 6.661 1.806 1.00 96.88 391 THR A N 1
ATOM 3083 C CA . THR A 1 391 ? -3.568 7.551 2.525 1.00 96.88 391 THR A CA 1
ATOM 3084 C C . THR A 1 391 ? -2.928 7.884 3.871 1.00 96.88 391 THR A C 1
ATOM 3086 O O . THR A 1 391 ? -1.998 7.201 4.306 1.00 96.88 391 THR A O 1
ATOM 3089 N N . GLY A 1 392 ? -3.394 8.907 4.577 1.00 96.00 392 GLY A N 1
ATOM 3090 C CA . GLY A 1 392 ? -2.832 9.239 5.879 1.00 96.00 392 GLY A CA 1
ATOM 3091 C C . GLY A 1 392 ? -3.047 10.679 6.294 1.00 96.00 392 GLY A C 1
ATOM 3092 O O . GLY A 1 392 ? -3.865 11.410 5.732 1.00 96.00 392 GLY A O 1
ATOM 3093 N N . TYR A 1 393 ? -2.304 11.065 7.324 1.00 95.88 393 TYR A N 1
ATOM 3094 C CA . TYR A 1 393 ? -2.439 12.348 7.987 1.00 95.88 393 TYR A CA 1
ATOM 3095 C C . TYR A 1 393 ? -1.099 12.861 8.477 1.00 95.88 393 TYR A C 1
ATOM 3097 O O . TYR A 1 393 ? -0.257 12.082 8.923 1.00 95.88 393 TYR A O 1
ATOM 3105 N N . ASP A 1 394 ? -0.953 14.178 8.473 1.00 93.19 394 ASP A N 1
ATOM 3106 C CA . ASP A 1 394 ? 0.301 14.842 8.784 1.00 93.19 394 ASP A CA 1
ATOM 3107 C C . ASP A 1 394 ? 0.228 15.600 10.119 1.00 93.19 394 ASP A C 1
ATOM 3109 O O . ASP A 1 394 ? -0.810 16.161 10.483 1.00 93.19 394 ASP A O 1
ATOM 3113 N N . LEU A 1 395 ? 1.326 15.626 10.873 1.00 93.81 395 LEU A N 1
ATOM 3114 C CA . LEU A 1 395 ? 1.406 16.351 12.147 1.00 93.81 395 LEU A CA 1
ATOM 3115 C C . LE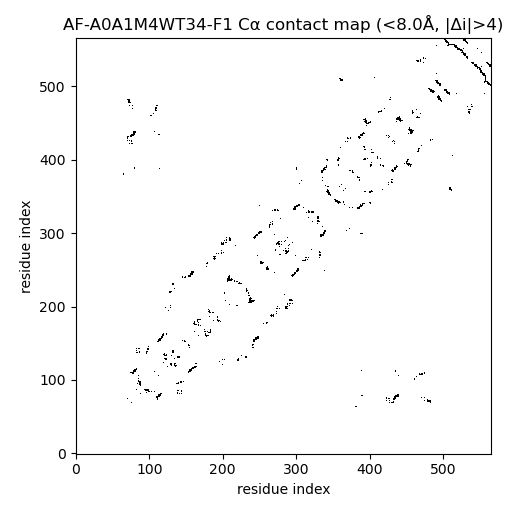U A 1 395 ? 1.906 17.796 11.990 1.00 93.81 395 LEU A C 1
ATOM 3117 O O . LEU A 1 395 ? 1.871 18.569 12.950 1.00 93.81 395 LEU A O 1
ATOM 3121 N N . HIS A 1 396 ? 2.364 18.193 10.801 1.00 89.25 396 HIS A N 1
ATOM 3122 C CA . HIS A 1 396 ? 2.898 19.521 10.558 1.00 89.25 396 HIS A CA 1
ATOM 3123 C C . HIS A 1 396 ? 1.761 20.556 10.479 1.00 89.25 396 HIS A C 1
ATOM 3125 O O . HIS A 1 396 ? 0.870 20.451 9.633 1.00 89.25 396 HIS A O 1
ATOM 3131 N N . PRO A 1 397 ? 1.795 21.646 11.269 1.00 86.50 397 PRO A N 1
ATOM 3132 C CA . PRO A 1 397 ? 0.672 22.587 11.393 1.00 86.50 397 PRO A CA 1
ATOM 3133 C C . PRO A 1 397 ? 0.359 23.392 10.118 1.00 86.50 397 PRO A C 1
ATOM 3135 O O . PRO A 1 397 ? -0.701 24.023 10.023 1.00 86.50 397 PRO A O 1
ATOM 3138 N N . LYS A 1 398 ? 1.275 23.393 9.141 1.00 82.69 398 LYS A N 1
ATOM 3139 C CA . LYS A 1 398 ? 1.086 24.018 7.820 1.00 82.69 398 LYS A CA 1
ATOM 3140 C C . LYS A 1 398 ? 0.697 23.032 6.709 1.00 82.69 398 LYS A C 1
ATOM 3142 O O . LYS A 1 398 ? 0.413 23.491 5.610 1.00 82.69 398 LYS A O 1
ATOM 3147 N N . SER A 1 399 ? 0.711 21.722 6.968 1.00 85.44 399 SER A N 1
ATOM 3148 C CA . SER A 1 399 ? 0.359 20.722 5.955 1.00 85.44 399 SER A CA 1
ATOM 3149 C C . SER A 1 399 ? -1.112 20.858 5.558 1.00 85.44 399 SER A C 1
ATOM 3151 O O . SER A 1 399 ? -1.970 21.055 6.420 1.00 85.44 399 SER A O 1
ATOM 3153 N N . VAL A 1 400 ? -1.425 20.702 4.267 1.00 84.19 400 VAL A N 1
ATOM 3154 C CA . VAL A 1 400 ? -2.826 20.604 3.811 1.00 84.19 400 VAL A CA 1
ATOM 3155 C C . VAL A 1 400 ? -3.493 19.307 4.267 1.00 84.19 400 VAL A C 1
ATOM 3157 O O . VAL A 1 400 ? -4.713 19.209 4.244 1.00 84.19 400 VAL A O 1
ATOM 3160 N N . GLN A 1 401 ? -2.697 18.352 4.747 1.00 89.31 401 GLN A N 1
ATOM 3161 C CA . GLN A 1 401 ? -3.137 17.084 5.312 1.00 89.31 401 GLN A CA 1
ATOM 3162 C C . GLN A 1 401 ? -3.010 17.059 6.848 1.00 89.31 401 GLN A C 1
ATOM 3164 O O . GLN A 1 401 ? -3.029 15.997 7.470 1.00 89.31 401 GLN A O 1
ATOM 3169 N N . LYS A 1 402 ? -2.865 18.231 7.487 1.00 92.12 402 LYS A N 1
ATOM 3170 C CA . LYS A 1 402 ? -2.668 18.319 8.939 1.00 92.12 402 LYS A CA 1
ATOM 3171 C C . LYS A 1 402 ? -3.853 17.782 9.738 1.00 92.12 402 LYS A C 1
ATOM 3173 O O . LYS A 1 402 ? -5.005 18.049 9.397 1.00 92.12 402 LYS A O 1
ATOM 3178 N N . VAL A 1 403 ? -3.571 17.124 10.852 1.00 94.50 403 VAL A N 1
ATOM 3179 C CA . VAL A 1 403 ? -4.576 16.823 11.883 1.00 94.50 403 VAL A CA 1
ATOM 3180 C C . VAL A 1 403 ? -4.886 18.043 12.755 1.00 94.50 403 VAL A C 1
ATOM 3182 O O . VAL A 1 403 ? -4.129 19.016 12.789 1.00 94.50 403 VAL A O 1
ATOM 3185 N N . ILE A 1 404 ? -5.997 17.985 13.492 1.00 94.88 404 ILE A N 1
ATOM 3186 C CA . ILE A 1 404 ? -6.379 18.987 14.499 1.00 94.88 404 ILE A CA 1
ATOM 3187 C C . ILE A 1 404 ? -6.496 18.354 15.886 1.00 94.88 404 ILE A C 1
ATOM 3189 O O . ILE A 1 404 ? -6.673 17.147 16.019 1.00 94.88 404 ILE A O 1
ATOM 3193 N N . ALA A 1 405 ? -6.399 19.166 16.937 1.00 96.12 405 ALA A N 1
ATOM 3194 C CA . ALA A 1 405 ? -6.773 18.718 18.273 1.00 96.12 405 ALA A CA 1
ATOM 3195 C C . ALA A 1 405 ? -8.301 18.617 18.357 1.00 96.12 405 ALA A C 1
ATOM 3197 O O . ALA A 1 405 ? -9.003 19.482 17.828 1.00 96.12 405 ALA A O 1
ATOM 3198 N N . ILE A 1 406 ? -8.802 17.578 19.023 1.00 96.12 406 ILE A N 1
ATOM 3199 C CA . ILE A 1 406 ? -10.234 17.368 19.246 1.00 96.12 406 ILE A CA 1
ATOM 3200 C C . ILE A 1 406 ? -10.458 17.156 20.742 1.00 96.12 406 ILE A C 1
ATOM 3202 O O . ILE A 1 406 ? -9.903 16.228 21.336 1.00 96.12 406 ILE A O 1
ATOM 3206 N N . GLY A 1 407 ? -11.223 18.051 21.370 1.00 95.12 407 GLY A N 1
ATOM 3207 C CA . GLY A 1 407 ? -11.374 18.068 22.824 1.00 95.12 407 GLY A CA 1
ATOM 3208 C C . GLY A 1 407 ? -10.016 18.177 23.524 1.00 95.12 407 GLY A C 1
ATOM 3209 O O . GLY A 1 407 ? -9.242 19.100 23.272 1.00 95.12 407 GLY A O 1
ATOM 3210 N N . SER A 1 408 ? -9.709 17.207 24.388 1.00 95.19 408 SER A N 1
ATOM 3211 C CA . SER A 1 408 ? -8.417 17.101 25.083 1.00 95.19 408 SER A CA 1
ATOM 3212 C C . SER A 1 408 ? -7.372 16.234 24.363 1.00 95.19 408 SER A C 1
ATOM 3214 O O . SER A 1 408 ? -6.274 16.045 24.894 1.00 95.19 408 SER A O 1
ATOM 3216 N N . LYS A 1 409 ? -7.677 15.686 23.178 1.00 96.94 409 LYS A N 1
ATOM 3217 C CA . LYS A 1 409 ? -6.741 14.839 22.424 1.00 96.94 409 LYS A CA 1
ATOM 3218 C C . LYS A 1 409 ? -5.631 15.674 21.794 1.00 96.94 409 LYS A C 1
ATOM 3220 O O . LYS A 1 409 ? -5.872 16.723 21.195 1.00 96.94 409 LYS A O 1
ATOM 3225 N N . SER A 1 410 ? -4.401 15.172 21.892 1.00 96.94 410 SER A N 1
ATOM 3226 C CA . SER A 1 410 ? -3.260 15.720 21.160 1.00 96.94 410 SER A CA 1
ATOM 3227 C C . SER A 1 410 ? -3.390 15.450 19.657 1.00 96.94 410 SER A C 1
ATOM 3229 O O . SER A 1 410 ? -4.126 14.558 19.241 1.00 96.94 410 SER A O 1
ATOM 3231 N N . LEU A 1 411 ? -2.607 16.166 18.842 1.00 97.25 411 LEU A N 1
ATOM 3232 C CA . LEU A 1 411 ? -2.517 15.918 17.396 1.00 97.25 411 LEU A CA 1
ATOM 3233 C C . LEU A 1 411 ? -2.178 14.451 17.085 1.00 97.25 411 LEU A C 1
ATOM 3235 O O . LEU A 1 411 ? -2.801 13.843 16.224 1.00 97.25 411 LEU A O 1
ATOM 3239 N N . GLU A 1 412 ? -1.239 13.860 17.829 1.00 97.69 412 GLU A N 1
ATOM 3240 C CA . GLU A 1 412 ? -0.837 12.458 17.651 1.00 97.69 412 GLU A CA 1
ATOM 3241 C C . GLU A 1 412 ? -1.980 11.475 17.967 1.00 97.69 412 GLU A C 1
ATOM 3243 O O . GLU A 1 412 ? -2.126 10.462 17.286 1.00 97.69 412 GLU A O 1
ATOM 3248 N N . LEU A 1 413 ? -2.820 11.774 18.966 1.00 98.38 413 LEU A N 1
ATOM 3249 C CA . LEU A 1 413 ? -3.991 10.949 19.280 1.00 98.38 413 LEU A CA 1
ATOM 3250 C C . LEU A 1 413 ? -5.096 11.105 18.234 1.00 98.38 413 LEU A C 1
ATOM 3252 O O . LEU A 1 413 ? -5.683 10.101 17.840 1.00 98.38 413 LEU A O 1
ATOM 3256 N N . THR A 1 414 ? -5.335 12.319 17.731 1.00 98.56 414 THR A N 1
ATOM 3257 C CA . THR A 1 414 ? -6.260 12.515 16.605 1.00 98.56 414 THR A CA 1
ATOM 3258 C C . THR A 1 414 ? -5.773 11.775 15.358 1.00 98.56 414 THR A C 1
ATOM 3260 O O . THR A 1 414 ? -6.562 11.096 14.707 1.00 98.56 414 THR A O 1
ATOM 3263 N N . GLN A 1 415 ? -4.472 11.841 15.047 1.00 98.50 415 GLN A N 1
ATOM 3264 C CA . GLN A 1 415 ? -3.870 11.078 13.949 1.00 98.50 415 GLN A CA 1
ATOM 3265 C C . GLN A 1 415 ? -4.114 9.574 14.127 1.00 98.50 415 GLN A C 1
ATOM 3267 O O . GLN A 1 415 ? -4.491 8.897 13.175 1.00 98.50 415 GLN A O 1
ATOM 3272 N N . ALA A 1 416 ? -3.940 9.057 15.345 1.00 98.81 416 ALA A N 1
ATOM 3273 C CA . ALA A 1 416 ? -4.163 7.651 15.656 1.00 98.81 416 ALA A CA 1
ATOM 3274 C C . ALA A 1 416 ? -5.626 7.222 15.468 1.00 98.81 416 ALA A C 1
ATOM 3276 O O . ALA A 1 416 ? -5.879 6.192 14.839 1.00 98.81 416 ALA A O 1
ATOM 3277 N N . ASP A 1 417 ? -6.575 8.017 15.972 1.00 98.75 417 ASP A N 1
ATOM 3278 C CA . ASP A 1 417 ? -8.007 7.764 15.796 1.00 98.75 417 ASP A CA 1
ATOM 3279 C C . ASP A 1 417 ? -8.381 7.762 14.313 1.00 98.75 417 ASP A C 1
ATOM 3281 O O . ASP A 1 417 ? -9.009 6.817 13.840 1.00 98.75 417 ASP A O 1
ATOM 3285 N N . TRP A 1 418 ? -7.976 8.790 13.565 1.00 98.75 418 TRP A N 1
ATOM 3286 C CA . TRP A 1 418 ? -8.336 8.922 12.156 1.00 98.75 418 TRP A CA 1
ATOM 3287 C C . TRP A 1 418 ? -7.699 7.844 11.279 1.00 98.75 418 TRP A C 1
ATOM 3289 O O . TRP A 1 418 ? -8.390 7.284 10.438 1.00 98.75 418 TRP A O 1
ATOM 3299 N N . ILE A 1 419 ? -6.436 7.472 11.509 1.00 98.81 419 ILE A N 1
ATOM 3300 C CA . ILE A 1 419 ? -5.788 6.362 10.788 1.00 98.81 419 ILE A CA 1
ATOM 3301 C C . ILE A 1 419 ? -6.541 5.052 11.004 1.00 98.81 419 ILE A C 1
ATOM 3303 O O . ILE A 1 419 ? -6.871 4.358 10.042 1.00 98.81 419 ILE A O 1
ATOM 3307 N N . LEU A 1 420 ? -6.853 4.715 12.258 1.00 98.88 420 LEU A N 1
ATOM 3308 C CA . LEU A 1 420 ? -7.580 3.485 12.545 1.00 98.88 420 LEU A CA 1
ATOM 3309 C C . LEU A 1 420 ? -9.002 3.527 11.968 1.00 98.88 420 LEU A C 1
ATOM 3311 O O . LEU A 1 420 ? -9.468 2.538 11.402 1.00 98.88 420 LEU A O 1
ATOM 3315 N N . ARG A 1 421 ? -9.686 4.667 12.078 1.00 98.81 421 ARG A N 1
ATOM 3316 C CA . ARG A 1 421 ? -11.017 4.864 11.495 1.00 98.81 421 ARG A CA 1
ATOM 3317 C C . ARG A 1 421 ? -11.007 4.739 9.978 1.00 98.81 421 ARG A C 1
ATOM 3319 O O . ARG A 1 421 ? -11.925 4.128 9.448 1.00 98.81 421 ARG A O 1
ATOM 3326 N N . THR A 1 422 ? -9.951 5.178 9.291 1.00 98.81 422 THR A N 1
ATOM 3327 C CA . THR A 1 422 ? -9.787 4.952 7.847 1.00 98.81 422 THR A CA 1
ATOM 3328 C C . THR A 1 422 ? -9.759 3.459 7.522 1.00 98.81 422 THR A C 1
ATOM 3330 O O . THR A 1 422 ? -10.484 3.026 6.629 1.00 98.81 422 THR A O 1
ATOM 3333 N N . SER A 1 423 ? -9.007 2.639 8.270 1.00 98.69 423 SER A N 1
ATOM 3334 C CA . SER A 1 423 ? -9.020 1.176 8.085 1.00 98.69 423 SER A CA 1
ATOM 3335 C C . SER A 1 423 ? -10.410 0.572 8.301 1.00 98.69 423 SER A C 1
ATOM 3337 O O . SER A 1 423 ? -10.842 -0.272 7.520 1.00 98.69 423 SER A O 1
ATOM 3339 N N . LEU A 1 424 ? -11.109 0.987 9.362 1.00 98.62 424 LEU A N 1
ATOM 3340 C CA . LEU A 1 424 ? -12.433 0.464 9.719 1.00 98.62 424 LEU A CA 1
ATOM 3341 C C . LEU A 1 424 ? -13.509 0.866 8.704 1.00 98.62 424 LEU A C 1
ATOM 3343 O O . LEU A 1 424 ? -14.310 0.031 8.287 1.00 98.62 424 LEU A O 1
ATOM 3347 N N . MET A 1 425 ? -13.495 2.126 8.272 1.00 98.12 425 MET A N 1
ATOM 3348 C CA . MET A 1 425 ? -14.358 2.637 7.215 1.00 98.12 425 MET A CA 1
ATOM 3349 C C . MET A 1 425 ? -14.094 1.867 5.916 1.00 98.12 425 MET A C 1
ATOM 3351 O O . MET A 1 425 ? -15.015 1.312 5.329 1.00 98.12 425 MET A O 1
ATOM 3355 N N . TYR A 1 426 ? -12.841 1.720 5.491 1.00 98.25 426 TYR A N 1
ATOM 3356 C CA . TYR A 1 426 ? -12.537 0.981 4.267 1.00 98.25 426 TYR A CA 1
ATOM 3357 C C . TYR A 1 426 ? -12.853 -0.517 4.337 1.00 98.25 426 TYR A C 1
ATOM 3359 O O . TYR A 1 426 ? -13.236 -1.093 3.319 1.00 98.25 426 TYR A O 1
ATOM 3367 N N . ALA A 1 427 ? -12.806 -1.137 5.521 1.00 97.94 427 ALA A N 1
ATOM 3368 C CA . ALA A 1 427 ? -13.346 -2.482 5.714 1.00 97.94 427 ALA A CA 1
ATOM 3369 C C . ALA A 1 427 ? -14.856 -2.537 5.412 1.00 97.94 427 ALA A C 1
ATOM 3371 O O . ALA A 1 427 ? -15.309 -3.459 4.730 1.00 97.94 427 ALA A O 1
ATOM 3372 N N . ARG A 1 428 ? -15.618 -1.539 5.889 1.00 96.94 428 ARG A N 1
ATOM 3373 C CA . ARG A 1 428 ? -17.067 -1.391 5.657 1.00 96.94 428 ARG A CA 1
ATOM 3374 C C . ARG A 1 428 ? -17.396 -1.211 4.175 1.00 96.94 428 ARG A C 1
ATOM 3376 O O . ARG A 1 428 ? -18.324 -1.842 3.680 1.00 96.94 428 ARG A O 1
ATOM 3383 N N . HIS A 1 429 ? -16.591 -0.418 3.468 1.00 97.25 429 HIS A N 1
ATOM 3384 C CA . HIS A 1 429 ? -16.745 -0.160 2.030 1.00 97.25 429 HIS A CA 1
ATOM 3385 C C . HIS A 1 429 ? -16.115 -1.242 1.134 1.00 97.25 429 HIS A C 1
ATOM 3387 O O . HIS A 1 429 ? -16.222 -1.186 -0.086 1.00 97.25 429 HIS A O 1
ATOM 3393 N N . GLY A 1 430 ? -15.508 -2.283 1.715 1.00 97.00 430 GLY A N 1
ATOM 3394 C CA . GLY A 1 430 ? -15.086 -3.479 0.985 1.00 97.00 430 GLY A CA 1
ATOM 3395 C C . GLY A 1 430 ? -13.731 -3.388 0.282 1.00 97.00 430 GLY A C 1
ATOM 3396 O O . GLY A 1 430 ? -13.491 -4.180 -0.630 1.00 97.00 430 GLY A O 1
ATOM 3397 N N . LEU A 1 431 ? -12.850 -2.473 0.696 1.00 98.06 431 LEU A N 1
ATOM 3398 C CA . LEU A 1 431 ? -11.447 -2.498 0.270 1.00 98.06 431 LEU A CA 1
ATOM 3399 C C . LEU A 1 431 ? -10.735 -3.729 0.830 1.00 98.06 431 LEU A C 1
ATOM 3401 O O . LEU A 1 431 ? -11.051 -4.216 1.915 1.00 98.06 431 LEU A O 1
ATOM 3405 N N . ASP A 1 432 ? -9.730 -4.196 0.095 1.00 98.00 432 ASP A N 1
ATOM 3406 C CA . ASP A 1 432 ? -8.957 -5.388 0.436 1.00 98.00 432 ASP A CA 1
ATOM 3407 C C . ASP A 1 432 ? -7.653 -5.079 1.165 1.00 98.00 432 ASP A C 1
ATOM 3409 O O . ASP A 1 432 ? -7.205 -5.886 1.981 1.00 98.00 432 ASP A O 1
ATOM 3413 N N . ARG A 1 433 ? -7.039 -3.924 0.874 1.00 98.25 433 ARG A N 1
ATOM 3414 C CA . ARG A 1 433 ? -5.805 -3.460 1.520 1.00 98.25 433 ARG A CA 1
ATOM 3415 C C . ARG A 1 433 ? -5.748 -1.947 1.644 1.00 98.25 433 ARG A C 1
ATOM 3417 O O . ARG A 1 433 ? -6.220 -1.225 0.768 1.00 98.25 433 ARG A O 1
ATOM 3424 N N . VAL A 1 434 ? -5.096 -1.500 2.714 1.00 98.69 434 VAL A N 1
ATOM 3425 C CA . VAL A 1 434 ? -4.788 -0.092 2.991 1.00 98.69 434 VAL A CA 1
ATOM 3426 C C . VAL A 1 434 ? -3.322 -0.002 3.391 1.00 98.69 434 VAL A C 1
ATOM 3428 O O . VAL A 1 434 ? -2.882 -0.758 4.262 1.00 98.69 434 VAL A O 1
ATOM 3431 N N . PHE A 1 435 ? -2.580 0.920 2.782 1.00 98.81 435 PHE A N 1
ATOM 3432 C CA . PHE A 1 435 ? -1.222 1.268 3.186 1.00 98.81 435 PHE A CA 1
ATOM 3433 C C . PHE A 1 435 ? -1.151 2.749 3.549 1.00 98.81 435 PHE A C 1
ATOM 3435 O O . PHE A 1 435 ? -1.471 3.622 2.744 1.00 98.81 435 PHE A O 1
ATOM 3442 N N . PHE A 1 436 ? -0.721 3.033 4.775 1.00 98.75 436 PHE A N 1
ATOM 3443 C CA . PHE A 1 436 ? -0.608 4.401 5.261 1.00 98.75 436 PHE A CA 1
ATOM 3444 C C . PHE A 1 436 ? 0.703 5.044 4.808 1.00 98.75 436 PHE A C 1
ATOM 3446 O O . PHE A 1 436 ? 1.745 4.392 4.799 1.00 98.75 436 PHE A O 1
ATOM 3453 N N . TYR A 1 437 ? 0.671 6.315 4.427 1.00 96.31 437 TYR A N 1
ATOM 3454 C CA . TYR A 1 437 ? 1.861 7.136 4.231 1.00 96.31 437 TYR A CA 1
ATOM 3455 C C . TYR A 1 437 ? 2.140 7.870 5.553 1.00 96.31 437 TYR A C 1
ATOM 3457 O O . TYR A 1 437 ? 1.320 8.677 5.982 1.00 96.31 437 TYR A O 1
ATOM 3465 N N . GLN A 1 438 ? 3.222 7.578 6.279 1.00 94.94 438 GLN A N 1
ATOM 3466 C CA . GLN A 1 438 ? 4.296 6.606 5.994 1.00 94.94 438 GLN A CA 1
ATOM 3467 C C . GLN A 1 438 ? 4.972 6.114 7.288 1.00 94.94 438 GLN A C 1
ATOM 3469 O O . GLN A 1 438 ? 4.569 6.489 8.388 1.00 94.94 438 GLN A O 1
ATOM 3474 N N . MET A 1 439 ? 5.976 5.234 7.199 1.00 97.62 439 MET A N 1
ATOM 3475 C CA . MET A 1 439 ? 6.611 4.641 8.381 1.00 97.62 439 MET A CA 1
ATOM 3476 C C . MET A 1 439 ? 7.346 5.686 9.235 1.00 97.62 439 MET A C 1
ATOM 3478 O O . MET A 1 439 ? 6.997 5.861 10.404 1.00 97.62 439 MET A O 1
ATOM 3482 N N . PHE A 1 440 ? 8.321 6.396 8.671 1.00 96.06 440 PHE A N 1
ATOM 3483 C CA . PHE A 1 440 ? 9.047 7.482 9.340 1.00 96.06 440 PHE A CA 1
ATOM 3484 C C . PHE A 1 440 ? 8.680 8.833 8.725 1.00 96.06 440 PHE A C 1
ATOM 3486 O O . PHE A 1 440 ? 8.233 8.892 7.588 1.00 96.06 440 PHE A O 1
ATOM 3493 N N . ASP A 1 441 ? 8.866 9.916 9.479 1.00 93.12 441 ASP A N 1
ATOM 3494 C CA . ASP A 1 441 ? 8.827 11.263 8.900 1.00 93.12 441 ASP A CA 1
ATOM 3495 C C . ASP A 1 441 ? 9.913 11.408 7.824 1.00 93.12 441 ASP A C 1
ATOM 3497 O O . ASP A 1 441 ? 10.967 10.763 7.900 1.00 93.12 441 ASP A O 1
ATOM 3501 N N . ASP A 1 442 ? 9.682 12.300 6.864 1.00 82.75 442 ASP A N 1
ATOM 3502 C CA . ASP A 1 442 ? 10.726 12.696 5.926 1.00 82.75 442 ASP A CA 1
ATOM 3503 C C . ASP A 1 442 ? 11.853 13.417 6.691 1.00 82.75 442 ASP A C 1
ATOM 3505 O O . ASP A 1 442 ? 11.611 14.244 7.575 1.00 82.75 442 ASP A O 1
ATOM 3509 N N . LYS A 1 443 ? 13.112 13.107 6.364 1.00 64.19 443 LYS A N 1
ATOM 3510 C CA . LYS A 1 443 ? 14.292 13.728 6.987 1.00 64.19 443 LYS A CA 1
ATOM 3511 C C . LYS A 1 443 ? 14.356 15.232 6.708 1.00 64.19 443 LYS A C 1
ATOM 3513 O O . LYS A 1 443 ? 14.938 15.962 7.514 1.00 64.19 443 LYS A O 1
ATOM 3518 N N . ASP A 1 444 ? 13.732 15.679 5.618 1.00 52.50 444 ASP A N 1
ATOM 3519 C CA . ASP A 1 444 ? 13.619 17.086 5.239 1.00 52.50 444 ASP A CA 1
ATOM 3520 C C . ASP A 1 444 ? 12.359 17.776 5.774 1.00 52.50 444 ASP A C 1
ATOM 3522 O O . ASP A 1 444 ? 12.164 18.955 5.482 1.00 52.50 444 ASP A O 1
ATOM 3526 N N . ALA A 1 445 ? 11.591 17.126 6.666 1.00 50.50 445 ALA A N 1
ATOM 3527 C CA . ALA A 1 445 ? 10.481 17.718 7.419 1.00 50.50 445 ALA A CA 1
ATOM 3528 C C . ALA A 1 445 ? 10.953 18.788 8.426 1.00 50.50 445 ALA A C 1
ATOM 3530 O O . ALA A 1 445 ? 10.663 18.770 9.625 1.00 50.50 445 ALA A O 1
ATOM 3531 N N . LYS A 1 446 ? 11.716 19.769 7.950 1.00 46.22 446 LYS A N 1
ATOM 3532 C CA . LYS A 1 446 ? 11.998 21.011 8.642 1.00 46.22 446 LYS A CA 1
ATOM 3533 C C . LYS A 1 446 ? 10.653 21.692 8.839 1.00 46.22 446 LYS A C 1
ATOM 3535 O O . LYS A 1 446 ? 9.967 22.029 7.875 1.00 46.22 446 LYS A O 1
ATOM 3540 N N . LEU A 1 447 ? 10.345 21.972 10.104 1.00 47.59 447 LEU A N 1
ATOM 3541 C CA . LEU A 1 447 ? 9.133 22.614 10.642 1.00 47.59 447 LEU A CA 1
ATOM 3542 C C . LEU A 1 447 ? 8.718 23.957 9.981 1.00 47.59 447 LEU A C 1
ATOM 3544 O O . LEU A 1 447 ? 7.762 24.605 10.407 1.00 47.59 447 LEU A O 1
ATOM 3548 N N . ASN A 1 448 ? 9.440 24.419 8.958 1.00 40.28 448 ASN A N 1
ATOM 3549 C CA . ASN A 1 448 ? 9.322 25.754 8.395 1.00 40.28 448 ASN A CA 1
ATOM 3550 C C . ASN A 1 448 ? 8.814 25.799 6.946 1.00 40.28 448 ASN A C 1
ATOM 3552 O O . ASN A 1 448 ? 8.245 26.834 6.586 1.00 40.28 448 ASN A O 1
ATOM 3556 N N . ALA A 1 449 ? 8.930 24.730 6.145 1.00 43.69 449 ALA A N 1
ATOM 3557 C CA . ALA A 1 449 ? 8.666 24.802 4.699 1.00 43.69 449 ALA A CA 1
ATOM 3558 C C . ALA A 1 449 ? 7.195 24.602 4.284 1.00 43.69 449 ALA A C 1
ATOM 3560 O O . ALA A 1 449 ? 6.828 24.954 3.170 1.00 43.69 449 ALA A O 1
ATOM 3561 N N . GLY A 1 450 ? 6.321 24.105 5.168 1.00 48.72 450 GLY A N 1
ATOM 3562 C CA . GLY A 1 450 ? 4.938 23.807 4.765 1.00 48.72 450 GLY A CA 1
ATOM 3563 C C . GLY A 1 450 ? 4.832 22.662 3.756 1.00 48.72 450 GLY A C 1
ATOM 3564 O O . GLY A 1 450 ? 3.833 22.568 3.047 1.00 48.72 450 GLY A O 1
ATOM 3565 N N . GLU A 1 451 ? 5.850 21.801 3.710 1.00 58.69 451 GLU A N 1
ATOM 3566 C CA . GLU A 1 451 ? 5.851 20.582 2.913 1.00 58.69 451 GLU A CA 1
ATOM 3567 C C . GLU A 1 451 ? 4.709 19.682 3.376 1.00 58.69 451 GLU A C 1
ATOM 3569 O O . GLU A 1 451 ? 4.533 19.393 4.563 1.00 58.69 451 GLU A O 1
ATOM 3574 N N . THR A 1 452 ? 3.865 19.316 2.420 1.00 68.00 452 THR A N 1
ATOM 3575 C CA . THR A 1 452 ? 2.776 18.379 2.669 1.00 68.00 452 THR A CA 1
ATOM 3576 C C . THR A 1 452 ? 3.408 17.000 2.847 1.00 68.00 452 THR A C 1
ATOM 3578 O O . THR A 1 452 ? 4.297 16.645 2.083 1.00 68.00 452 THR A O 1
ATOM 3581 N N . PHE A 1 453 ? 2.968 16.246 3.856 1.00 82.88 453 PHE A N 1
ATOM 3582 C CA . PHE A 1 453 ? 3.370 14.858 4.148 1.00 82.88 453 PHE A CA 1
ATOM 3583 C C . PHE A 1 453 ? 4.716 14.625 4.867 1.00 82.88 453 PHE A C 1
ATOM 3585 O O . PHE A 1 453 ? 5.015 13.485 5.239 1.00 82.88 453 PHE A O 1
ATOM 3592 N N . GLY A 1 454 ? 5.506 15.671 5.136 1.00 85.25 454 GLY A N 1
ATOM 3593 C CA . GLY A 1 454 ? 6.809 15.527 5.800 1.00 85.25 454 GLY A CA 1
ATOM 3594 C C . GLY A 1 454 ? 6.732 14.961 7.227 1.00 85.25 454 GLY A C 1
ATOM 3595 O O . GLY A 1 454 ? 7.615 14.215 7.638 1.00 85.25 454 GLY A O 1
ATOM 3596 N N . ALA A 1 455 ? 5.660 15.244 7.974 1.00 92.31 455 ALA A N 1
ATOM 3597 C CA . ALA A 1 455 ? 5.463 14.787 9.353 1.00 92.31 455 ALA A CA 1
ATOM 3598 C C . ALA A 1 455 ? 4.343 13.732 9.471 1.00 92.31 455 ALA A C 1
ATOM 3600 O O . ALA A 1 455 ? 3.582 13.720 10.445 1.00 92.31 455 ALA A O 1
ATOM 3601 N N . SER A 1 456 ? 4.198 12.882 8.449 1.00 94.56 456 SER A N 1
ATOM 3602 C CA . SER A 1 456 ? 3.180 11.820 8.379 1.00 94.56 456 SER A CA 1
ATOM 3603 C C . SER A 1 456 ? 3.654 10.466 8.926 1.00 94.56 456 SER A C 1
ATOM 3605 O O . SER A 1 456 ? 2.920 9.481 8.865 1.00 94.56 456 SER A O 1
ATOM 3607 N N . GLY A 1 457 ? 4.868 10.388 9.477 1.00 96.56 457 GLY A N 1
ATOM 3608 C CA . GLY A 1 457 ? 5.439 9.167 10.034 1.00 96.56 457 GLY A CA 1
ATOM 3609 C C . GLY A 1 457 ? 4.588 8.572 11.157 1.00 96.56 457 GLY A C 1
ATOM 3610 O O . GLY A 1 457 ? 4.090 9.295 12.024 1.00 96.56 457 GLY A O 1
ATOM 3611 N N . LEU A 1 458 ? 4.452 7.247 11.205 1.00 98.50 458 LEU A N 1
ATOM 3612 C CA . LEU A 1 458 ? 3.752 6.549 12.297 1.00 98.50 458 LEU A CA 1
ATOM 3613 C C . LEU A 1 458 ? 4.705 6.016 13.372 1.00 98.50 458 LEU A C 1
ATOM 3615 O O . LEU A 1 458 ? 4.272 5.558 14.434 1.00 98.50 458 LEU A O 1
ATOM 3619 N N . VAL A 1 459 ? 6.011 6.087 13.126 1.00 97.69 459 VAL A N 1
ATOM 3620 C CA . VAL A 1 459 ? 7.053 5.738 14.088 1.00 97.69 459 VAL A CA 1
ATOM 3621 C C . VAL A 1 459 ? 8.183 6.769 14.087 1.00 97.69 459 VAL A C 1
ATOM 3623 O O . VAL A 1 459 ? 8.353 7.571 13.175 1.00 97.69 459 VAL A O 1
ATOM 3626 N N . THR A 1 460 ? 8.979 6.735 15.150 1.00 95.31 460 THR A N 1
ATOM 3627 C CA . THR A 1 460 ? 10.263 7.432 15.281 1.00 95.31 460 THR A CA 1
ATOM 3628 C C . THR A 1 460 ? 11.348 6.391 15.539 1.00 95.31 460 THR A C 1
ATOM 3630 O O . THR A 1 460 ? 11.036 5.258 15.900 1.00 95.31 460 THR A O 1
ATOM 3633 N N . LEU A 1 461 ? 12.632 6.752 15.433 1.00 90.81 461 LEU A N 1
ATOM 3634 C CA . LEU A 1 461 ? 13.721 5.811 15.746 1.00 90.81 461 LEU A CA 1
ATOM 3635 C C . LEU A 1 461 ? 13.653 5.255 17.177 1.00 90.81 461 LEU A C 1
ATOM 3637 O O . LEU A 1 461 ? 14.132 4.153 17.424 1.00 90.81 461 LEU A O 1
ATOM 3641 N N . ALA A 1 462 ? 13.081 6.015 18.114 1.00 91.94 462 ALA A N 1
ATOM 3642 C CA . ALA A 1 462 ? 13.003 5.627 19.517 1.00 91.94 462 ALA A CA 1
ATOM 3643 C C . ALA A 1 462 ? 11.769 4.772 19.841 1.00 91.94 462 ALA A C 1
ATOM 3645 O O . ALA A 1 462 ? 11.821 3.950 20.754 1.00 91.94 462 ALA A O 1
ATOM 3646 N N . LYS A 1 463 ? 10.643 4.999 19.154 1.00 95.88 463 LYS A N 1
ATOM 3647 C CA . LYS A 1 463 ? 9.351 4.403 19.519 1.00 95.88 463 LYS A CA 1
ATOM 3648 C C . LYS A 1 463 ? 8.314 4.477 18.404 1.00 95.88 463 LYS A C 1
ATOM 3650 O O . LYS A 1 463 ? 8.394 5.326 17.515 1.00 95.88 463 LYS A O 1
ATOM 3655 N N . ARG A 1 464 ? 7.271 3.660 18.545 1.00 98.00 464 ARG A N 1
ATOM 3656 C CA . ARG A 1 464 ? 5.993 3.846 17.849 1.00 98.00 464 ARG A CA 1
ATOM 3657 C C . ARG A 1 464 ? 5.321 5.147 18.299 1.00 98.00 464 ARG A C 1
ATOM 3659 O O . ARG A 1 464 ? 5.468 5.547 19.456 1.00 98.00 464 ARG A O 1
ATOM 3666 N N . ARG A 1 465 ? 4.603 5.801 17.383 1.00 98.38 465 ARG A N 1
ATOM 3667 C CA . ARG A 1 465 ? 3.580 6.795 17.737 1.00 98.38 465 ARG A CA 1
ATOM 3668 C C . ARG A 1 465 ? 2.258 6.083 18.020 1.00 98.38 465 ARG A C 1
ATOM 3670 O O . ARG A 1 465 ? 2.081 4.914 17.667 1.00 98.38 465 ARG A O 1
ATOM 3677 N N . SER A 1 466 ? 1.320 6.821 18.598 1.00 98.56 466 SER A N 1
ATOM 3678 C CA . SER A 1 466 ? -0.007 6.341 18.998 1.00 98.56 466 SER A CA 1
ATOM 3679 C C . SER A 1 466 ? -0.744 5.616 17.862 1.00 98.56 466 SER A C 1
ATOM 3681 O O . SER A 1 466 ? -1.360 4.580 18.095 1.00 98.56 466 SER A O 1
ATOM 3683 N N . ALA A 1 467 ? -0.608 6.085 16.616 1.00 98.62 467 ALA A N 1
ATOM 3684 C CA . ALA A 1 467 ? -1.190 5.424 15.447 1.00 98.62 467 ALA A CA 1
ATOM 3685 C C . ALA A 1 467 ? -0.645 4.001 15.232 1.00 98.62 467 ALA A C 1
ATOM 3687 O O . ALA A 1 467 ? -1.416 3.058 15.066 1.00 98.62 467 ALA A O 1
ATOM 3688 N N . ALA A 1 468 ? 0.676 3.812 15.293 1.00 98.81 468 ALA A N 1
ATOM 3689 C CA . ALA A 1 468 ? 1.282 2.488 15.156 1.00 98.81 468 ALA A CA 1
ATOM 3690 C C . ALA A 1 468 ? 0.961 1.570 16.351 1.00 98.81 468 ALA A C 1
ATOM 3692 O O . ALA A 1 468 ? 0.818 0.361 16.160 1.00 98.81 468 ALA A O 1
ATOM 3693 N N . ASP A 1 469 ? 0.792 2.116 17.563 1.00 98.81 469 ASP A N 1
ATOM 3694 C CA . ASP A 1 469 ? 0.280 1.345 18.705 1.00 98.81 469 ASP A CA 1
ATOM 3695 C C . ASP A 1 469 ? -1.149 0.845 18.448 1.00 98.81 469 ASP A C 1
ATOM 3697 O O . ASP A 1 469 ? -1.438 -0.330 18.679 1.00 98.81 469 ASP A O 1
ATOM 3701 N N . TYR A 1 470 ? -2.031 1.703 17.927 1.00 98.81 470 TYR A N 1
ATOM 3702 C CA . TYR A 1 470 ? -3.419 1.342 17.626 1.00 98.81 470 TYR A CA 1
ATOM 3703 C C . TYR A 1 470 ? -3.497 0.252 16.556 1.00 98.81 470 TYR A C 1
ATOM 3705 O O . TYR A 1 470 ? -4.170 -0.759 16.761 1.00 98.81 470 TYR A O 1
ATOM 3713 N N . LEU A 1 471 ? -2.756 0.406 15.454 1.00 98.81 471 LEU A N 1
ATOM 3714 C CA . LEU A 1 471 ? -2.704 -0.598 14.389 1.00 98.81 471 LEU A CA 1
ATOM 3715 C C . LEU A 1 471 ? -2.159 -1.943 14.901 1.00 98.81 471 LEU A C 1
ATOM 3717 O O . LEU A 1 471 ? -2.753 -2.987 14.626 1.00 98.81 471 LEU A O 1
ATOM 3721 N N . LEU A 1 472 ? -1.096 -1.936 15.716 1.00 98.81 472 LEU A N 1
ATOM 3722 C CA . LEU A 1 472 ? -0.548 -3.151 16.329 1.00 98.81 472 LEU A CA 1
ATOM 3723 C C . LEU A 1 472 ? -1.569 -3.843 17.244 1.00 98.81 472 LEU A C 1
ATOM 3725 O O . LEU A 1 472 ? -1.744 -5.062 17.164 1.00 98.81 472 LEU A O 1
ATOM 3729 N N . GLN A 1 473 ? -2.230 -3.079 18.115 1.00 98.88 473 GLN A N 1
ATOM 3730 C CA . GLN A 1 473 ? -3.229 -3.588 19.056 1.00 98.88 473 GLN A CA 1
ATOM 3731 C C . GLN A 1 473 ? -4.420 -4.211 18.325 1.00 98.88 473 GLN A C 1
ATOM 3733 O O . GLN A 1 473 ? -4.814 -5.339 18.633 1.00 98.88 473 GLN A O 1
ATOM 3738 N N . VAL A 1 474 ? -4.955 -3.517 17.318 1.00 98.56 474 VAL A N 1
ATOM 3739 C CA . VAL A 1 474 ? -6.065 -4.015 16.498 1.00 98.56 474 VAL A CA 1
ATOM 3740 C C . VAL A 1 474 ? -5.645 -5.246 15.715 1.00 98.56 474 VAL A C 1
ATOM 3742 O O . VAL A 1 474 ? -6.378 -6.227 15.706 1.00 98.56 474 VAL A O 1
ATOM 3745 N N . ARG A 1 475 ? -4.446 -5.279 15.131 1.00 97.19 475 ARG A N 1
ATOM 3746 C CA . ARG A 1 475 ? -3.972 -6.468 14.414 1.00 97.19 475 ARG A CA 1
ATOM 3747 C C . ARG A 1 475 ? -3.814 -7.677 15.341 1.00 97.19 475 ARG A C 1
ATOM 3749 O O . ARG A 1 475 ? -4.160 -8.786 14.945 1.00 97.19 475 ARG A O 1
ATOM 3756 N N . LYS A 1 476 ? -3.335 -7.489 16.577 1.00 97.94 476 LYS A N 1
ATOM 3757 C CA . LYS A 1 476 ? -3.234 -8.574 17.573 1.00 97.94 476 LYS A CA 1
ATOM 3758 C C . LYS A 1 476 ? -4.605 -9.106 18.002 1.00 97.94 476 LYS A C 1
ATOM 3760 O O . LYS A 1 476 ? -4.762 -10.316 18.126 1.00 97.94 476 LYS A O 1
ATOM 3765 N N . LEU A 1 477 ? -5.581 -8.225 18.227 1.00 98.06 477 LEU A N 1
ATOM 3766 C CA . LEU A 1 477 ? -6.925 -8.616 18.669 1.00 98.06 477 LEU A CA 1
ATOM 3767 C C . LEU A 1 477 ? -7.786 -9.163 17.519 1.00 98.06 477 LEU A C 1
ATOM 3769 O O . LEU A 1 477 ? -8.508 -10.146 17.681 1.00 98.06 477 LEU A O 1
ATOM 3773 N N . MET A 1 478 ? -7.726 -8.494 16.371 1.00 96.56 478 MET A N 1
ATOM 3774 C CA . MET A 1 478 ? -8.698 -8.599 15.288 1.00 96.56 478 MET A CA 1
ATOM 3775 C C . MET A 1 478 ? -8.109 -9.019 13.946 1.00 96.56 478 MET A C 1
ATOM 3777 O O . MET A 1 478 ? -8.860 -9.079 12.983 1.00 96.56 478 MET A O 1
ATOM 3781 N N . GLY A 1 479 ? -6.813 -9.326 13.840 1.00 97.25 479 GLY A N 1
ATOM 3782 C CA . GLY A 1 479 ? -6.140 -9.508 12.548 1.00 97.25 479 GLY A CA 1
ATOM 3783 C C . GLY A 1 479 ? -6.840 -10.464 11.573 1.00 97.25 479 GLY A C 1
ATOM 3784 O O . GLY A 1 479 ? -6.845 -10.199 10.378 1.00 97.25 479 GLY A O 1
ATOM 3785 N N . GLU A 1 480 ? -7.483 -11.518 12.081 1.00 97.75 480 GLU A N 1
ATOM 3786 C CA . GLU A 1 480 ? -8.211 -12.529 11.295 1.00 97.75 480 GLU A CA 1
ATOM 3787 C C . GLU A 1 480 ? -9.721 -12.267 11.156 1.00 97.75 480 GLU A C 1
ATOM 3789 O O . GLU A 1 480 ? -10.417 -12.994 10.444 1.00 97.75 480 GLU A O 1
ATOM 3794 N N . TYR A 1 481 ? -10.245 -11.244 11.830 1.00 98.38 481 TYR A N 1
ATOM 3795 C CA . TYR A 1 481 ? -11.639 -10.844 11.701 1.00 98.38 481 TYR A CA 1
ATOM 3796 C C . TYR A 1 481 ? -11.874 -10.121 10.376 1.00 98.38 481 TYR A C 1
ATOM 3798 O O . TYR A 1 481 ? -10.990 -9.442 9.849 1.00 98.38 481 TYR A O 1
ATOM 3806 N N . ARG A 1 482 ? -13.098 -10.245 9.865 1.00 98.19 482 ARG A N 1
ATOM 3807 C CA . ARG A 1 482 ? -13.568 -9.593 8.638 1.00 98.19 482 ARG A CA 1
ATOM 3808 C C . ARG A 1 482 ? -14.841 -8.815 8.932 1.00 98.19 482 ARG A C 1
ATOM 3810 O O . ARG A 1 482 ? -15.654 -9.277 9.739 1.00 98.19 482 ARG A O 1
ATOM 3817 N N . TYR A 1 483 ? -15.008 -7.657 8.298 1.00 97.88 483 TYR A N 1
ATOM 3818 C CA . TYR A 1 483 ? -16.260 -6.905 8.378 1.00 97.88 483 TYR A CA 1
ATOM 3819 C C . TYR A 1 483 ? -17.426 -7.790 7.914 1.00 97.88 483 TYR A C 1
ATOM 3821 O O . TYR A 1 483 ? -17.299 -8.539 6.943 1.00 97.88 483 TYR A O 1
ATOM 3829 N N . SER A 1 484 ? -18.545 -7.738 8.638 1.00 96.94 484 SER A N 1
ATOM 3830 C CA . SER A 1 484 ? -19.760 -8.485 8.308 1.00 96.94 484 SER A CA 1
ATOM 3831 C C . SER A 1 484 ? -20.919 -7.562 7.963 1.00 96.94 484 SER A C 1
ATOM 3833 O O . SER A 1 484 ? -21.546 -7.765 6.928 1.00 96.94 484 SER A O 1
ATOM 3835 N N . ARG A 1 485 ? -21.248 -6.615 8.846 1.00 97.00 485 ARG A N 1
ATOM 3836 C CA . ARG A 1 485 ? -22.365 -5.678 8.665 1.00 97.00 485 ARG A CA 1
ATOM 3837 C C . ARG A 1 485 ? -22.292 -4.533 9.666 1.00 97.00 485 ARG A C 1
ATOM 3839 O O . ARG A 1 485 ? -21.705 -4.693 10.736 1.00 97.00 485 ARG A O 1
ATOM 3846 N N . THR A 1 486 ? -22.995 -3.456 9.363 1.00 98.25 486 THR A N 1
ATOM 3847 C CA . THR A 1 486 ? -23.279 -2.346 10.274 1.00 98.25 486 THR A CA 1
ATOM 3848 C C . THR A 1 486 ? -24.675 -2.552 10.864 1.00 98.25 486 THR A C 1
ATOM 3850 O O . THR A 1 486 ? -25.590 -2.986 10.163 1.00 98.25 486 THR A O 1
ATOM 3853 N N . ILE A 1 487 ? -24.828 -2.357 12.175 1.00 98.12 487 ILE A N 1
ATOM 3854 C CA . ILE A 1 487 ? -26.110 -2.525 12.889 1.00 98.12 487 ILE A CA 1
ATOM 3855 C C . ILE A 1 487 ? -26.647 -1.217 13.477 1.00 98.12 487 ILE A C 1
ATOM 3857 O O . ILE A 1 487 ? -27.760 -1.207 13.993 1.00 98.12 487 ILE A O 1
ATOM 3861 N N . ASN A 1 488 ? -25.861 -0.142 13.416 1.00 98.50 488 ASN A N 1
ATOM 3862 C CA . ASN A 1 488 ? -26.269 1.220 13.736 1.00 98.50 488 ASN A CA 1
ATOM 3863 C C . ASN A 1 488 ? -25.335 2.200 13.014 1.00 98.50 488 ASN A C 1
ATOM 3865 O O . ASN A 1 488 ? -24.138 1.928 12.937 1.00 98.50 488 ASN A O 1
ATOM 3869 N N . GLU A 1 489 ? -25.874 3.310 12.514 1.00 96.19 489 GLU A N 1
ATOM 3870 C CA . GLU A 1 489 ? -25.125 4.287 11.705 1.00 96.19 489 GLU A CA 1
ATOM 3871 C C . GLU A 1 489 ? -24.541 5.441 12.538 1.00 96.19 489 GLU A C 1
ATOM 3873 O O . GLU A 1 489 ? -23.473 5.951 12.214 1.00 96.19 489 GLU A O 1
ATOM 3878 N N . ASP A 1 490 ? -25.195 5.843 13.635 1.00 96.81 490 ASP A N 1
ATOM 3879 C CA . ASP A 1 490 ? -24.690 6.892 14.533 1.00 96.81 490 ASP A CA 1
ATOM 3880 C C . ASP A 1 490 ? -25.107 6.618 15.997 1.00 96.81 490 ASP A C 1
ATOM 3882 O O . ASP A 1 490 ? -26.309 6.585 16.278 1.00 96.81 490 ASP A O 1
ATOM 3886 N N . PRO A 1 491 ? -24.165 6.296 16.911 1.00 98.19 491 PRO A N 1
ATOM 3887 C CA . PRO A 1 491 ? -22.760 6.024 16.621 1.00 98.19 491 PRO A CA 1
ATOM 3888 C C . PRO A 1 491 ? -22.645 4.798 15.710 1.00 98.19 491 PRO A C 1
ATOM 3890 O O . PRO A 1 491 ? -23.473 3.889 15.781 1.00 98.19 491 PRO A O 1
ATOM 3893 N N . VAL A 1 492 ? -21.606 4.722 14.885 1.00 98.62 492 VAL A N 1
ATOM 3894 C CA . VAL A 1 492 ? -21.418 3.538 14.047 1.00 98.62 492 VAL A CA 1
ATOM 3895 C C . VAL A 1 492 ? -21.186 2.325 14.937 1.00 98.62 492 VAL A C 1
ATOM 3897 O O . VAL A 1 492 ? -20.333 2.356 15.828 1.00 98.62 492 VAL A O 1
ATOM 3900 N N . VAL A 1 493 ? -21.932 1.251 14.677 1.00 98.75 493 VAL A N 1
ATOM 3901 C CA . VAL A 1 493 ? -21.728 -0.057 15.298 1.00 98.75 493 VAL A CA 1
ATOM 3902 C C . VAL A 1 493 ? -21.550 -1.111 14.221 1.00 98.75 493 VAL A C 1
ATOM 3904 O O . VAL A 1 493 ? -22.515 -1.590 13.622 1.00 98.75 493 VAL A O 1
ATOM 3907 N N . ASP A 1 494 ? -20.302 -1.508 14.015 1.00 98.56 494 ASP A N 1
ATOM 3908 C CA . ASP A 1 494 ? -19.930 -2.535 13.052 1.00 98.56 494 ASP A CA 1
ATOM 3909 C C . ASP A 1 494 ? -19.757 -3.893 13.737 1.00 98.56 494 ASP A C 1
ATOM 3911 O O . ASP A 1 494 ? -19.235 -4.002 14.849 1.00 98.56 494 ASP A O 1
ATOM 3915 N N . VAL A 1 495 ? -20.159 -4.954 13.040 1.00 98.31 495 VAL A N 1
ATOM 3916 C CA . VAL A 1 495 ? -19.956 -6.345 13.445 1.00 98.31 495 VAL A CA 1
ATOM 3917 C C . VAL A 1 495 ? -18.881 -6.962 12.568 1.00 98.31 495 VAL A C 1
ATOM 3919 O O . VAL A 1 495 ? -18.993 -6.993 11.342 1.00 98.31 495 VAL A O 1
ATOM 3922 N N . TYR A 1 496 ? -17.874 -7.527 13.217 1.00 98.25 496 TYR A N 1
ATOM 3923 C CA . TYR A 1 496 ? -16.781 -8.259 12.600 1.00 98.25 496 TYR A CA 1
ATOM 3924 C C . TYR A 1 496 ? -16.830 -9.724 13.022 1.00 98.25 496 TYR A C 1
ATOM 3926 O O . TYR A 1 496 ? -17.130 -10.026 14.180 1.00 98.25 496 TYR A O 1
ATOM 3934 N N . GLN A 1 497 ? -16.506 -10.645 12.113 1.00 97.19 497 GLN A N 1
ATOM 3935 C CA . GLN A 1 497 ? -16.555 -12.083 12.387 1.00 97.19 497 GLN A CA 1
ATOM 3936 C C . GLN A 1 497 ? -15.230 -12.807 12.168 1.00 97.19 497 GLN A C 1
ATOM 3938 O O . GLN A 1 497 ? -14.497 -12.533 11.220 1.00 97.19 497 GLN A O 1
ATOM 3943 N N . MET A 1 498 ? -14.977 -13.784 13.041 1.00 96.06 498 MET A N 1
ATOM 3944 C CA . MET A 1 498 ? -13.921 -14.787 12.914 1.00 96.06 498 MET A CA 1
ATOM 3945 C C . MET A 1 498 ? -14.495 -16.154 13.315 1.00 96.06 498 MET A C 1
ATOM 3947 O O . MET A 1 498 ? -14.620 -16.486 14.500 1.00 96.06 498 MET A O 1
ATOM 3951 N N . GLY A 1 499 ? -14.893 -16.949 12.320 1.00 93.00 499 GLY A N 1
ATOM 3952 C CA . GLY A 1 499 ? -15.678 -18.162 12.554 1.00 93.00 499 GLY A CA 1
ATOM 3953 C C . GLY A 1 499 ? -16.995 -17.820 13.258 1.00 93.00 499 GLY A C 1
ATOM 3954 O O . GLY A 1 499 ? -17.755 -16.991 12.779 1.00 93.00 499 GLY A O 1
ATOM 3955 N N . LYS A 1 500 ? -17.254 -18.425 14.423 1.00 92.31 500 LYS A N 1
ATOM 3956 C CA . LYS A 1 500 ? -18.453 -18.136 15.236 1.00 92.31 500 LYS A CA 1
ATOM 3957 C C . LYS A 1 500 ? -18.292 -16.932 16.176 1.00 92.31 500 LYS A C 1
ATOM 3959 O O . LYS A 1 500 ? -19.255 -16.542 16.830 1.00 92.31 500 LYS A O 1
ATOM 3964 N N . LYS A 1 501 ? -17.084 -16.368 16.297 1.00 94.88 501 LYS A N 1
ATOM 3965 C CA . LYS A 1 501 ? -16.824 -15.222 17.178 1.00 94.88 501 LYS A CA 1
ATOM 3966 C C . LYS A 1 501 ? -17.263 -13.938 16.489 1.00 94.88 501 LYS A C 1
ATOM 3968 O O . LYS A 1 501 ? -16.965 -13.740 15.314 1.00 94.88 501 LYS A O 1
ATOM 3973 N N . SER A 1 502 ? -17.935 -13.073 17.241 1.00 96.75 502 SER A N 1
ATOM 3974 C CA . SER A 1 502 ? -18.317 -11.730 16.805 1.00 96.75 502 SER A CA 1
ATOM 3975 C C . SER A 1 502 ? -17.617 -10.686 17.668 1.00 96.75 502 SER A C 1
ATOM 3977 O O . SER A 1 502 ? -17.600 -10.811 18.893 1.00 96.75 502 SER A O 1
ATOM 3979 N N . MET A 1 503 ? -17.057 -9.673 17.019 1.00 98.31 503 MET A N 1
ATOM 3980 C CA . MET A 1 503 ? -16.518 -8.469 17.641 1.00 98.31 503 MET A CA 1
ATOM 3981 C C . MET A 1 503 ? -17.376 -7.287 17.195 1.00 98.31 503 MET A C 1
ATOM 3983 O O . MET A 1 503 ? -17.623 -7.130 16.001 1.00 98.31 503 MET A O 1
ATOM 3987 N N . TYR A 1 504 ? -17.829 -6.479 18.144 1.00 98.69 504 TYR A N 1
ATOM 3988 C CA . TYR A 1 504 ? -18.536 -5.232 17.881 1.00 98.69 504 TYR A CA 1
ATOM 3989 C C . TYR A 1 504 ? -17.545 -4.082 17.995 1.00 98.69 504 TYR A C 1
ATOM 3991 O O . TYR A 1 504 ? -16.799 -4.018 18.972 1.00 98.69 504 TYR A O 1
ATOM 3999 N N . ILE A 1 505 ? -17.542 -3.182 17.022 1.00 98.62 505 ILE A N 1
ATOM 4000 C CA . ILE A 1 505 ? -16.751 -1.953 17.063 1.00 98.62 505 ILE A CA 1
ATOM 4001 C C . ILE A 1 505 ? -17.717 -0.786 17.102 1.00 98.62 505 ILE A C 1
ATOM 4003 O O . ILE A 1 505 ? -18.610 -0.715 16.264 1.00 98.62 505 ILE A O 1
ATOM 4007 N N . LEU A 1 506 ? -17.540 0.102 18.077 1.00 98.81 506 LEU A N 1
ATOM 4008 C CA . LEU A 1 506 ? -18.367 1.287 18.245 1.00 98.81 506 LEU A CA 1
ATOM 4009 C C . LEU A 1 506 ? -17.502 2.536 18.117 1.00 98.81 506 LEU A C 1
ATOM 4011 O O . LEU A 1 506 ? -16.453 2.621 18.763 1.00 98.81 506 LEU A O 1
ATOM 4015 N N . VAL A 1 507 ? -17.944 3.496 17.308 1.00 98.69 507 VAL A N 1
ATOM 4016 C CA . VAL A 1 507 ? -17.252 4.774 17.108 1.00 98.69 507 VAL A CA 1
ATOM 4017 C C . VAL A 1 507 ? -18.247 5.879 16.768 1.00 98.69 507 VAL A C 1
ATOM 4019 O O . VAL A 1 507 ? -19.205 5.661 16.034 1.00 98.69 507 VAL A O 1
ATOM 4022 N N . VAL A 1 508 ? -18.019 7.079 17.293 1.00 98.62 508 VAL A N 1
A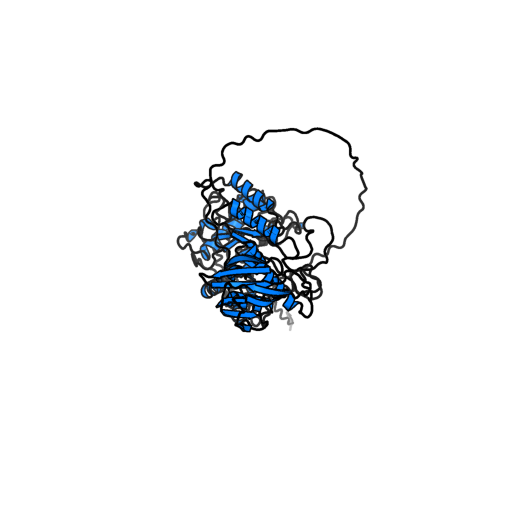TOM 4023 C CA . VAL A 1 508 ? -18.711 8.291 16.843 1.00 98.62 508 VAL A CA 1
ATOM 4024 C C . VAL A 1 508 ? -18.002 8.812 15.580 1.00 98.62 508 VAL A C 1
ATOM 4026 O O . VAL A 1 508 ? -16.830 9.188 15.671 1.00 98.62 508 VAL A O 1
ATOM 4029 N N . PRO A 1 509 ? -18.660 8.825 14.403 1.00 97.06 509 PRO A N 1
ATOM 4030 C CA . PRO A 1 509 ? -18.016 9.079 13.113 1.00 97.06 509 PRO A CA 1
ATOM 4031 C C . PRO A 1 509 ? -17.869 10.585 12.806 1.00 97.06 509 PRO A C 1
ATOM 4033 O O . PRO A 1 509 ? -18.182 11.039 11.711 1.00 97.06 509 PRO A O 1
ATOM 4036 N N . ASP A 1 510 ? -17.401 11.391 13.764 1.00 95.12 510 ASP A N 1
ATOM 4037 C CA . ASP A 1 510 ? -17.184 12.832 13.568 1.00 95.12 510 ASP A CA 1
ATOM 4038 C C . ASP A 1 510 ? -15.809 13.316 14.070 1.00 95.12 510 ASP A C 1
ATOM 4040 O O . ASP A 1 510 ? -14.895 12.512 14.283 1.00 95.12 510 ASP A O 1
ATOM 4044 N N . GLU A 1 511 ? -15.637 14.637 14.124 1.00 94.50 511 GLU A N 1
ATOM 4045 C CA . GLU A 1 511 ? -14.446 15.339 14.619 1.00 94.50 511 GLU A CA 1
ATOM 4046 C C . GLU A 1 511 ? -14.823 16.453 15.626 1.00 94.50 511 GLU A C 1
ATOM 4048 O O . GLU A 1 511 ? -14.278 17.560 15.586 1.00 94.50 511 GLU A O 1
ATOM 4053 N N . LYS A 1 512 ? -15.840 16.205 16.467 1.00 96.06 512 LYS A N 1
ATOM 4054 C CA . LYS A 1 512 ? -16.482 17.197 17.350 1.00 96.06 512 LYS A CA 1
ATOM 4055 C C . LYS A 1 512 ? -16.331 16.914 18.853 1.00 96.06 512 LYS A C 1
ATOM 4057 O O . LYS A 1 512 ? -16.958 17.618 19.642 1.00 96.06 512 LYS A O 1
ATOM 4062 N N . ASP A 1 513 ? -15.544 15.914 19.262 1.00 96.50 513 ASP A N 1
ATOM 4063 C CA . ASP A 1 513 ? -15.461 15.429 20.661 1.00 96.50 513 ASP A CA 1
ATOM 4064 C C . ASP A 1 513 ? -16.833 15.002 21.225 1.00 96.50 513 ASP A C 1
ATOM 4066 O O . ASP A 1 513 ? -17.132 15.128 22.419 1.00 96.50 513 ASP A O 1
ATOM 4070 N N . ARG A 1 514 ? -17.720 14.503 20.353 1.00 97.25 514 ARG A N 1
ATOM 4071 C CA . ARG A 1 514 ? -19.033 14.024 20.780 1.00 97.25 514 ARG A CA 1
ATOM 4072 C C . ARG A 1 514 ? -18.893 12.699 21.532 1.00 97.25 514 ARG A C 1
ATOM 4074 O O . ARG A 1 514 ? -18.121 11.811 21.165 1.00 97.25 514 ARG A O 1
ATOM 4081 N N . LYS A 1 515 ? -19.6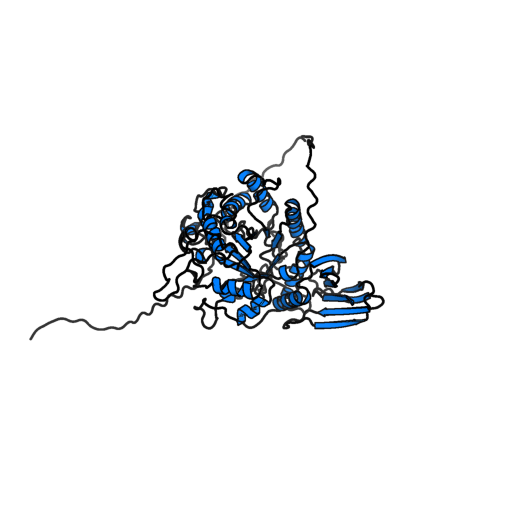88 12.570 22.597 1.00 97.44 515 LYS A N 1
ATOM 4082 C CA . LYS A 1 515 ? -19.839 11.344 23.384 1.00 97.44 515 LYS A CA 1
ATOM 4083 C C . LYS A 1 515 ? -21.294 10.929 23.381 1.00 97.44 515 LYS A C 1
ATOM 4085 O O . LYS A 1 515 ? -22.162 11.747 23.676 1.00 97.44 515 LYS A O 1
ATOM 4090 N N . GLU A 1 516 ? -21.547 9.662 23.104 1.00 97.69 516 GLU A N 1
ATOM 4091 C CA . GLU A 1 516 ? -22.900 9.143 22.985 1.00 97.69 516 GLU A CA 1
ATOM 4092 C C . GLU A 1 516 ? -23.093 7.881 23.812 1.00 97.69 516 GLU A C 1
ATOM 4094 O O . GLU A 1 516 ? -22.287 6.953 23.770 1.00 97.69 516 GLU A O 1
ATOM 4099 N N . ALA A 1 517 ? -24.155 7.854 24.613 1.00 98.00 517 ALA A N 1
ATOM 4100 C CA . ALA A 1 517 ? -24.527 6.661 25.352 1.00 98.00 517 ALA A CA 1
ATOM 4101 C C . ALA A 1 517 ? -25.273 5.704 24.417 1.00 98.00 517 ALA A C 1
ATOM 4103 O O . ALA A 1 517 ? -26.338 6.040 23.913 1.00 98.00 517 ALA A O 1
ATOM 4104 N N . TYR A 1 518 ? -24.740 4.498 24.243 1.00 98.44 518 TYR A N 1
ATOM 4105 C CA . TYR A 1 518 ? -25.332 3.464 23.404 1.00 98.44 518 TYR A CA 1
ATOM 4106 C C . TYR A 1 518 ? -25.595 2.185 24.209 1.00 98.44 518 TYR A C 1
ATOM 4108 O O . TYR A 1 518 ? -24.805 1.799 25.078 1.00 98.44 518 TYR A O 1
ATOM 4116 N N . GLU A 1 519 ? -26.715 1.516 23.932 1.00 98.25 519 GLU A N 1
ATOM 4117 C CA . GLU A 1 519 ? -27.068 0.222 24.523 1.00 98.25 519 GLU A CA 1
ATOM 4118 C C . GLU A 1 519 ? -26.826 -0.897 23.501 1.00 98.25 519 GLU A C 1
ATOM 4120 O O . GLU A 1 519 ? -27.675 -1.212 22.670 1.00 98.25 519 GLU A O 1
ATOM 4125 N N . LEU A 1 520 ? -25.650 -1.522 23.571 1.00 98.44 520 LEU A N 1
ATOM 4126 C CA . LEU A 1 520 ? -25.268 -2.607 22.675 1.00 98.44 520 LEU A CA 1
ATOM 4127 C C . LEU A 1 520 ? -25.975 -3.908 23.064 1.00 98.44 520 LEU A C 1
ATOM 4129 O O . LEU A 1 520 ? -25.764 -4.426 24.162 1.00 98.44 520 LEU A O 1
ATOM 4133 N N . ASN A 1 521 ? -26.747 -4.480 22.140 1.00 97.25 521 ASN A N 1
ATOM 4134 C CA . ASN A 1 521 ? -27.329 -5.812 22.282 1.00 97.25 521 ASN A CA 1
ATOM 4135 C C . ASN A 1 521 ? -26.394 -6.884 21.695 1.00 97.25 521 ASN A C 1
ATOM 4137 O O . ASN A 1 521 ? -26.131 -6.897 20.496 1.00 97.25 521 ASN A O 1
ATOM 4141 N N . MET A 1 522 ? -25.924 -7.806 22.537 1.00 95.06 522 MET A N 1
ATOM 4142 C CA . MET A 1 522 ? -25.049 -8.925 22.165 1.00 95.06 522 MET A CA 1
ATOM 4143 C C . MET A 1 522 ? -25.771 -10.277 22.245 1.00 95.06 522 MET A C 1
ATOM 4145 O O . MET A 1 522 ? -25.159 -11.296 22.562 1.00 95.06 522 MET A O 1
ATOM 4149 N N . ASN A 1 523 ? -27.081 -10.288 21.978 1.00 90.88 523 ASN A N 1
ATOM 4150 C CA . ASN A 1 523 ? -27.903 -11.490 21.801 1.00 90.88 523 ASN A CA 1
ATOM 4151 C C . ASN A 1 523 ? -27.800 -12.492 22.963 1.00 90.88 523 ASN A C 1
ATOM 4153 O O . ASN A 1 523 ? -27.540 -13.677 22.769 1.00 90.88 523 ASN A O 1
ATOM 4157 N N . GLY A 1 524 ? -28.000 -12.005 24.188 1.00 92.88 524 GLY A N 1
ATOM 4158 C CA . GLY A 1 524 ? -28.048 -12.850 25.385 1.00 92.88 524 GLY A CA 1
ATOM 4159 C C . GLY A 1 524 ? -26.689 -13.230 25.984 1.00 92.88 524 GLY A C 1
ATOM 4160 O O . GLY A 1 524 ? -26.669 -13.964 26.972 1.00 92.88 524 GLY A O 1
ATOM 4161 N N . ALA A 1 525 ? -25.568 -12.719 25.453 1.00 96.12 525 ALA A N 1
ATOM 4162 C CA . ALA A 1 525 ? -24.248 -12.867 26.079 1.00 96.12 525 ALA A CA 1
ATOM 4163 C C . ALA A 1 525 ? -24.301 -12.440 27.551 1.00 96.12 525 ALA A C 1
ATOM 4165 O O . ALA A 1 525 ? -24.803 -11.359 27.844 1.00 96.12 525 ALA A O 1
ATOM 4166 N N . LYS A 1 526 ? -23.798 -13.252 28.486 1.00 97.06 526 LYS A N 1
ATOM 4167 C CA . LYS A 1 526 ? -23.880 -12.975 29.937 1.00 97.06 526 LYS A CA 1
ATOM 4168 C C . LYS A 1 526 ? -22.838 -11.956 30.387 1.00 97.06 526 LYS A C 1
ATOM 4170 O O . LYS A 1 526 ? -23.005 -11.258 31.390 1.00 97.06 526 LYS A O 1
ATOM 4175 N N . THR A 1 527 ? -21.744 -11.894 29.644 1.00 97.62 527 THR A N 1
ATOM 4176 C CA . THR A 1 527 ? -20.583 -11.061 29.923 1.00 97.62 527 THR A CA 1
ATOM 4177 C C . THR A 1 527 ? -20.150 -10.322 28.669 1.00 97.62 527 THR A C 1
ATOM 4179 O O . THR A 1 527 ? -20.291 -10.818 27.555 1.00 97.62 527 THR A O 1
ATOM 4182 N N . ALA A 1 528 ? -19.636 -9.113 28.862 1.00 98.25 528 ALA A N 1
ATOM 4183 C CA . ALA A 1 528 ? -19.016 -8.306 27.831 1.00 98.25 528 ALA A CA 1
ATOM 4184 C C . ALA A 1 528 ? -17.549 -8.094 28.196 1.00 98.25 528 ALA A C 1
ATOM 4186 O O . ALA A 1 528 ? -17.254 -7.579 29.278 1.00 98.25 528 ALA A O 1
ATOM 4187 N N . THR A 1 529 ? -16.646 -8.457 27.292 1.00 98.56 529 THR A N 1
ATOM 4188 C CA . THR A 1 529 ? -15.244 -8.045 27.348 1.00 98.56 529 THR A CA 1
ATOM 4189 C C . THR A 1 529 ? -15.078 -6.823 26.458 1.00 98.56 529 THR A C 1
ATOM 4191 O O . THR A 1 529 ? -15.409 -6.866 25.277 1.00 98.56 52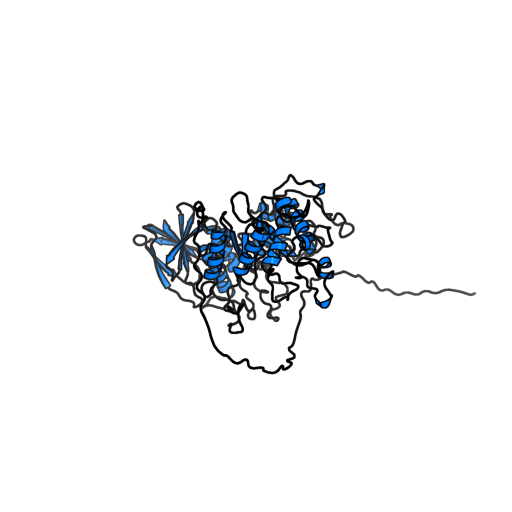9 THR A O 1
ATOM 4194 N N . ILE A 1 530 ? -14.607 -5.728 27.042 1.00 98.75 530 ILE A N 1
ATOM 4195 C CA . ILE A 1 530 ? -14.434 -4.432 26.396 1.00 98.75 530 ILE A CA 1
ATOM 4196 C C . ILE A 1 530 ? -12.938 -4.162 26.293 1.00 98.75 530 ILE A C 1
ATOM 4198 O O . ILE A 1 530 ? -12.236 -4.218 27.305 1.00 98.75 530 ILE A O 1
ATOM 4202 N N . TYR A 1 531 ? -12.469 -3.858 25.090 1.00 98.81 531 TYR A N 1
ATOM 4203 C CA . TYR A 1 531 ? -11.081 -3.526 24.813 1.00 98.81 531 TYR A CA 1
ATOM 4204 C C . TYR A 1 531 ? -10.978 -2.048 24.445 1.00 98.81 531 TYR A C 1
ATOM 4206 O O . TYR A 1 531 ? -11.659 -1.571 23.534 1.00 98.81 531 TYR A O 1
ATOM 4214 N N . TYR A 1 532 ? -10.123 -1.335 25.170 1.00 98.75 532 TYR A N 1
ATOM 4215 C CA . TYR A 1 532 ? -9.823 0.073 24.958 1.00 98.75 532 TYR A CA 1
ATOM 4216 C C . TYR A 1 532 ? -8.405 0.223 24.423 1.00 98.75 532 TYR A C 1
ATOM 4218 O O . TYR A 1 532 ? -7.455 -0.348 24.967 1.00 98.75 532 TYR A O 1
ATOM 4226 N N . LEU A 1 533 ? -8.265 1.020 23.370 1.00 98.62 533 LEU A N 1
ATOM 4227 C CA . LEU A 1 533 ? -6.969 1.381 22.812 1.00 98.62 533 LEU A CA 1
ATOM 4228 C C . LEU A 1 533 ? -6.108 2.082 23.868 1.00 98.62 533 LEU A C 1
ATOM 4230 O O . LEU A 1 533 ? -6.595 2.927 24.621 1.00 98.62 533 LEU A O 1
ATOM 4234 N N . LYS A 1 534 ? -4.822 1.725 23.924 1.00 98.19 534 LYS A N 1
ATOM 4235 C CA . LYS A 1 534 ? -3.890 2.240 24.935 1.00 98.19 534 LYS A CA 1
ATOM 4236 C C . LYS A 1 534 ? -2.578 2.710 24.298 1.00 98.19 534 LYS A C 1
ATOM 4238 O O . LYS A 1 534 ? -1.703 1.877 24.062 1.00 98.19 534 LYS A O 1
ATOM 4243 N N . PRO A 1 535 ? -2.406 4.014 24.025 1.00 97.44 535 PRO A N 1
ATOM 4244 C CA . PRO A 1 535 ? -1.151 4.557 23.503 1.00 97.44 535 PRO A CA 1
ATOM 4245 C C . PRO A 1 535 ? 0.061 4.147 24.354 1.00 97.44 535 PRO A C 1
ATOM 4247 O O . PRO A 1 535 ? -0.034 4.045 25.580 1.00 97.44 535 PRO A O 1
ATOM 4250 N N . GLY A 1 536 ? 1.202 3.898 23.711 1.00 97.12 536 GLY A N 1
ATOM 4251 C CA . GLY A 1 536 ? 2.432 3.444 24.362 1.00 97.12 536 GLY A CA 1
ATOM 4252 C C . GLY A 1 536 ? 2.408 1.984 24.825 1.00 97.12 536 GLY A C 1
ATOM 4253 O O . GLY A 1 536 ? 3.275 1.581 25.601 1.00 97.12 536 GLY A O 1
ATOM 4254 N N . SER A 1 537 ? 1.426 1.185 24.393 1.00 97.38 537 SER A N 1
ATOM 4255 C CA . SER A 1 537 ? 1.306 -0.221 24.771 1.00 97.38 537 SER A CA 1
ATOM 4256 C C . SER A 1 537 ? 1.204 -1.157 23.575 1.00 97.38 537 SER A C 1
ATOM 4258 O O . SE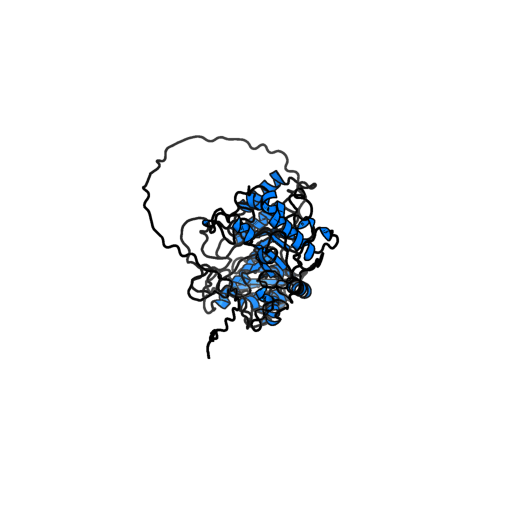R A 1 537 ? 0.673 -0.837 22.515 1.00 97.38 537 SER A O 1
ATOM 4260 N N . ASP A 1 538 ? 1.679 -2.374 23.794 1.00 97.38 538 ASP A N 1
ATOM 4261 C CA . ASP A 1 538 ? 1.546 -3.499 22.881 1.00 97.38 538 ASP A CA 1
ATOM 4262 C C . ASP A 1 538 ? 0.165 -4.169 22.942 1.00 97.38 538 ASP A C 1
ATOM 4264 O O . ASP A 1 538 ? -0.117 -5.027 22.103 1.00 97.38 538 ASP A O 1
ATOM 4268 N N . GLN A 1 539 ? -0.643 -3.846 23.959 1.00 96.88 539 GLN A N 1
ATOM 4269 C CA . GLN A 1 539 ? -1.923 -4.480 24.271 1.00 96.88 539 GLN A CA 1
ATOM 4270 C C . GLN A 1 539 ? -2.982 -3.423 24.592 1.00 96.88 539 GLN A C 1
ATOM 4272 O O . GLN A 1 539 ? -2.677 -2.382 25.173 1.00 96.88 539 GLN A O 1
ATOM 4277 N N . MET A 1 540 ? -4.234 -3.729 24.257 1.00 98.56 540 MET A N 1
ATOM 4278 C CA . MET A 1 540 ? -5.383 -2.934 24.691 1.00 98.56 540 MET A CA 1
ATOM 4279 C C . MET A 1 540 ? -5.608 -3.088 26.201 1.00 98.56 540 MET A C 1
ATOM 4281 O O . MET A 1 540 ? -5.304 -4.130 26.787 1.00 98.56 540 MET A O 1
ATOM 4285 N N . GLU A 1 541 ? -6.187 -2.073 26.836 1.00 98.44 541 GLU A N 1
ATOM 4286 C CA . GLU A 1 541 ? -6.753 -2.230 28.174 1.00 98.44 541 GLU A CA 1
ATOM 4287 C C . GLU A 1 541 ? -8.037 -3.063 28.089 1.00 98.44 541 GLU A C 1
ATOM 4289 O O . GLU A 1 541 ? -8.912 -2.782 27.273 1.00 98.44 541 GLU A O 1
ATOM 4294 N N . VAL A 1 542 ? -8.165 -4.079 28.944 1.00 98.50 542 VAL A N 1
ATOM 4295 C CA . VAL A 1 542 ? -9.303 -5.005 28.934 1.00 98.50 542 VAL A CA 1
ATOM 4296 C C . VAL A 1 542 ? -10.146 -4.816 30.187 1.00 98.50 542 VAL A C 1
ATOM 4298 O O . VAL A 1 542 ? -9.631 -4.854 31.303 1.00 98.50 542 VAL A O 1
ATOM 4301 N N . ARG A 1 543 ? -11.460 -4.663 30.013 1.00 98.25 543 ARG A N 1
ATOM 4302 C CA . ARG A 1 543 ? -12.437 -4.620 31.107 1.00 98.25 543 ARG A CA 1
ATOM 4303 C C . ARG A 1 543 ? -13.542 -5.634 30.866 1.00 98.25 543 ARG A C 1
ATOM 4305 O O . ARG A 1 543 ? -14.022 -5.767 29.748 1.00 98.25 543 ARG A O 1
ATOM 4312 N N . GLN A 1 544 ? -13.994 -6.303 31.919 1.00 97.94 544 GLN A N 1
ATOM 4313 C CA . GLN A 1 544 ? -15.156 -7.187 31.852 1.00 97.94 544 GLN A CA 1
ATOM 4314 C C . GLN A 1 544 ? -16.336 -6.590 32.609 1.00 97.94 544 GLN A C 1
ATOM 4316 O O . GLN A 1 544 ? -16.177 -6.023 33.691 1.00 97.94 544 GLN A O 1
ATOM 4321 N N . LYS A 1 545 ? -17.535 -6.725 32.042 1.00 97.56 545 LYS A N 1
ATOM 4322 C CA . LYS A 1 545 ? -18.792 -6.318 32.675 1.00 97.56 545 LYS A CA 1
ATOM 4323 C C . LYS A 1 545 ? -19.852 -7.397 32.492 1.00 97.56 545 LYS A C 1
ATOM 4325 O O . LYS A 1 545 ? -19.911 -8.047 31.451 1.00 97.56 545 LYS A O 1
ATOM 4330 N N . LYS A 1 546 ? -20.716 -7.565 33.493 1.00 97.25 546 LYS A N 1
ATOM 4331 C CA . LYS A 1 546 ? -21.955 -8.335 33.328 1.00 97.25 546 LYS A CA 1
ATOM 4332 C C . LYS A 1 546 ? -22.897 -7.560 32.415 1.00 97.25 546 LYS A C 1
ATOM 4334 O O . LYS A 1 546 ? -22.995 -6.337 32.528 1.00 97.25 546 LYS A O 1
ATOM 4339 N N . THR A 1 547 ? -23.581 -8.269 31.533 1.00 97.06 547 THR A N 1
ATOM 4340 C CA . THR A 1 547 ? -24.656 -7.683 30.734 1.00 97.06 547 THR A CA 1
ATOM 4341 C C . THR A 1 547 ? -25.968 -7.731 31.512 1.00 97.06 547 THR A C 1
ATOM 4343 O O . THR A 1 547 ? -26.123 -8.489 32.472 1.00 97.06 547 THR A O 1
ATOM 4346 N N . GLN A 1 548 ? -26.933 -6.925 31.085 1.00 96.19 548 GLN A N 1
ATOM 4347 C CA . GLN A 1 548 ? -28.315 -7.013 31.546 1.00 96.19 548 GLN A CA 1
ATOM 4348 C C . GLN A 1 548 ? -29.141 -7.582 30.396 1.00 96.19 548 GLN A C 1
ATOM 4350 O O . GLN A 1 548 ? -29.365 -6.897 29.403 1.00 96.19 548 GLN A O 1
ATOM 4355 N N . ASN A 1 549 ? -29.528 -8.857 30.487 1.00 93.56 549 ASN A N 1
ATOM 4356 C CA . ASN A 1 549 ? -30.253 -9.570 29.425 1.00 93.56 549 ASN A CA 1
ATOM 4357 C C . ASN A 1 549 ? -29.558 -9.486 28.049 1.00 93.56 549 ASN A C 1
ATOM 4359 O O . ASN A 1 549 ? -30.201 -9.243 27.031 1.00 93.56 549 ASN A O 1
ATOM 4363 N N . GLY A 1 550 ? -28.228 -9.635 28.012 1.00 95.44 550 GLY A N 1
ATOM 4364 C CA . GLY A 1 550 ? -27.455 -9.524 26.770 1.00 95.44 550 GLY A CA 1
ATOM 4365 C C . GLY A 1 550 ? -27.104 -8.099 26.350 1.00 95.44 550 GLY A C 1
ATOM 4366 O O . GLY A 1 550 ? -26.435 -7.928 25.333 1.00 95.44 550 GLY A O 1
ATOM 4367 N N . LYS A 1 551 ? -27.515 -7.085 27.117 1.00 97.75 551 LYS A N 1
ATOM 4368 C CA . LYS A 1 551 ? -27.282 -5.677 26.796 1.00 97.75 551 LYS A CA 1
ATOM 4369 C C . LYS A 1 551 ? -26.164 -5.048 27.625 1.00 97.75 551 LYS A C 1
ATOM 4371 O O . LYS A 1 551 ? -26.045 -5.308 28.826 1.00 97.75 551 LYS A O 1
ATOM 4376 N N . LEU A 1 552 ? -25.368 -4.193 26.989 1.00 98.25 552 LEU A N 1
ATOM 4377 C CA . LEU A 1 552 ? -24.302 -3.402 27.600 1.00 98.25 552 LEU A CA 1
ATOM 4378 C C . LEU A 1 552 ? -24.531 -1.916 27.315 1.00 98.25 552 LEU A C 1
ATOM 4380 O O . LEU A 1 552 ? -24.507 -1.498 26.163 1.00 98.25 552 LEU A O 1
ATOM 4384 N N . LYS A 1 553 ? -24.657 -1.106 28.369 1.00 97.88 553 LYS A N 1
ATOM 4385 C CA . LYS A 1 553 ? -24.581 0.355 28.249 1.00 97.88 553 LYS A CA 1
ATOM 4386 C C . LYS A 1 553 ? -23.121 0.790 28.181 1.00 97.88 553 LYS A C 1
ATOM 4388 O O . LYS A 1 553 ? -22.330 0.448 29.068 1.00 97.88 553 LYS A O 1
ATOM 4393 N N . ILE A 1 554 ? -22.770 1.546 27.150 1.00 97.69 554 ILE A N 1
ATOM 4394 C CA . ILE A 1 554 ? -21.413 2.031 26.904 1.00 97.69 554 ILE A CA 1
ATOM 4395 C C . ILE A 1 554 ? -21.452 3.477 26.408 1.00 97.69 554 ILE A C 1
ATOM 4397 O O . ILE A 1 554 ? -22.360 3.865 25.682 1.00 97.69 554 ILE A O 1
ATOM 4401 N N . LEU A 1 555 ? -20.479 4.280 26.836 1.00 98.00 555 LEU A N 1
ATOM 4402 C CA . LEU A 1 555 ? -20.266 5.620 26.301 1.00 98.00 555 LEU A CA 1
ATOM 4403 C C . LEU A 1 555 ? -19.287 5.505 25.132 1.00 98.00 555 LEU A C 1
ATOM 4405 O O . LEU A 1 555 ? -18.154 5.062 25.328 1.00 98.00 555 LEU A O 1
ATOM 4409 N N . VAL A 1 556 ? -19.744 5.863 23.940 1.00 98.44 556 VAL A N 1
ATOM 4410 C CA . VAL A 1 556 ? -18.991 5.826 22.687 1.00 98.44 556 VAL A CA 1
ATOM 4411 C C . VAL A 1 556 ? -18.447 7.223 22.399 1.00 98.44 556 VAL A C 1
ATOM 4413 O O . VAL A 1 556 ? -19.106 8.219 22.689 1.00 98.44 556 VAL A O 1
ATOM 4416 N N . SER A 1 557 ? -17.237 7.299 21.854 1.00 98.00 557 SER A N 1
ATOM 4417 C CA . SER A 1 557 ? -16.620 8.532 21.362 1.00 98.00 557 SER A CA 1
ATOM 4418 C C . SER A 1 557 ? -15.971 8.268 20.004 1.00 98.00 557 SER A C 1
ATOM 4420 O O . SER A 1 557 ? -16.105 7.188 19.432 1.00 98.00 557 SER A O 1
ATOM 4422 N N . GLU A 1 558 ? -15.246 9.247 19.482 1.00 97.19 558 GLU A N 1
ATOM 4423 C CA . GLU A 1 558 ? -14.482 9.128 18.237 1.00 97.19 558 GLU A CA 1
ATOM 4424 C C . GLU A 1 558 ? -13.309 8.141 18.316 1.00 97.19 558 GLU A C 1
ATOM 4426 O O . GLU A 1 558 ? -12.755 7.786 17.281 1.00 97.19 558 GLU A O 1
ATOM 4431 N N . THR A 1 559 ? -12.885 7.735 19.518 1.00 98.38 559 THR A N 1
ATOM 4432 C CA . THR A 1 559 ? -11.874 6.682 19.676 1.00 98.38 559 THR A CA 1
ATOM 4433 C C . THR A 1 559 ? -12.592 5.333 19.654 1.00 98.38 559 THR A C 1
ATOM 4435 O O . THR A 1 559 ? -13.407 5.089 20.551 1.00 98.38 559 THR A O 1
ATOM 4438 N N . PRO A 1 560 ? -12.310 4.447 18.679 1.00 98.69 560 PRO A N 1
ATOM 4439 C CA . PRO A 1 560 ? -13.005 3.170 18.571 1.00 98.69 560 PRO A CA 1
ATOM 4440 C C . PRO A 1 560 ? -12.888 2.323 19.842 1.00 98.69 560 PRO A C 1
ATOM 4442 O O . PRO A 1 560 ? -11.807 2.182 20.421 1.00 98.69 560 PRO A O 1
ATOM 4445 N N . VAL A 1 561 ? -14.002 1.713 20.248 1.00 98.75 561 VAL A N 1
ATOM 4446 C CA . VAL A 1 561 ? -14.046 0.717 21.325 1.00 98.75 561 VAL A CA 1
ATOM 4447 C C . VAL A 1 561 ? -14.507 -0.627 20.782 1.00 98.75 561 VAL A C 1
ATOM 4449 O O . VAL A 1 561 ? -15.398 -0.699 19.937 1.00 98.75 561 VAL A O 1
ATOM 4452 N N . PHE A 1 562 ? -13.904 -1.699 21.288 1.00 98.81 562 PHE A N 1
ATOM 4453 C CA . PHE A 1 562 ? -14.137 -3.057 20.812 1.00 98.81 562 PHE A CA 1
ATOM 4454 C C . PHE A 1 562 ? -14.824 -3.862 21.906 1.00 98.81 562 PHE A C 1
ATOM 4456 O O . PHE A 1 562 ? -14.402 -3.830 23.063 1.00 98.81 562 PHE A O 1
ATOM 4463 N N . VAL A 1 563 ? -15.881 -4.590 21.565 1.00 98.75 563 VAL A N 1
ATOM 4464 C CA . VAL A 1 563 ? -16.671 -5.357 22.529 1.00 98.75 563 VAL A CA 1
ATOM 4465 C C . VAL A 1 563 ? -16.905 -6.767 22.010 1.00 98.75 563 VAL A C 1
ATOM 4467 O O . VAL A 1 563 ? -17.357 -6.966 20.887 1.00 98.75 563 VAL A O 1
ATOM 4470 N N . GLN A 1 564 ? -16.653 -7.757 22.859 1.00 97.94 564 GLN A N 1
ATOM 4471 C CA . GLN A 1 564 ? -16.950 -9.158 22.592 1.00 97.94 564 GLN A CA 1
ATOM 4472 C C . GLN A 1 564 ? -17.870 -9.717 23.682 1.00 97.94 564 GLN A C 1
ATOM 4474 O O . GLN A 1 564 ? -17.588 -9.578 24.873 1.00 97.94 564 GLN A O 1
ATOM 4479 N N . GLY A 1 565 ? -18.961 -10.366 23.273 1.00 96.00 565 GLY A N 1
ATOM 4480 C CA . GLY A 1 565 ? -19.878 -11.062 24.177 1.00 96.00 565 GLY A CA 1
ATOM 4481 C C . GLY A 1 565 ? -19.445 -12.505 24.453 1.00 96.00 565 GLY A C 1
ATOM 4482 O O . GLY A 1 565 ? -18.966 -13.187 23.541 1.00 96.00 565 GLY A O 1
ATOM 4483 N N . SER A 1 566 ? -19.645 -12.969 25.690 1.00 91.50 566 SER A N 1
ATOM 4484 C CA . SER A 1 566 ? -19.492 -14.375 26.104 1.00 91.50 566 SER A CA 1
ATOM 4485 C C . SER A 1 566 ? -20.561 -14.860 27.072 1.00 91.50 566 SER A C 1
ATOM 4487 O O . SER A 1 566 ? -21.061 -14.049 27.898 1.00 91.50 566 SER A O 1
#

Organism: NCBI:txid288992

InterPro domains:
  IPR017853 Glycoside hydrolase superfamily [SSF51445] (110-445)
  IPR051923 Glycosyl Hydrolase Family 39 [PTHR12631] (95-462)

Mean predicted aligned error: 9.1 Å

Secondary structure (DSSP, 8-state):
----------------------------------------------------------------PPPPPPPBGGGG-EEEE-GGGTS-BTTBTT--SS--HHHHHHHTTSS-EEEEEEHHHHEEETTEE--TT-TTTT--HHHHHHHHHHTT--EEEEEES--HHHHTTS-GGG--TT--SS-TT--TT-GGGGHHHHHHHHHHHHHHSS-----GGG-----S-SSTTPPPP----------EEEE-S-TT-GGG-TTT---HHHHHHHHHHHHHTTTTTT-TT-SHHHH-TTSEEEEPPBSS--HHHHHHHHHHHHHHT-B-TTS-B--S-SEEEEE---BS--GGGSS----SSB--GGGSTHHHHHHHHHHHHHHH-TT-EEEEEEE--B--TT-TTB---BTTB-HHHHHHHHHHHHHHHHHHTT-SEEEES-SB--TT--TTS--TTTT--SB-SS-B-HHHHHHHHHHHHHTT-EEEEEEEETTEEEEEEETTEEEEEEE--SSS---EEEEEE-TT-SEEEEEE--TT-SS-EEEEEE-BTTEEEEEE-SS-EEEEE-

Nearest PDB structures (foldseek):
  4fmv-assembly1_A  TM=6.729E-01  e=6.039E-13  Ruminiclostridium papyrosolvens DSM 2782
  4qaw-assembly1_A  TM=6.540E-01  e=2.378E-12  Paenibacillus barcinonensis
  4qaw-assembly5_E  TM=6.317E-01  e=4.066E-12  Paenibacillus barcinonensis
  3kl5-assembly3_C  TM=6.127E-01  e=1.804E-11  Bacillus subtilis
  4qaw-assembly7_G  TM=6.405E-01  e=2.636E-10  Paenibacillus barcinonensis

Solvent-accessible surface area (backbone atoms only — not comparable to full-atom values): 30617 Å² total; per-residue (Å²): 133,85,89,86,86,88,85,82,89,83,92,81,90,82,84,82,80,87,77,86,71,88,76,87,77,88,84,87,80,83,89,83,88,78,91,79,82,91,80,88,83,83,90,78,85,87,90,83,90,84,88,76,84,80,85,86,76,82,81,77,86,74,74,84,75,76,81,73,81,50,29,39,46,22,41,32,34,19,25,24,40,44,68,60,62,35,18,40,30,90,92,45,67,80,47,20,74,46,78,26,59,75,42,46,63,57,56,68,34,36,43,23,38,35,37,58,37,56,36,29,32,40,36,68,45,94,86,34,26,29,47,46,39,13,73,57,83,38,34,27,49,61,58,52,36,50,49,31,46,75,72,70,39,50,39,34,41,30,43,24,54,26,27,68,75,48,28,62,57,31,59,83,94,66,48,41,58,53,28,49,68,41,51,57,91,52,59,57,67,41,32,76,43,19,49,67,55,5,28,51,34,10,47,52,25,25,28,30,10,66,38,65,91,59,70,66,90,65,55,64,52,36,63,68,49,90,50,103,83,49,70,45,30,70,90,60,59,25,65,54,40,40,54,33,39,26,67,34,59,28,45,50,37,63,92,68,37,75,63,22,32,39,56,27,43,30,43,34,16,37,33,23,11,29,33,29,9,52,88,48,75,68,43,86,57,21,1,24,40,68,37,12,72,83,44,38,40,30,44,27,30,23,62,67,71,50,65,64,41,56,50,38,22,51,53,43,20,42,76,76,59,29,61,41,97,87,67,47,68,38,63,51,57,57,28,48,36,24,24,64,63,44,37,54,60,80,47,90,82,50,91,86,85,53,86,55,22,31,47,43,46,72,75,50,65,59,54,62,50,43,38,51,51,41,49,51,31,59,76,72,38,96,76,46,41,37,34,29,66,35,28,54,49,13,71,39,92,62,10,49,36,11,53,55,65,42,78,92,39,48,47,59,50,38,43,20,34,36,53,54,46,40,35,54,51,37,37,73,42,52,34,43,33,30,17,32,44,26,42,54,45,46,93,79,50,56,96,78,74,51,60,66,62,22,45,14,31,34,33,54,98,89,44,71,35,39,34,34,23,47,43,29,27,46,35,73,77,38,24,74,23,18,55,72,52,73,82,41,81,82,54,29,30,36,37,27,36,48,87,92,46,57,39,37,38,33,26,29,74,60,80,74,67,56,73,45,82,43,74,49,75,49,84,59,20,56,30,36,43,37,38,36,79,38,72,92,33,85,51,55,48,79,47,77,43,77,34,62,87,11,29,42,83,44,80,36,26,54,58,62,35,38,38,34,61,78

Radius of gyration: 26.97 Å; Cα contacts (8 Å, |Δi|>4): 1224; chains: 1; bounding box: 117×64×65 Å